Protein AF-0000000079726956 (afdb_homodimer)

Structure (mmCIF, N/CA/C/O backbone):
data_AF-0000000079726956-model_v1
#
loop_
_entity.id
_entity.type
_entity.pdbx_description
1 polymer 'SDR family oxidoreductase'
#
loop_
_atom_site.group_PDB
_atom_site.id
_atom_site.type_symbol
_atom_site.label_atom_id
_atom_site.label_alt_id
_atom_site.label_comp_id
_atom_site.label_asym_id
_atom_site.label_entity_id
_atom_site.label_seq_id
_atom_site.pdbx_PDB_ins_code
_atom_site.Cartn_x
_atom_site.Cartn_y
_atom_site.Cartn_z
_atom_site.occupancy
_atom_site.B_iso_or_equiv
_atom_site.auth_seq_id
_atom_site.auth_comp_id
_atom_site.auth_asym_id
_atom_site.auth_atom_id
_atom_site.pdbx_PDB_model_num
ATOM 1 N N . MET A 1 1 ? -3.316 41.531 3.709 1 35.34 1 MET A N 1
ATOM 2 C CA . MET A 1 1 ? -4.027 40.281 3.807 1 35.34 1 MET A CA 1
ATOM 3 C C . MET A 1 1 ? -3.574 39.5 5.031 1 35.34 1 MET A C 1
ATOM 5 O O . MET A 1 1 ? -2.377 39.25 5.219 1 35.34 1 MET A O 1
ATOM 9 N N . ARG A 1 2 ? -4.223 39.438 6.129 1 43.47 2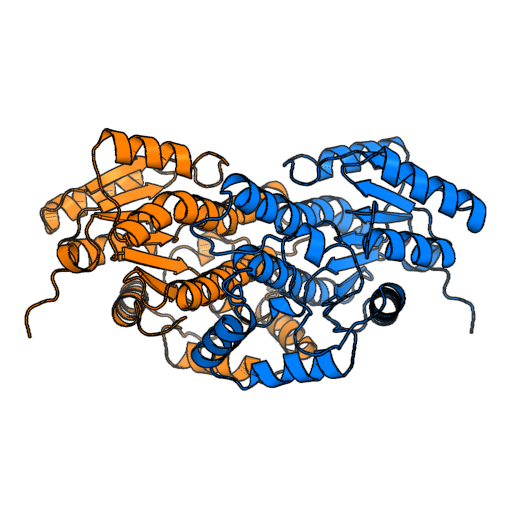 ARG A N 1
ATOM 10 C CA . ARG A 1 2 ? -3.842 39.031 7.477 1 43.47 2 ARG A CA 1
ATOM 11 C C . ARG A 1 2 ? -3.115 37.688 7.457 1 43.47 2 ARG A C 1
ATOM 13 O O . ARG A 1 2 ? -3.5 36.781 6.719 1 43.47 2 ARG A O 1
ATOM 20 N N . LYS A 1 3 ? -1.841 37.562 7.652 1 53.44 3 LYS A N 1
ATOM 21 C CA . LYS A 1 3 ? -1.08 36.344 7.777 1 53.44 3 LYS A CA 1
ATOM 22 C C . LYS A 1 3 ? -1.932 35.219 8.391 1 53.44 3 LYS A C 1
ATOM 24 O O . LYS A 1 3 ? -2.455 35.375 9.492 1 53.44 3 LYS A O 1
ATOM 29 N N . GLN A 1 4 ? -2.613 34.375 7.5 1 62.62 4 GLN A N 1
ATOM 30 C CA . GLN A 1 4 ? -3.498 33.312 7.992 1 62.62 4 GLN A CA 1
ATOM 31 C C . GLN A 1 4 ? -2.916 32.625 9.227 1 62.62 4 GLN A C 1
ATOM 33 O O . GLN A 1 4 ? -1.741 32.281 9.242 1 62.62 4 GLN A O 1
ATOM 38 N N . ASP A 1 5 ? -3.535 32.844 10.383 1 84.75 5 ASP A N 1
ATOM 39 C CA . ASP A 1 5 ? -3.145 32.188 11.633 1 84.75 5 ASP A CA 1
ATOM 40 C C . ASP A 1 5 ? -3.379 30.672 11.555 1 84.75 5 ASP A C 1
ATOM 42 O O . ASP A 1 5 ? -4.523 30.219 11.609 1 84.75 5 ASP A O 1
ATOM 46 N N . TRP A 1 6 ? -2.316 29.859 11.211 1 91.81 6 TRP A N 1
ATOM 47 C CA . TRP A 1 6 ? -2.416 28.422 11.008 1 91.81 6 TRP A CA 1
ATOM 48 C C . TRP A 1 6 ? -2.891 27.734 12.273 1 91.81 6 TRP A C 1
ATOM 50 O O . TRP A 1 6 ? -3.48 26.641 12.219 1 91.81 6 TRP A O 1
ATOM 60 N N . LYS A 1 7 ? -2.721 28.406 13.375 1 89.62 7 LYS A N 1
ATOM 61 C CA . LYS A 1 7 ? -3.27 27.859 14.609 1 89.62 7 LYS A CA 1
ATOM 62 C C . LYS A 1 7 ? -4.797 27.859 14.578 1 89.62 7 LYS A C 1
ATOM 64 O O . LYS A 1 7 ? -5.426 26.875 14.984 1 89.62 7 LYS A O 1
ATOM 69 N N . GLU A 1 8 ? -5.312 28.906 14.102 1 90.88 8 GLU A N 1
ATOM 70 C CA . GLU A 1 8 ? -6.762 29.016 13.969 1 90.88 8 GLU A CA 1
ATOM 71 C C . GLU A 1 8 ? -7.273 28.172 12.812 1 90.88 8 GLU A C 1
ATOM 73 O O . GLU A 1 8 ? -8.344 27.562 12.906 1 90.88 8 GLU A O 1
ATOM 78 N N . ARG A 1 9 ? -6.48 28.109 11.781 1 93.88 9 ARG A N 1
ATOM 79 C CA . ARG A 1 9 ? -6.859 27.391 10.562 1 93.88 9 ARG A CA 1
ATOM 80 C C . ARG A 1 9 ? -7.047 25.906 10.844 1 93.88 9 ARG A C 1
ATOM 82 O O . ARG A 1 9 ? -8 25.281 10.359 1 93.88 9 ARG A O 1
ATOM 89 N N . PHE A 1 10 ? -6.211 25.328 11.719 1 95.12 10 PHE A N 1
ATOM 90 C CA . PHE A 1 10 ? -6.23 23.875 11.867 1 95.12 10 PHE A CA 1
ATOM 91 C C . PHE A 1 10 ? -6.676 23.484 13.273 1 95.12 10 PHE A C 1
ATOM 93 O O . PHE A 1 10 ? -7.012 22.328 13.516 1 95.12 10 PHE A O 1
ATOM 100 N N . GLY A 1 11 ? -6.719 24.422 14.195 1 92.44 11 GLY A N 1
ATOM 101 C CA . GLY A 1 11 ? -7.332 24.203 15.492 1 92.44 11 GLY A CA 1
ATOM 102 C C . GLY A 1 11 ? -6.457 23.422 16.453 1 92.44 11 GLY A C 1
ATOM 103 O O . GLY A 1 11 ? -6.961 22.75 17.359 1 92.44 11 GLY A O 1
ATOM 104 N N . GLY A 1 12 ? -5.09 23.406 16.266 1 95.31 12 GLY A N 1
ATOM 105 C CA . GLY A 1 12 ? -4.203 22.672 17.156 1 95.31 12 GLY A CA 1
ATOM 106 C C . GLY A 1 12 ? -2.771 22.625 16.656 1 95.31 12 GLY A C 1
ATOM 107 O O . GLY A 1 12 ? -2.385 23.406 15.781 1 95.31 12 GLY A O 1
ATOM 108 N N . ALA A 1 13 ? -1.983 21.797 17.25 1 98.19 13 ALA A N 1
ATOM 109 C CA . ALA A 1 13 ? -0.571 21.625 16.906 1 98.19 13 ALA A CA 1
ATOM 110 C C . ALA A 1 13 ? -0.401 20.75 15.672 1 98.19 13 ALA A C 1
ATOM 112 O O . ALA A 1 13 ? -1.354 20.109 15.219 1 98.19 13 ALA A O 1
ATOM 113 N N . ALA A 1 14 ? 0.775 20.828 15.125 1 98.75 14 ALA A N 1
ATOM 114 C CA . ALA A 1 14 ? 1.15 19.922 14.047 1 98.75 14 ALA A CA 1
ATOM 115 C C . ALA A 1 14 ? 1.938 18.719 14.578 1 98.75 14 ALA A C 1
ATOM 117 O O . ALA A 1 14 ? 2.85 18.891 15.391 1 98.75 14 ALA A O 1
ATOM 118 N N . LEU A 1 15 ? 1.499 17.594 14.203 1 98.88 15 LEU A N 1
ATOM 119 C CA . LEU A 1 15 ? 2.275 16.375 14.461 1 98.88 15 LEU A CA 1
ATOM 120 C C . LEU A 1 15 ? 3.006 15.93 13.203 1 98.88 15 LEU A C 1
ATOM 122 O O . LEU A 1 15 ? 2.381 15.703 12.164 1 98.88 15 LEU A O 1
ATOM 126 N N . VAL A 1 16 ? 4.312 15.859 13.281 1 98.88 16 VAL A N 1
ATOM 127 C CA . VAL A 1 16 ? 5.148 15.477 12.148 1 98.88 16 VAL A CA 1
ATOM 128 C C . VAL A 1 16 ? 5.824 14.133 12.445 1 98.88 16 VAL A C 1
ATOM 130 O O . VAL A 1 16 ? 6.629 14.031 13.375 1 98.88 16 VAL A O 1
ATOM 133 N N . THR A 1 17 ? 5.496 13.141 11.68 1 98.69 17 THR A N 1
ATOM 134 C CA . THR A 1 17 ? 6.195 11.867 11.805 1 98.69 17 THR A CA 1
ATOM 135 C C . THR A 1 17 ? 7.473 11.867 10.969 1 98.69 17 THR A C 1
ATOM 137 O O . THR A 1 17 ? 7.52 12.477 9.898 1 98.69 17 THR A O 1
ATOM 140 N N . GLY A 1 18 ? 8.492 11.141 11.438 1 96.69 18 GLY A N 1
ATOM 141 C CA . GLY A 1 18 ? 9.773 11.156 10.758 1 96.69 18 GLY A CA 1
ATOM 142 C C . GLY A 1 18 ? 10.43 12.516 10.75 1 96.69 18 GLY A C 1
ATOM 143 O O . GLY A 1 18 ? 10.945 12.961 9.719 1 96.69 18 GLY A O 1
ATOM 144 N N . ALA A 1 19 ? 10.398 13.164 11.867 1 95.75 19 ALA A N 1
ATOM 145 C CA . ALA A 1 19 ? 10.781 14.57 11.938 1 95.75 19 ALA A CA 1
ATOM 146 C C . ALA A 1 19 ? 12.273 14.727 12.211 1 95.75 19 ALA A C 1
ATOM 148 O O . ALA A 1 19 ? 12.773 15.844 12.367 1 95.75 19 ALA A O 1
ATOM 149 N N . SER A 1 20 ? 13.023 13.609 12.203 1 90 20 SER A N 1
ATOM 150 C CA . SER A 1 20 ? 14.422 13.672 12.609 1 90 20 SER A CA 1
ATOM 151 C C . SER A 1 20 ? 15.328 14 11.43 1 90 20 SER A C 1
ATOM 153 O O . SER A 1 20 ? 16.547 14.031 11.57 1 90 20 SER A O 1
ATOM 155 N N . GLY A 1 21 ? 14.734 14.195 10.234 1 87.25 21 GLY A N 1
ATOM 156 C CA . GLY A 1 21 ? 15.539 14.562 9.078 1 87.25 21 GLY A CA 1
ATOM 157 C C . GLY A 1 21 ? 14.719 14.75 7.816 1 87.25 21 GLY A C 1
ATOM 158 O O . GLY A 1 21 ? 13.492 14.656 7.848 1 87.25 21 GLY A O 1
ATOM 159 N N . GLY A 1 22 ? 15.445 15.25 6.824 1 91.5 22 GLY A N 1
ATOM 160 C CA . GLY A 1 22 ? 14.859 15.352 5.496 1 91.5 22 GLY A CA 1
ATOM 161 C C . GLY A 1 22 ? 13.656 16.266 5.445 1 91.5 22 GLY A C 1
ATOM 162 O O . GLY A 1 22 ? 13.719 17.406 5.922 1 91.5 22 GLY A O 1
ATOM 163 N N . LEU A 1 23 ? 12.633 15.797 4.793 1 95.12 23 LEU A N 1
ATOM 164 C CA . LEU A 1 23 ? 11.414 16.578 4.617 1 95.12 23 LEU A CA 1
ATOM 165 C C . LEU A 1 23 ? 10.719 16.812 5.953 1 95.12 23 LEU A C 1
ATOM 167 O O . LEU A 1 23 ? 10.117 17.859 6.172 1 95.12 23 LEU A O 1
ATOM 171 N N . GLY A 1 24 ? 10.859 15.844 6.875 1 97.31 24 GLY A N 1
ATOM 172 C CA . GLY A 1 24 ? 10.227 15.969 8.18 1 97.31 24 GLY A CA 1
ATOM 173 C C . GLY A 1 24 ? 10.742 17.156 8.977 1 97.31 24 GLY A C 1
ATOM 174 O O . GLY A 1 24 ? 9.961 17.906 9.562 1 97.31 24 GLY A O 1
ATOM 175 N N . GLU A 1 25 ? 12.008 17.297 8.969 1 96.56 25 GLU A N 1
ATOM 176 C CA . GLU A 1 25 ? 12.625 18.438 9.641 1 96.56 25 GLU A CA 1
ATOM 177 C C . GLU A 1 25 ? 12.203 19.75 8.992 1 96.56 25 GLU A C 1
ATOM 179 O O . GLU A 1 25 ? 11.938 20.734 9.68 1 96.56 25 GLU A O 1
ATOM 184 N N . THR A 1 26 ? 12.133 19.734 7.688 1 97.5 26 THR A N 1
ATOM 185 C CA . THR A 1 26 ? 11.75 20.922 6.953 1 97.5 26 THR A CA 1
ATOM 186 C C . THR A 1 26 ? 10.289 21.297 7.238 1 97.5 26 THR A C 1
ATOM 188 O O . THR A 1 26 ? 9.969 22.469 7.43 1 97.5 26 THR A O 1
ATOM 191 N N . PHE A 1 27 ? 9.414 20.312 7.305 1 98.44 27 PHE A N 1
ATOM 192 C CA . PHE A 1 27 ? 8.031 20.562 7.691 1 98.44 27 PHE A CA 1
ATOM 193 C C . PHE A 1 27 ? 7.965 21.203 9.078 1 98.44 27 PHE A C 1
ATOM 195 O O . PHE A 1 27 ? 7.27 22.203 9.266 1 98.44 27 PHE A O 1
ATOM 202 N N . ALA A 1 28 ? 8.711 20.609 9.977 1 98.19 28 ALA A N 1
ATOM 203 C CA . ALA A 1 28 ? 8.703 21.109 11.352 1 98.19 28 ALA A CA 1
ATOM 204 C C . ALA A 1 28 ? 9.086 22.594 11.406 1 98.19 28 ALA A C 1
ATOM 206 O O . ALA A 1 28 ? 8.383 23.391 12.016 1 98.19 28 ALA A O 1
ATOM 207 N N . ARG A 1 29 ? 10.109 22.953 10.719 1 97.56 29 ARG A N 1
ATOM 208 C CA . ARG A 1 29 ? 10.609 24.312 10.734 1 97.56 29 ARG A CA 1
ATOM 209 C C . ARG A 1 29 ? 9.609 25.266 10.086 1 97.56 29 ARG A C 1
ATOM 211 O O . ARG A 1 29 ? 9.328 26.344 10.633 1 97.56 29 ARG A O 1
ATOM 218 N N . LYS A 1 30 ? 9.078 24.875 8.969 1 97.69 30 LYS A N 1
ATOM 219 C CA . LYS A 1 30 ? 8.156 25.734 8.227 1 97.69 30 LYS A CA 1
ATOM 220 C C . LYS A 1 30 ? 6.852 25.938 9 1 97.69 30 LYS A C 1
ATOM 222 O O . LYS A 1 30 ? 6.273 27.031 8.977 1 97.69 30 LYS A O 1
ATOM 227 N N . LEU A 1 31 ? 6.441 24.891 9.664 1 98.12 31 LEU A N 1
ATOM 228 C CA . LEU A 1 31 ? 5.203 24.984 10.43 1 98.12 31 LEU A CA 1
ATOM 229 C C . LEU A 1 31 ? 5.402 25.828 11.688 1 98.12 31 LEU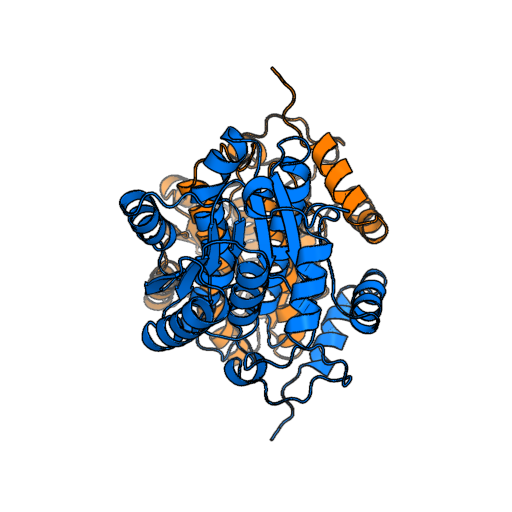 A C 1
ATOM 231 O O . LEU A 1 31 ? 4.516 26.594 12.078 1 98.12 31 LEU A O 1
ATOM 235 N N . ALA A 1 32 ? 6.559 25.75 12.281 1 97.44 32 ALA A N 1
ATOM 236 C CA . ALA A 1 32 ? 6.902 26.594 13.414 1 97.44 32 ALA A CA 1
ATOM 237 C C . ALA A 1 32 ? 6.957 28.062 13.008 1 97.44 32 ALA A C 1
ATOM 239 O O . ALA A 1 32 ? 6.5 28.938 13.742 1 97.44 32 ALA A O 1
ATOM 240 N N . GLU A 1 33 ? 7.469 28.25 11.836 1 96.38 33 GLU A N 1
ATOM 241 C CA . GLU A 1 33 ? 7.527 29.594 11.281 1 96.38 33 GLU A CA 1
ATOM 242 C C . GLU A 1 33 ? 6.133 30.203 11.156 1 96.38 33 GLU A C 1
ATOM 244 O O . GLU A 1 33 ? 5.965 31.422 11.266 1 96.38 33 GLU A O 1
ATOM 249 N N . LYS A 1 34 ? 5.199 29.359 10.969 1 95.88 34 LYS A N 1
ATOM 250 C CA . LYS A 1 34 ? 3.818 29.797 10.805 1 95.88 34 LYS A CA 1
ATOM 251 C C . LYS A 1 34 ? 3.098 29.875 12.148 1 95.88 34 LYS A C 1
ATOM 253 O O . LYS A 1 34 ? 1.889 30.109 12.195 1 95.88 34 LYS A O 1
ATOM 258 N N . GLY A 1 35 ? 3.799 29.562 13.227 1 95.19 35 GLY A N 1
ATOM 259 C CA . GLY A 1 35 ? 3.295 29.797 14.57 1 95.19 35 GLY A CA 1
ATOM 260 C C . GLY A 1 35 ? 2.672 28.562 15.203 1 95.19 35 GLY A C 1
ATOM 261 O O . GLY A 1 35 ? 2.088 28.641 16.281 1 95.19 35 GLY A O 1
ATOM 262 N N . LEU A 1 36 ? 2.787 27.406 14.578 1 97.5 36 LEU A N 1
ATOM 263 C CA . LEU A 1 36 ? 2.178 26.203 15.109 1 97.5 36 LEU A CA 1
ATOM 264 C C . LEU A 1 36 ? 3.074 25.562 16.172 1 97.5 36 LEU A C 1
ATOM 266 O O . LEU A 1 36 ? 4.297 25.516 16 1 97.5 36 LEU A O 1
ATOM 270 N N . ASP A 1 37 ? 2.441 25.109 17.25 1 97.88 37 ASP A N 1
ATOM 271 C CA . ASP A 1 37 ? 3.125 24.156 18.125 1 97.88 37 ASP A CA 1
ATOM 272 C C . ASP A 1 37 ? 3.34 22.812 17.422 1 97.88 37 ASP A C 1
ATOM 274 O O . ASP A 1 37 ? 2.631 22.484 16.469 1 97.88 37 ASP A O 1
ATOM 278 N N . LEU A 1 38 ? 4.402 22.125 17.953 1 98.62 38 LEU A N 1
ATOM 279 C CA . LEU A 1 38 ? 4.777 20.922 17.203 1 98.62 38 LEU A CA 1
ATOM 280 C C . LEU A 1 38 ? 4.859 19.719 18.141 1 98.62 38 LEU A C 1
ATOM 282 O O . LEU A 1 38 ? 5.258 19.859 19.297 1 98.62 38 LEU A O 1
ATOM 286 N N . VAL A 1 39 ? 4.422 18.625 17.641 1 98.81 39 VAL A N 1
ATOM 287 C CA . VAL A 1 39 ? 4.801 17.297 18.141 1 98.81 39 VAL A CA 1
ATOM 288 C C . VAL A 1 39 ? 5.648 16.578 17.109 1 98.81 39 VAL A C 1
ATOM 290 O O . VAL A 1 39 ? 5.168 16.266 16.016 1 98.81 39 VAL A O 1
ATOM 293 N N . LEU A 1 40 ? 6.922 16.359 17.438 1 98.75 40 LEU A N 1
ATOM 294 C CA . LEU A 1 40 ? 7.855 15.688 16.531 1 98.75 40 LEU A CA 1
ATOM 295 C C . LEU A 1 40 ? 8.055 14.234 16.953 1 98.75 40 LEU A C 1
ATOM 297 O O . LEU A 1 40 ? 8.375 13.945 18.094 1 98.75 40 LEU A O 1
ATOM 301 N N . VAL A 1 41 ? 7.844 13.32 16 1 98.62 41 VAL A N 1
ATOM 302 C CA . VAL A 1 41 ? 7.902 11.891 16.312 1 98.62 41 VAL A CA 1
ATOM 303 C C . VAL A 1 41 ? 8.898 11.203 15.391 1 98.62 41 VAL A C 1
ATOM 305 O O . VAL A 1 41 ? 8.867 11.406 14.172 1 98.62 41 VAL A O 1
ATOM 308 N N . ALA A 1 42 ? 9.773 10.43 15.875 1 97.12 42 ALA A N 1
ATOM 309 C CA . ALA A 1 42 ? 10.703 9.57 15.148 1 97.12 42 ALA A CA 1
ATOM 310 C C . ALA A 1 42 ? 11.375 8.57 16.078 1 97.12 42 ALA A C 1
ATOM 312 O O . ALA A 1 42 ? 11.109 8.562 17.281 1 97.12 42 ALA A O 1
ATOM 313 N N . ARG A 1 43 ? 12.195 7.711 15.555 1 91.5 43 ARG A N 1
ATOM 314 C CA . ARG A 1 43 ? 12.875 6.691 16.344 1 91.5 43 ARG A CA 1
ATOM 315 C C . ARG A 1 43 ? 14.078 7.277 17.078 1 91.5 43 ARG A C 1
ATOM 317 O O . ARG A 1 43 ? 14.406 6.848 18.188 1 91.5 43 ARG A O 1
ATOM 324 N N . ARG A 1 44 ? 14.75 8.305 16.438 1 89.5 44 ARG A N 1
ATOM 325 C CA . ARG A 1 44 ? 16 8.836 16.969 1 89.5 44 ARG A CA 1
ATOM 326 C C . ARG A 1 44 ? 15.75 10.031 17.875 1 89.5 44 ARG A C 1
ATOM 328 O O . ARG A 1 44 ? 15.734 11.172 17.422 1 89.5 44 ARG A O 1
ATOM 335 N N . LYS A 1 45 ? 15.773 9.758 19.094 1 92.81 45 LYS A N 1
ATOM 336 C CA . LYS A 1 45 ? 15.367 10.766 20.062 1 92.81 45 LYS A CA 1
ATOM 337 C C . LYS A 1 45 ? 16.359 11.93 20.109 1 92.81 45 LYS A C 1
ATOM 339 O O . LYS A 1 45 ? 15.961 13.094 20.203 1 92.81 45 LYS A O 1
ATOM 344 N N . GLU A 1 46 ? 17.594 11.602 20 1 94.75 46 GLU A N 1
ATOM 345 C CA . GLU A 1 46 ? 18.625 12.641 20.094 1 94.75 46 GLU A CA 1
ATOM 346 C C . GLU A 1 46 ? 18.5 13.625 18.922 1 94.75 46 GLU A C 1
ATOM 348 O O . GLU A 1 46 ? 18.609 14.836 19.109 1 94.75 46 GLU A O 1
ATOM 353 N N . GLU A 1 47 ? 18.281 13.062 17.75 1 94.12 47 GLU A N 1
ATOM 354 C CA . GLU A 1 47 ? 18.125 13.914 16.578 1 94.12 47 GLU A CA 1
ATOM 355 C C . GLU A 1 47 ? 16.844 14.75 16.672 1 94.12 47 GLU A C 1
ATOM 357 O O . GLU A 1 47 ? 16.828 15.906 16.25 1 94.12 47 GLU A O 1
ATOM 362 N N . LEU A 1 48 ? 15.844 14.188 17.234 1 96.38 48 LEU A N 1
ATOM 363 C CA . LEU A 1 48 ? 14.586 14.898 17.438 1 96.38 48 LEU A CA 1
ATOM 364 C C . LEU A 1 48 ? 14.781 16.094 18.359 1 96.38 48 LEU A C 1
ATOM 366 O O . LEU A 1 48 ? 14.289 17.188 18.078 1 96.38 48 LEU A O 1
ATOM 370 N N . GLU A 1 49 ? 15.492 15.852 19.391 1 96.75 49 GLU A N 1
ATOM 371 C CA . GLU A 1 49 ? 15.703 16.906 20.375 1 96.75 49 GLU A CA 1
ATOM 372 C C . GLU A 1 49 ? 16.547 18.047 19.812 1 96.75 49 GLU A C 1
ATOM 374 O O . GLU A 1 49 ? 16.328 19.203 20.141 1 96.75 49 GLU A O 1
ATOM 379 N N . ARG A 1 50 ? 17.469 17.641 19 1 96.44 50 ARG A N 1
ATOM 380 C CA . ARG A 1 50 ? 18.266 18.656 18.328 1 96.44 50 ARG A CA 1
ATOM 381 C C . ARG A 1 50 ? 17.391 19.578 17.5 1 96.44 50 ARG A C 1
ATOM 383 O O . ARG A 1 50 ? 17.469 20.797 17.609 1 96.44 50 ARG A O 1
ATOM 390 N N . VAL A 1 51 ? 16.516 19.016 16.688 1 96.62 51 VAL A N 1
ATOM 391 C CA . VAL A 1 51 ? 15.594 19.766 15.844 1 96.62 51 VAL A CA 1
ATOM 392 C C . VAL A 1 51 ? 14.664 20.609 16.703 1 96.62 51 VAL A C 1
ATOM 394 O O . VAL A 1 51 ? 14.445 21.797 16.422 1 96.62 51 VAL A O 1
ATOM 397 N N . ALA A 1 52 ? 14.195 20.047 17.781 1 97.88 52 ALA A N 1
ATOM 398 C CA . ALA A 1 52 ? 13.258 20.703 18.672 1 97.88 52 ALA A CA 1
ATOM 399 C C . ALA A 1 52 ? 13.898 21.922 19.344 1 97.88 52 ALA A C 1
ATOM 401 O O . ALA A 1 52 ? 13.289 22.984 19.422 1 97.88 52 ALA A O 1
ATOM 402 N N . GLN A 1 53 ? 15.062 21.734 19.797 1 97.69 53 GLN A N 1
ATOM 403 C CA . GLN A 1 53 ? 15.773 22.812 20.484 1 97.69 53 GLN A CA 1
ATOM 404 C C . GLN A 1 53 ? 16.016 24 19.547 1 97.69 53 GLN A C 1
ATOM 406 O O . GLN A 1 53 ? 15.828 25.156 19.922 1 97.69 53 GLN A O 1
ATOM 411 N N . GLU A 1 54 ? 16.406 23.641 18.391 1 97.38 54 GLU A N 1
ATOM 412 C CA . GLU A 1 54 ? 16.625 24.688 17.391 1 97.38 54 GLU A CA 1
ATOM 413 C C . GLU A 1 54 ? 15.344 25.469 17.109 1 97.38 54 GLU A C 1
ATOM 415 O O . GLU A 1 54 ? 15.359 26.688 17.031 1 97.38 54 GLU A O 1
ATOM 420 N N . ILE A 1 55 ? 14.258 24.781 16.969 1 97.56 55 ILE A N 1
ATOM 421 C CA . ILE A 1 55 ? 12.977 25.391 16.625 1 97.56 55 ILE A CA 1
ATOM 422 C C . ILE A 1 55 ? 12.477 26.234 17.797 1 97.56 55 ILE A C 1
ATOM 424 O O . ILE A 1 55 ? 11.992 27.344 17.609 1 97.56 55 ILE A O 1
ATOM 428 N N . ARG A 1 56 ? 12.625 25.734 19 1 97.31 56 ARG A N 1
ATOM 429 C CA . ARG A 1 56 ? 12.234 26.484 20.188 1 97.31 56 ARG A CA 1
ATOM 430 C C . ARG A 1 56 ? 12.992 27.797 20.281 1 97.31 56 ARG A C 1
ATOM 432 O O . ARG A 1 56 ? 12.406 28.844 20.531 1 97.31 56 ARG A O 1
ATOM 439 N N . ALA A 1 57 ? 14.203 27.719 20.031 1 97.25 57 ALA A N 1
ATOM 440 C CA . ALA A 1 57 ? 15.07 28.891 20.141 1 97.25 57 ALA A CA 1
ATOM 441 C C . ALA A 1 57 ? 14.75 29.906 19.062 1 97.25 57 ALA A C 1
ATOM 443 O O . ALA A 1 57 ? 14.797 31.109 19.297 1 97.25 57 ALA A O 1
ATOM 444 N N . THR A 1 58 ? 14.383 29.453 17.922 1 96.81 58 THR A N 1
ATOM 445 C CA . THR A 1 58 ? 14.219 30.312 16.75 1 96.81 58 THR A CA 1
ATOM 446 C C . THR A 1 58 ? 12.82 30.906 16.719 1 96.81 58 THR A C 1
ATOM 448 O O . THR A 1 58 ? 12.648 32.062 16.359 1 96.81 58 THR A O 1
ATOM 451 N N . HIS A 1 59 ? 11.797 30.109 17.062 1 95.25 59 HIS A N 1
ATOM 452 C CA . HIS A 1 59 ? 10.43 30.531 16.766 1 95.25 59 HIS A CA 1
ATOM 453 C C . HIS A 1 59 ? 9.617 30.719 18.047 1 95.25 59 HIS A C 1
ATOM 455 O O . HIS A 1 59 ? 8.508 31.25 18 1 95.25 59 HIS A O 1
ATOM 461 N N . GLY A 1 60 ? 10.031 30.219 19.188 1 94.38 60 GLY A N 1
ATOM 462 C CA . GLY A 1 60 ? 9.375 30.422 20.469 1 94.38 60 GLY A CA 1
ATOM 463 C C . GLY A 1 60 ? 8.086 29.641 20.609 1 94.38 60 GLY A C 1
ATOM 464 O O . GLY A 1 60 ? 7.176 30.062 21.328 1 94.38 60 GLY A O 1
ATOM 465 N N . VAL A 1 61 ? 7.938 28.562 19.844 1 96.12 61 VAL A N 1
ATOM 466 C CA . VAL A 1 61 ? 6.738 27.734 19.922 1 96.12 61 VAL A CA 1
ATOM 467 C C . VAL A 1 61 ? 7.004 26.531 20.797 1 96.12 61 VAL A C 1
ATOM 469 O O . VAL A 1 61 ? 8.156 26.188 21.078 1 96.12 61 VAL A O 1
ATOM 472 N N . ARG A 1 62 ? 5.938 25.891 21.234 1 97.31 62 ARG A N 1
ATOM 473 C CA . ARG A 1 62 ? 6.051 24.625 21.953 1 97.31 62 ARG A CA 1
ATOM 474 C C . ARG A 1 62 ? 6.402 23.484 21.016 1 97.31 62 ARG A C 1
ATOM 476 O O . ARG A 1 62 ? 5.809 23.359 19.938 1 97.31 62 ARG A O 1
ATOM 483 N N . VAL A 1 63 ? 7.445 22.766 21.375 1 98.38 63 VAL A N 1
ATOM 484 C CA . VAL A 1 63 ? 7.828 21.594 20.594 1 98.38 63 VAL A CA 1
ATOM 485 C C . VAL A 1 63 ? 7.977 20.391 21.516 1 98.38 63 VAL A C 1
ATOM 487 O O . VAL A 1 63 ? 8.82 20.375 22.422 1 98.38 63 VAL A O 1
ATOM 490 N N . GLU A 1 64 ? 7.137 19.422 21.344 1 98.38 64 GLU A N 1
ATOM 491 C CA . GLU A 1 64 ? 7.238 18.141 22.047 1 98.38 64 GLU A CA 1
ATOM 492 C C . GLU A 1 64 ? 7.879 17.078 21.172 1 98.38 64 GLU A C 1
ATOM 494 O O . GLU A 1 64 ? 7.59 17 19.969 1 98.38 64 GLU A O 1
ATOM 499 N N . THR A 1 65 ? 8.844 16.312 21.766 1 98.44 65 THR A N 1
ATOM 500 C CA . THR A 1 65 ? 9.477 15.219 21.047 1 98.44 65 THR A CA 1
ATOM 501 C C . THR A 1 65 ? 9.039 13.875 21.625 1 98.44 65 THR A C 1
ATOM 503 O O . THR A 1 65 ? 8.945 13.719 22.844 1 98.44 65 THR A O 1
ATOM 506 N N . ILE A 1 66 ? 8.648 12.969 20.781 1 98.31 66 ILE A N 1
ATOM 507 C CA . ILE A 1 66 ? 8.281 11.609 21.188 1 98.31 66 ILE A CA 1
ATOM 508 C C . ILE A 1 66 ? 9.125 10.602 20.406 1 98.31 66 ILE A C 1
ATOM 510 O O . ILE A 1 66 ? 9.008 10.484 19.188 1 98.31 66 ILE A O 1
ATOM 514 N N . GLY A 1 67 ? 10.039 9.898 21.125 1 97.94 67 GLY A N 1
ATOM 515 C CA . GLY A 1 67 ? 10.766 8.789 20.516 1 97.94 67 GLY A CA 1
ATOM 516 C C . GLY A 1 67 ? 9.914 7.543 20.344 1 97.94 67 GLY A C 1
ATOM 517 O O . GLY A 1 67 ? 9.484 6.941 21.328 1 97.94 67 GLY A O 1
ATOM 518 N N . GLN A 1 68 ? 9.641 7.176 19.094 1 97.81 68 GLN A N 1
ATOM 519 C CA . GLN A 1 68 ? 8.758 6.043 18.828 1 97.81 68 GLN A CA 1
ATOM 520 C C . GLN A 1 68 ? 9.094 5.398 17.484 1 97.81 68 GLN A C 1
ATOM 522 O O . GLN A 1 68 ? 9.25 6.09 16.469 1 97.81 68 GLN A O 1
ATOM 527 N N . ASP A 1 69 ? 9.383 4.129 17.531 1 97.75 69 ASP A N 1
ATOM 528 C CA . ASP A 1 69 ? 9.422 3.365 16.281 1 97.75 69 ASP A CA 1
ATOM 529 C C . ASP A 1 69 ? 8.031 3.232 15.672 1 97.75 69 ASP A C 1
ATOM 531 O O . ASP A 1 69 ? 7.191 2.49 16.172 1 97.75 69 ASP A O 1
ATOM 535 N N . LEU A 1 70 ? 7.867 3.869 14.562 1 97.75 70 LEU A N 1
ATOM 536 C CA . LEU A 1 70 ? 6.535 4.016 13.984 1 97.75 70 LEU A CA 1
ATOM 537 C C . LEU A 1 70 ? 6.137 2.768 13.211 1 97.75 70 LEU A C 1
ATOM 539 O O . LEU A 1 70 ? 4.988 2.635 12.789 1 97.75 70 LEU A O 1
ATOM 543 N N . SER A 1 71 ? 7.047 1.845 13.016 1 96.75 71 SER A N 1
ATOM 544 C CA . SER A 1 71 ? 6.711 0.586 12.359 1 96.75 71 SER A CA 1
ATOM 545 C C . SER A 1 71 ? 5.973 -0.352 13.312 1 96.75 71 SER A C 1
ATOM 547 O O . SER A 1 71 ? 5.406 -1.358 12.883 1 96.75 71 SER A O 1
ATOM 549 N N . GLN A 1 72 ? 6.012 0.001 14.57 1 96.69 72 GLN A N 1
ATOM 550 C CA . GLN A 1 72 ? 5.305 -0.815 15.555 1 96.69 72 GLN A CA 1
ATOM 551 C C . GLN A 1 72 ? 3.795 -0.638 15.43 1 96.69 72 GLN A C 1
ATOM 553 O O . GLN A 1 72 ? 3.314 0.468 15.172 1 96.69 72 GLN A O 1
ATOM 558 N N . SER A 1 73 ? 3.078 -1.702 15.688 1 94.5 73 SER A N 1
ATOM 559 C CA . SER A 1 73 ? 1.639 -1.707 15.453 1 94.5 73 SER A CA 1
ATOM 560 C C . SER A 1 73 ? 0.916 -0.784 16.422 1 94.5 73 SER A C 1
ATOM 562 O O . SER A 1 73 ? -0.179 -0.299 16.141 1 94.5 73 SER A O 1
ATOM 564 N N . ASP A 1 74 ? 1.484 -0.495 17.547 1 96.62 74 ASP A N 1
ATOM 565 C CA . ASP A 1 74 ? 0.815 0.315 18.547 1 96.62 74 ASP A CA 1
ATOM 566 C C . ASP A 1 74 ? 1.403 1.723 18.609 1 96.62 74 ASP A C 1
ATOM 568 O O . ASP A 1 74 ? 1.189 2.453 19.578 1 96.62 74 ASP A O 1
ATOM 572 N N . ALA A 1 75 ? 2.154 2.125 17.594 1 97.88 75 ALA A N 1
ATOM 573 C CA . ALA A 1 75 ? 2.859 3.402 17.594 1 97.88 75 ALA A CA 1
ATOM 574 C C . ALA A 1 75 ? 1.884 4.57 17.719 1 97.88 75 ALA A C 1
ATOM 576 O O . ALA A 1 75 ? 2.09 5.477 18.516 1 97.88 75 ALA A O 1
ATOM 577 N N . ALA A 1 76 ? 0.806 4.582 16.938 1 98.38 76 ALA A N 1
ATOM 578 C CA . ALA A 1 76 ? -0.158 5.68 16.953 1 98.38 76 ALA A CA 1
ATOM 579 C C . ALA A 1 76 ? -0.857 5.777 18.312 1 98.38 76 ALA A C 1
ATOM 581 O O . ALA A 1 76 ? -1.132 6.875 18.797 1 98.38 76 ALA A O 1
ATOM 582 N N . GLU A 1 77 ? -1.129 4.633 18.859 1 97.94 77 GLU A N 1
ATOM 583 C CA . GLU A 1 77 ? -1.745 4.602 20.188 1 97.94 77 GLU A CA 1
ATOM 584 C C . GLU A 1 77 ? -0.815 5.195 21.234 1 97.94 77 GLU A C 1
ATOM 586 O O . GLU A 1 77 ? -1.25 5.973 22.094 1 97.94 77 GLU A O 1
ATOM 591 N N . LYS A 1 78 ? 0.418 4.82 21.203 1 98.31 78 LYS A N 1
ATOM 592 C CA . LYS A 1 78 ? 1.408 5.309 22.156 1 98.31 78 LYS A CA 1
ATOM 593 C C . LYS A 1 78 ? 1.61 6.816 22.016 1 98.31 78 LYS A C 1
ATOM 595 O O . LYS A 1 78 ? 1.638 7.539 23.016 1 98.31 78 LYS A O 1
ATOM 600 N N . VAL A 1 79 ? 1.716 7.277 20.797 1 98.56 79 VAL A N 1
ATOM 601 C CA . VAL A 1 79 ? 1.873 8.711 20.547 1 98.56 79 VAL A CA 1
ATOM 602 C C . VAL A 1 79 ? 0.609 9.445 20.984 1 98.56 79 VAL A C 1
ATOM 604 O O . VAL A 1 79 ? 0.688 10.516 21.594 1 98.56 79 VAL A O 1
ATOM 607 N N . GLY A 1 80 ? -0.557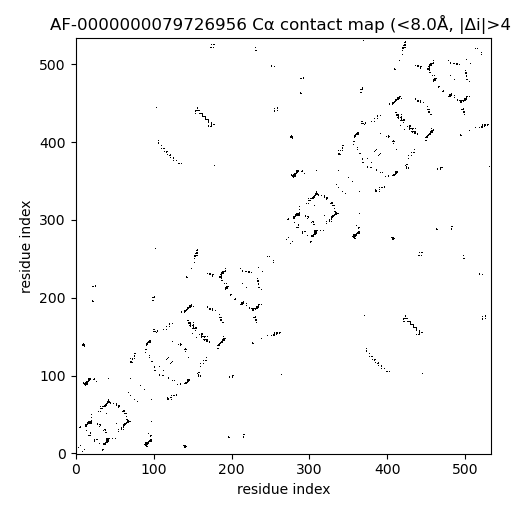 8.883 20.641 1 98.44 80 GLY A N 1
ATOM 608 C CA . GLY A 1 80 ? -1.827 9.453 21.062 1 98.44 80 GLY A CA 1
ATOM 609 C C . GLY A 1 80 ? -1.951 9.586 22.562 1 98.44 80 GLY A C 1
ATOM 610 O O . GLY A 1 80 ? -2.441 10.602 23.062 1 98.44 80 GLY A O 1
ATOM 611 N N . ALA A 1 81 ? -1.484 8.562 23.266 1 98.25 81 ALA A N 1
ATOM 612 C CA . ALA A 1 81 ? -1.531 8.586 24.734 1 98.25 81 ALA A CA 1
ATOM 613 C C . ALA A 1 81 ? -0.702 9.742 25.281 1 98.25 81 ALA A C 1
ATOM 615 O O . ALA A 1 81 ? -1.114 10.414 26.234 1 98.25 81 ALA A O 1
ATOM 616 N N . VAL A 1 82 ? 0.436 9.977 24.703 1 98.12 82 VAL A N 1
ATOM 617 C CA . VAL A 1 82 ? 1.322 11.047 25.141 1 98.12 82 VAL A CA 1
ATOM 618 C C . VAL A 1 82 ? 0.682 12.406 24.844 1 98.12 82 VAL A C 1
ATOM 620 O O . VAL A 1 82 ? 0.644 13.281 25.719 1 98.12 82 VAL A O 1
ATOM 623 N N . THR A 1 83 ? 0.165 12.57 23.609 1 98.19 83 THR A N 1
ATOM 624 C CA . THR A 1 83 ? -0.443 13.852 23.25 1 98.19 83 THR A CA 1
ATOM 625 C C . THR A 1 83 ? -1.678 14.117 24.109 1 98.19 83 THR A C 1
ATOM 627 O O . THR A 1 83 ? -1.935 15.258 24.5 1 98.19 83 THR A O 1
ATOM 630 N N . ASP A 1 84 ? -2.424 13.039 24.391 1 97.44 84 ASP A N 1
ATOM 631 C CA . ASP A 1 84 ? -3.588 13.18 25.25 1 97.44 84 ASP A CA 1
ATOM 632 C C . ASP A 1 84 ? -3.17 13.586 26.672 1 97.44 84 ASP A C 1
ATOM 634 O O . ASP A 1 84 ? -3.758 14.5 27.25 1 97.44 84 ASP A O 1
ATOM 638 N N . LYS A 1 85 ? -2.207 12.922 27.188 1 97.94 85 LYS A N 1
ATOM 639 C CA . LYS A 1 85 ? -1.719 13.203 28.531 1 97.94 85 LYS A CA 1
ATOM 640 C C . LYS A 1 85 ? -1.236 14.641 28.656 1 97.94 85 LYS A C 1
ATOM 642 O O . LYS A 1 85 ? -1.438 15.289 29.688 1 97.94 85 LYS A O 1
ATOM 647 N N . LEU A 1 86 ? -0.652 15.156 27.609 1 97.75 86 LEU A N 1
ATOM 648 C CA . LEU A 1 86 ? -0.092 16.5 27.594 1 97.75 86 LEU A CA 1
ATOM 649 C C . LEU A 1 86 ? -1.135 17.531 27.156 1 97.75 86 LEU A C 1
ATOM 651 O O . LEU A 1 86 ? -0.833 18.719 27.031 1 97.75 86 LEU A O 1
ATOM 655 N N . ASN A 1 87 ? -2.314 17.094 26.828 1 97.19 87 ASN A N 1
ATOM 656 C CA . ASN A 1 87 ? -3.422 17.922 26.375 1 97.19 87 ASN A CA 1
ATOM 657 C C . ASN A 1 87 ? -3.053 18.703 25.125 1 97.19 87 ASN A C 1
ATOM 659 O O . ASN A 1 87 ? -3.303 19.906 25.031 1 97.19 87 ASN A O 1
ATOM 663 N N . ILE A 1 88 ? -2.361 18.047 24.281 1 98 88 ILE A N 1
ATOM 664 C CA . ILE A 1 88 ? -2.016 18.656 23 1 98 88 ILE A CA 1
ATOM 665 C C . ILE A 1 88 ? -3.012 18.203 21.938 1 98 88 ILE A C 1
ATOM 667 O O . ILE A 1 88 ? -3.072 17.016 21.594 1 98 88 ILE A O 1
ATOM 671 N N . ARG A 1 89 ? -3.75 19.125 21.516 1 97.5 89 ARG A N 1
ATOM 672 C CA . ARG A 1 89 ? -4.676 18.875 20.406 1 97.5 89 ARG A CA 1
ATOM 673 C C . ARG A 1 89 ? -3.951 18.906 19.078 1 97.5 89 ARG A C 1
ATOM 675 O O . ARG A 1 89 ? -3.236 19.875 18.766 1 97.5 89 ARG A O 1
ATOM 682 N N . ILE A 1 90 ? -4.199 17.875 18.25 1 98.5 90 ILE A N 1
ATOM 683 C CA . ILE A 1 90 ? -3.547 17.828 16.938 1 98.5 90 ILE A CA 1
ATOM 684 C C . ILE A 1 90 ? -4.496 18.344 15.867 1 98.5 90 ILE A C 1
ATOM 686 O O . ILE A 1 90 ? -5.59 17.812 15.68 1 98.5 90 ILE A O 1
ATOM 690 N N . GLY A 1 91 ? -4.059 19.359 15.203 1 98.31 91 GLY A N 1
ATOM 691 C CA . GLY A 1 91 ? -4.871 19.953 14.156 1 98.31 91 GLY A CA 1
ATOM 692 C C . GLY A 1 91 ? -4.312 19.703 12.766 1 98.31 91 GLY A C 1
ATOM 693 O O . GLY A 1 91 ? -5.023 19.859 11.766 1 98.31 91 GLY A O 1
ATOM 694 N N . LEU A 1 92 ? -3.027 19.391 12.656 1 98.75 92 LEU A N 1
ATOM 695 C CA . LEU A 1 92 ? -2.338 19.094 11.398 1 98.75 92 LEU A CA 1
ATOM 696 C C . LEU A 1 92 ? -1.437 17.875 11.547 1 98.75 92 LEU A C 1
ATOM 698 O O . LEU A 1 92 ? -0.559 17.844 12.414 1 98.75 92 LEU A O 1
ATOM 702 N N . LEU A 1 93 ? -1.729 16.875 10.766 1 98.88 93 LEU A N 1
ATOM 703 C CA . LEU A 1 93 ? -0.947 15.641 10.789 1 98.88 93 LEU A CA 1
ATOM 704 C C . LEU A 1 93 ? -0.136 15.484 9.508 1 98.88 93 LEU A C 1
ATOM 706 O O . LEU A 1 93 ? -0.703 15.398 8.414 1 98.88 93 LEU A O 1
ATOM 710 N N . ILE A 1 94 ? 1.195 15.508 9.648 1 98.88 94 ILE A N 1
ATOM 711 C CA . ILE A 1 94 ? 2.117 15.258 8.547 1 98.88 94 ILE A CA 1
ATOM 712 C C . ILE A 1 94 ? 2.59 13.805 8.586 1 98.88 94 ILE A C 1
ATOM 714 O O . ILE A 1 94 ? 3.496 13.461 9.352 1 98.88 94 ILE A O 1
ATOM 718 N N . ASN A 1 95 ? 1.956 12.984 7.785 1 98.75 95 ASN A N 1
ATOM 719 C CA . ASN A 1 95 ? 2.432 11.617 7.613 1 98.75 95 ASN A CA 1
ATOM 720 C C . ASN A 1 95 ? 3.656 11.562 6.703 1 98.75 95 ASN A C 1
ATOM 722 O O . ASN A 1 95 ? 3.533 11.297 5.504 1 98.75 95 ASN A O 1
ATOM 726 N N . ASN A 1 96 ? 4.773 11.734 7.32 1 97.94 96 ASN A N 1
ATOM 727 C CA . ASN A 1 96 ? 6 11.93 6.555 1 97.94 96 ASN A CA 1
ATOM 728 C C . ASN A 1 96 ? 6.949 10.742 6.707 1 97.94 96 ASN A C 1
ATOM 730 O O . ASN A 1 96 ? 7.758 10.469 5.816 1 97.94 96 ASN A O 1
ATOM 734 N N . ALA A 1 97 ? 6.859 10.016 7.852 1 97.31 97 ALA A N 1
ATOM 735 C CA . ALA A 1 97 ? 7.801 8.938 8.133 1 97.31 97 ALA A CA 1
ATOM 736 C C . ALA A 1 97 ? 7.793 7.898 7.016 1 97.31 97 ALA A C 1
ATOM 738 O O . ALA A 1 97 ? 6.734 7.551 6.492 1 97.31 97 ALA A O 1
ATOM 739 N N . GLY A 1 98 ? 8.945 7.457 6.664 1 95.81 98 GLY A N 1
ATOM 740 C CA . GLY A 1 98 ? 9.086 6.43 5.645 1 95.81 98 GLY A CA 1
ATOM 741 C C . GLY A 1 98 ? 10.531 6.172 5.25 1 95.81 98 GLY A C 1
ATOM 742 O O . GLY A 1 98 ? 11.43 6.918 5.645 1 95.81 98 GLY A O 1
ATOM 743 N N . PHE A 1 99 ? 10.727 5.094 4.547 1 94.06 99 PHE A N 1
ATOM 744 C CA . PHE A 1 99 ? 12.023 4.766 3.971 1 94.06 99 PHE A CA 1
ATOM 745 C C . PHE A 1 99 ? 11.867 3.865 2.752 1 94.06 99 PHE A C 1
ATOM 747 O O . PHE A 1 99 ? 10.758 3.471 2.406 1 94.06 99 PHE A O 1
ATOM 754 N N . GLY A 1 100 ? 12.961 3.744 2.035 1 94.19 100 GLY A N 1
ATOM 755 C CA . GLY A 1 100 ? 13.008 2.873 0.871 1 94.19 100 GLY A CA 1
ATOM 756 C C . GLY A 1 100 ? 14.234 1.982 0.843 1 94.19 100 GLY A C 1
ATOM 757 O O . GLY A 1 100 ? 15.195 2.219 1.575 1 94.19 100 GLY A O 1
ATOM 758 N N . THR A 1 101 ? 14.102 0.928 0.131 1 93.56 101 THR A N 1
ATOM 759 C CA . THR A 1 101 ? 15.219 0.04 -0.159 1 93.56 101 THR A CA 1
ATOM 760 C C . THR A 1 101 ? 15.445 -0.072 -1.664 1 93.56 101 THR A C 1
ATOM 762 O O . THR A 1 101 ? 14.484 -0.094 -2.441 1 93.56 101 THR A O 1
ATOM 765 N N . TYR A 1 102 ? 16.672 -0.187 -1.988 1 92.94 102 TYR A N 1
ATOM 766 C CA . TYR A 1 102 ? 17.062 -0.293 -3.391 1 92.94 102 TYR A CA 1
ATOM 767 C C . TYR A 1 102 ? 17.75 -1.618 -3.664 1 92.94 102 TYR A C 1
ATOM 769 O O . TYR A 1 102 ? 18.672 -2.002 -2.939 1 92.94 102 TYR A O 1
ATOM 777 N N . GLY A 1 103 ? 17.344 -2.342 -4.715 1 93.62 103 GLY A N 1
ATOM 778 C CA . GLY A 1 103 ? 17.938 -3.6 -5.141 1 93.62 103 GLY A CA 1
ATOM 779 C C . GLY A 1 103 ? 16.922 -4.574 -5.707 1 93.62 103 GLY A C 1
ATOM 780 O O . GLY A 1 103 ? 15.727 -4.293 -5.719 1 93.62 103 GLY A O 1
ATOM 781 N N . SER A 1 104 ? 17.453 -5.699 -6.27 1 94.75 104 SER A N 1
ATOM 782 C CA . SER A 1 104 ? 16.562 -6.773 -6.68 1 94.75 104 SER A CA 1
ATOM 783 C C . SER A 1 104 ? 15.75 -7.297 -5.496 1 94.75 104 SER A C 1
ATOM 785 O O . SER A 1 104 ? 16.312 -7.68 -4.473 1 94.75 104 SER A O 1
ATOM 787 N N . PHE A 1 105 ? 14.438 -7.297 -5.66 1 97.38 105 PHE A N 1
ATOM 788 C CA . PHE A 1 105 ? 13.562 -7.645 -4.551 1 97.38 105 PHE A CA 1
ATOM 789 C C . PHE A 1 105 ? 13.945 -8.992 -3.957 1 97.38 105 PHE A C 1
ATOM 791 O O . PHE A 1 105 ? 13.984 -9.156 -2.736 1 97.38 105 PHE A O 1
ATOM 798 N N . ALA A 1 106 ? 14.312 -9.883 -4.812 1 96.62 106 ALA A N 1
ATOM 799 C CA . ALA A 1 106 ? 14.609 -11.25 -4.391 1 96.62 106 ALA A CA 1
ATOM 800 C C . ALA A 1 106 ? 15.852 -11.289 -3.498 1 96.62 106 ALA A C 1
ATOM 802 O O . ALA A 1 106 ? 16.094 -12.289 -2.82 1 96.62 106 ALA A O 1
ATOM 803 N N . GLU A 1 107 ? 16.578 -10.211 -3.463 1 95.69 107 GLU A N 1
ATOM 804 C CA . GLU A 1 107 ? 17.844 -10.188 -2.746 1 95.69 107 GLU A CA 1
ATOM 805 C C . GLU A 1 107 ? 17.797 -9.234 -1.553 1 95.69 107 GLU A C 1
ATOM 807 O O . GLU A 1 107 ? 18.734 -9.148 -0.775 1 95.69 107 GLU A O 1
ATOM 812 N N . LEU A 1 108 ? 16.75 -8.555 -1.414 1 96 108 LEU A N 1
ATOM 813 C CA . LEU A 1 108 ? 16.609 -7.574 -0.339 1 96 108 LEU A CA 1
ATOM 814 C C . LEU A 1 108 ? 16.25 -8.258 0.976 1 96 108 LEU A C 1
ATOM 816 O O . LEU A 1 108 ? 15.75 -9.383 0.979 1 96 108 LEU A O 1
ATOM 820 N N . ASP A 1 109 ? 16.562 -7.621 2.076 1 97.19 109 ASP A N 1
ATOM 821 C CA . ASP A 1 109 ? 16.219 -8.117 3.406 1 97.19 109 ASP A CA 1
ATOM 822 C C . ASP A 1 109 ? 14.711 -8.172 3.598 1 97.19 109 ASP A C 1
ATOM 824 O O . ASP A 1 109 ? 14.039 -7.137 3.65 1 97.19 109 ASP A O 1
ATOM 828 N N . PRO A 1 110 ? 14.172 -9.406 3.748 1 97.31 110 PRO A N 1
ATOM 829 C CA . PRO A 1 110 ? 12.719 -9.539 3.861 1 97.31 110 PRO A CA 1
ATOM 830 C C . PRO A 1 110 ? 12.148 -8.766 5.047 1 97.31 110 PRO A C 1
ATOM 832 O O . PRO A 1 110 ? 11.031 -8.25 4.969 1 97.31 110 PRO A O 1
ATOM 835 N N . GLN A 1 111 ? 12.836 -8.727 6.086 1 97.25 111 GLN A N 1
ATOM 836 C CA . GLN A 1 111 ? 12.359 -8.023 7.27 1 97.25 111 GLN A CA 1
ATOM 837 C C . GLN A 1 111 ? 12.25 -6.527 7.012 1 97.25 111 GLN A C 1
ATOM 839 O O . GLN A 1 111 ? 11.305 -5.879 7.465 1 97.25 111 GLN A O 1
ATOM 844 N N . LYS A 1 112 ? 13.195 -5.984 6.281 1 97.38 112 LYS A N 1
ATOM 845 C CA . LYS A 1 112 ? 13.156 -4.566 5.938 1 97.38 112 LYS A CA 1
ATOM 846 C C . LYS A 1 112 ? 11.984 -4.258 5.008 1 97.38 112 LYS A C 1
ATOM 848 O O . LYS A 1 112 ? 11.336 -3.217 5.141 1 97.38 112 LYS A O 1
ATOM 853 N N . GLU A 1 113 ? 11.766 -5.176 4.102 1 98.12 113 GLU A N 1
ATOM 854 C CA . GLU A 1 113 ? 10.656 -4.98 3.168 1 98.12 113 GLU A CA 1
ATOM 855 C C . GLU A 1 113 ? 9.32 -4.969 3.893 1 98.12 113 GLU A C 1
ATOM 857 O O . GLU A 1 113 ? 8.461 -4.121 3.615 1 98.12 113 GLU A O 1
ATOM 862 N N . SER A 1 114 ? 9.18 -5.914 4.812 1 97.94 114 SER A N 1
ATOM 863 C CA . SER A 1 114 ? 7.953 -5.953 5.602 1 97.94 114 SER A CA 1
ATOM 864 C C . SER A 1 114 ? 7.82 -4.715 6.48 1 97.94 114 SER A C 1
ATOM 866 O O . SER A 1 114 ? 6.738 -4.137 6.59 1 97.94 114 SER A O 1
ATOM 868 N N . MET A 1 115 ? 8.875 -4.332 7.082 1 97.94 115 MET A N 1
ATOM 869 C CA . MET A 1 115 ? 8.898 -3.146 7.938 1 97.94 115 MET A CA 1
ATOM 870 C C . MET A 1 115 ? 8.539 -1.896 7.145 1 97.94 115 MET A C 1
ATOM 872 O O . MET A 1 115 ? 7.887 -0.991 7.672 1 97.94 115 MET A O 1
ATOM 876 N N . MET A 1 116 ? 8.93 -1.843 5.93 1 98.31 116 MET A N 1
ATOM 877 C CA . MET A 1 116 ? 8.617 -0.71 5.066 1 98.31 116 MET A CA 1
ATOM 878 C C . MET A 1 116 ? 7.105 -0.548 4.906 1 98.31 116 MET A C 1
ATOM 880 O O . MET A 1 116 ? 6.594 0.571 4.941 1 98.31 116 MET A O 1
ATOM 884 N N . VAL A 1 117 ? 6.41 -1.659 4.742 1 98.75 117 VAL A N 1
ATOM 885 C CA . VAL A 1 117 ? 4.957 -1.608 4.629 1 98.75 117 VAL A CA 1
ATOM 886 C C . VAL A 1 117 ? 4.355 -1.091 5.934 1 98.75 117 VAL A C 1
ATOM 888 O O . VAL A 1 117 ? 3.441 -0.26 5.918 1 98.75 117 VAL A O 1
ATOM 891 N N . ASP A 1 118 ? 4.883 -1.547 7.027 1 98.56 118 ASP A N 1
ATOM 892 C CA . ASP A 1 118 ? 4.402 -1.128 8.344 1 98.56 118 ASP A CA 1
ATOM 893 C C . ASP A 1 118 ? 4.582 0.375 8.539 1 98.56 118 ASP A C 1
ATOM 895 O O . ASP A 1 118 ? 3.652 1.065 8.961 1 98.56 118 ASP A O 1
ATOM 899 N N . LEU A 1 119 ? 5.68 0.813 8.156 1 98.38 119 LEU A N 1
ATOM 900 C CA . LEU A 1 119 ? 6.016 2.213 8.391 1 98.38 119 LEU A CA 1
ATOM 901 C C . LEU A 1 119 ? 5.344 3.115 7.359 1 98.38 119 LEU A C 1
ATOM 903 O O . LEU A 1 119 ? 4.695 4.098 7.719 1 98.38 119 LEU A O 1
ATOM 907 N N . ASN A 1 120 ? 5.484 2.758 6.07 1 98.69 120 ASN A N 1
ATOM 908 C CA . ASN A 1 120 ? 5.07 3.654 4.996 1 98.69 120 ASN A CA 1
ATOM 909 C C . ASN A 1 120 ? 3.559 3.627 4.793 1 98.69 120 ASN A C 1
ATOM 911 O O . ASN A 1 120 ? 2.98 4.586 4.273 1 98.69 120 ASN A O 1
ATOM 915 N N . CYS A 1 121 ? 2.928 2.52 5.125 1 98.81 121 CYS A N 1
ATOM 916 C CA . CYS A 1 121 ? 1.509 2.387 4.816 1 98.81 121 CYS A CA 1
ATOM 917 C C . CYS A 1 121 ? 0.68 2.293 6.094 1 98.81 121 CYS A C 1
ATOM 919 O O . CYS A 1 121 ? -0.239 3.086 6.301 1 98.81 121 CYS A O 1
ATOM 921 N N . ARG A 1 122 ? 1.038 1.374 6.961 1 98.69 122 ARG A N 1
ATOM 922 C CA . ARG A 1 122 ? 0.201 1.154 8.133 1 98.69 122 ARG A CA 1
ATOM 923 C C . ARG A 1 122 ? 0.233 2.363 9.062 1 98.69 122 ARG A C 1
ATOM 925 O O . ARG A 1 122 ? -0.799 2.764 9.602 1 98.69 122 ARG A O 1
ATOM 932 N N . ALA A 1 123 ? 1.378 2.926 9.266 1 98.75 123 ALA A N 1
ATOM 933 C CA . ALA A 1 123 ? 1.51 4.062 10.172 1 98.75 123 ALA A CA 1
ATOM 934 C C . ALA A 1 123 ? 0.618 5.219 9.742 1 98.75 123 ALA A C 1
ATOM 936 O O . ALA A 1 123 ? -0.181 5.727 10.531 1 98.75 123 ALA A O 1
ATOM 937 N N . PRO A 1 124 ? 0.638 5.641 8.484 1 98.81 124 PRO A N 1
ATOM 938 C CA . PRO A 1 124 ? -0.272 6.707 8.062 1 98.81 124 PRO A CA 1
ATOM 939 C C . PRO A 1 124 ? -1.737 6.375 8.328 1 98.81 124 PRO A C 1
ATOM 941 O O . PRO A 1 124 ? -2.512 7.25 8.727 1 98.81 124 PRO A O 1
ATOM 944 N N . VAL A 1 125 ? -2.129 5.156 8.102 1 98.88 125 VAL A N 1
ATOM 945 C CA . VAL A 1 125 ? -3.512 4.742 8.32 1 98.88 125 VAL A CA 1
ATOM 946 C C . VAL A 1 125 ? -3.861 4.859 9.805 1 98.88 125 VAL A C 1
ATOM 948 O O . VAL A 1 125 ? -4.887 5.445 10.164 1 98.88 125 VAL A O 1
ATOM 951 N N . THR A 1 126 ? -2.994 4.367 10.688 1 98.75 126 THR A N 1
ATOM 952 C CA . THR A 1 126 ? -3.299 4.316 12.109 1 98.75 126 THR A CA 1
ATOM 953 C C . THR A 1 126 ? -3.246 5.711 12.727 1 98.75 126 THR A C 1
ATOM 955 O O . THR A 1 126 ? -4.066 6.051 13.578 1 98.75 126 THR A O 1
ATOM 958 N N . PHE A 1 127 ? -2.297 6.535 12.305 1 98.81 127 PHE A N 1
ATOM 959 C CA . PHE A 1 127 ? -2.225 7.902 12.805 1 98.81 127 PHE A CA 1
ATOM 960 C C . PHE A 1 127 ? -3.436 8.711 12.352 1 98.81 127 PHE A C 1
ATOM 962 O O . PHE A 1 127 ? -3.984 9.5 13.125 1 98.81 127 PHE A O 1
ATOM 969 N N . THR A 1 128 ? -3.791 8.531 11.109 1 98.81 128 THR A N 1
ATOM 970 C CA . THR A 1 128 ? -4.973 9.219 10.602 1 98.81 128 THR A CA 1
ATOM 971 C C . THR A 1 128 ? -6.223 8.781 11.352 1 98.81 128 THR A C 1
ATOM 973 O O . THR A 1 128 ? -7.047 9.609 11.734 1 98.81 128 THR A O 1
ATOM 976 N N . SER A 1 129 ? -6.352 7.449 11.578 1 98.5 129 SER A N 1
ATOM 977 C CA . SER A 1 129 ? -7.488 6.934 12.336 1 98.5 129 SER A CA 1
ATOM 978 C C . SER A 1 129 ? -7.543 7.535 13.734 1 98.5 129 SER A C 1
ATOM 980 O O . SER A 1 129 ? -8.625 7.754 14.289 1 98.5 129 SER A O 1
ATOM 982 N N . LYS A 1 130 ? -6.395 7.773 14.297 1 98.25 130 LYS A N 1
ATOM 983 C CA . LYS A 1 130 ? -6.301 8.281 15.664 1 98.25 130 LYS A CA 1
ATOM 984 C C . LYS A 1 130 ? -6.75 9.734 15.742 1 98.25 130 LYS A C 1
ATOM 986 O O . LYS A 1 130 ? -7.484 10.117 16.656 1 98.25 130 LYS A O 1
ATOM 991 N N . TYR A 1 131 ? -6.457 10.586 14.742 1 98.5 131 TYR A N 1
ATOM 992 C CA . TYR A 1 131 ? -6.574 12.023 14.945 1 98.5 131 TYR A CA 1
ATOM 993 C C . TYR A 1 131 ? -7.695 12.602 14.094 1 98.5 131 TYR A C 1
ATOM 995 O O . TYR A 1 131 ? -8.242 13.664 14.414 1 98.5 131 TYR A O 1
ATOM 1003 N N . LEU A 1 132 ? -8.078 11.938 13.031 1 98.62 132 LEU A N 1
ATOM 1004 C CA . LEU A 1 132 ? -9.031 12.477 12.07 1 98.62 132 LEU A CA 1
ATOM 1005 C C . LEU A 1 132 ? -10.406 12.656 12.703 1 98.62 132 LEU A C 1
ATOM 1007 O O . LEU A 1 132 ? -11.062 13.672 12.484 1 98.62 132 LEU A O 1
ATOM 1011 N N . PRO A 1 133 ? -10.906 11.68 13.516 1 98.19 133 PRO A N 1
ATOM 1012 C CA . PRO A 1 133 ? -12.25 11.852 14.086 1 98.19 133 PRO A CA 1
ATOM 1013 C C . PRO A 1 133 ? -12.391 13.148 14.883 1 98.19 133 PRO A C 1
ATOM 1015 O O . PRO A 1 133 ? -13.398 13.844 14.766 1 98.19 133 PRO A O 1
ATOM 1018 N N . ALA A 1 134 ? -11.43 13.516 15.641 1 97.62 134 ALA A N 1
ATOM 1019 C CA . ALA A 1 134 ? -11.477 14.742 16.422 1 97.62 134 ALA A CA 1
ATOM 1020 C C . ALA A 1 134 ? -11.422 15.969 15.516 1 97.62 134 ALA A C 1
ATOM 1022 O O . ALA A 1 134 ? -12.062 16.984 15.797 1 97.62 134 ALA A O 1
ATOM 1023 N N . MET A 1 135 ? -10.625 15.922 14.453 1 98.19 135 MET A N 1
ATOM 1024 C CA . MET A 1 135 ? -10.57 17 13.477 1 98.19 135 MET A CA 1
ATOM 1025 C C . MET A 1 135 ? -11.945 17.234 12.852 1 98.19 135 MET A C 1
ATOM 1027 O O . MET A 1 135 ? -12.398 18.375 12.742 1 98.19 135 MET A O 1
ATOM 1031 N N . LYS A 1 136 ? -12.492 16.141 12.469 1 97.56 136 LYS A N 1
ATOM 1032 C CA . LYS A 1 136 ? -13.805 16.219 11.836 1 97.56 136 LYS A CA 1
ATOM 1033 C C . LYS A 1 136 ? -14.844 16.797 12.781 1 97.56 136 LYS A C 1
ATOM 1035 O O . LYS A 1 136 ? -15.641 17.656 12.383 1 97.56 136 LYS A O 1
ATOM 1040 N N . LYS A 1 137 ? -14.828 16.344 13.984 1 96.88 137 LYS A N 1
ATOM 1041 C CA . LYS A 1 137 ? -15.766 16.828 14.992 1 96.88 137 LYS A CA 1
ATOM 1042 C C . LYS A 1 137 ? -15.609 18.344 15.195 1 96.88 137 LYS A C 1
ATOM 1044 O O . LYS A 1 137 ? -16.594 19.062 15.336 1 96.88 137 LYS A O 1
ATOM 1049 N N . ARG A 1 138 ? -14.422 18.828 15.133 1 96.31 138 ARG A N 1
ATOM 1050 C CA . ARG A 1 138 ? -14.117 20.234 15.336 1 96.31 138 ARG A CA 1
ATOM 1051 C C . ARG A 1 138 ? -14.398 21.047 14.07 1 96.31 138 ARG A C 1
ATOM 1053 O O . ARG A 1 138 ? -14.531 22.266 14.125 1 96.31 138 ARG A O 1
ATOM 1060 N N . GLY A 1 139 ? -14.414 20.406 12.953 1 97.12 139 GLY A N 1
ATOM 1061 C CA . GLY A 1 139 ? -14.672 21.031 11.672 1 97.12 139 GLY A CA 1
ATOM 1062 C C . GLY A 1 139 ? -13.461 21.75 11.102 1 97.12 139 GLY A C 1
ATOM 1063 O O . GLY A 1 139 ? -13.594 22.672 10.305 1 97.12 139 GLY A O 1
ATOM 1064 N N . LYS A 1 140 ? -12.336 21.438 11.57 1 97 140 LYS A N 1
ATOM 1065 C CA . LYS A 1 140 ? -11.086 21.969 11.031 1 97 140 LYS A CA 1
ATOM 1066 C C . LYS A 1 140 ? -9.922 21.016 11.289 1 97 140 LYS A C 1
ATOM 1068 O O . LYS A 1 140 ? -9.922 20.297 12.289 1 97 140 LYS A O 1
ATOM 1073 N N . GLY A 1 141 ? -9.008 20.953 10.469 1 97.94 141 GLY A N 1
ATOM 1074 C CA . GLY A 1 141 ? -7.82 20.109 10.531 1 97.94 141 GLY A CA 1
ATOM 1075 C C . GLY A 1 141 ? -7.199 19.859 9.172 1 97.94 141 GLY A C 1
ATOM 1076 O O . GLY A 1 141 ? -7.668 20.391 8.156 1 97.94 141 GLY A O 1
ATOM 1077 N N . ALA A 1 142 ? -6.066 19.156 9.188 1 98.69 142 ALA A N 1
ATOM 1078 C CA . ALA A 1 142 ? -5.426 18.875 7.906 1 98.69 142 ALA A CA 1
ATOM 1079 C C . ALA A 1 142 ? -4.57 17.609 7.988 1 98.69 142 ALA A C 1
ATOM 1081 O O . ALA A 1 142 ? -4.066 17.266 9.062 1 98.69 142 ALA A O 1
ATOM 1082 N N . LEU A 1 143 ? -4.477 16.969 6.938 1 98.81 143 LEU A N 1
ATOM 1083 C CA . LEU A 1 143 ? -3.664 15.766 6.75 1 98.81 143 LEU A CA 1
ATOM 1084 C C . LEU A 1 143 ? -2.758 15.906 5.531 1 98.81 143 LEU A C 1
ATOM 1086 O O . LEU A 1 143 ? -3.195 16.375 4.477 1 98.81 143 LEU A O 1
ATOM 1090 N N . VAL A 1 144 ? -1.512 15.57 5.668 1 98.88 144 VAL A N 1
ATOM 1091 C CA . VAL A 1 144 ? -0.569 15.477 4.559 1 98.88 144 VAL A CA 1
ATOM 1092 C C . VAL A 1 144 ? -0.038 14.055 4.445 1 98.88 144 VAL A C 1
ATOM 1094 O O . VAL A 1 144 ? 0.35 13.445 5.449 1 98.88 144 VAL A O 1
ATOM 1097 N N . PHE A 1 145 ? -0.105 13.508 3.295 1 98.75 145 PHE A N 1
ATOM 1098 C CA . PHE A 1 145 ? 0.449 12.188 3.021 1 98.75 145 PHE A CA 1
ATOM 1099 C C . PHE A 1 145 ? 1.638 12.289 2.072 1 98.75 145 PHE A C 1
ATOM 1101 O O . PHE A 1 145 ? 1.56 12.953 1.037 1 98.75 145 PHE A O 1
ATOM 1108 N N . LEU A 1 146 ? 2.709 11.641 2.426 1 96.94 146 LEU A N 1
ATOM 1109 C CA . LEU A 1 146 ? 3.908 11.664 1.596 1 96.94 146 LEU A CA 1
ATOM 1110 C C . LEU A 1 146 ? 3.889 10.539 0.575 1 96.94 146 LEU A C 1
ATOM 1112 O O . LEU A 1 146 ? 4.152 9.383 0.917 1 96.94 146 LEU A O 1
ATOM 1116 N N . ALA A 1 147 ? 3.619 10.898 -0.636 1 95.88 147 ALA A N 1
ATOM 1117 C CA . ALA A 1 147 ? 3.775 10.008 -1.787 1 95.88 147 ALA A CA 1
ATOM 1118 C C . ALA A 1 147 ? 5.145 10.188 -2.434 1 95.88 147 ALA A C 1
ATOM 1120 O O . ALA A 1 147 ? 6.164 10.219 -1.74 1 95.88 147 ALA A O 1
ATOM 1121 N N . SER A 1 148 ? 5.203 10.062 -3.713 1 90.75 148 SER A N 1
ATOM 1122 C CA . SER A 1 148 ? 6.402 10.195 -4.531 1 90.75 148 SER A CA 1
ATOM 1123 C C . SER A 1 148 ? 6.062 10.195 -6.016 1 90.75 148 SER A C 1
ATOM 1125 O O . SER A 1 148 ? 4.969 9.781 -6.406 1 90.75 148 SER A O 1
ATOM 1127 N N . ILE A 1 149 ? 6.949 10.75 -6.785 1 88.88 149 ILE A N 1
ATOM 1128 C CA . ILE A 1 149 ? 6.77 10.562 -8.219 1 88.88 149 ILE A CA 1
ATOM 1129 C C . ILE A 1 149 ? 6.824 9.078 -8.562 1 88.88 149 ILE A C 1
ATOM 1131 O O . ILE A 1 149 ? 6.238 8.633 -9.555 1 88.88 149 ILE A O 1
ATOM 1135 N N . ALA A 1 150 ? 7.414 8.289 -7.734 1 86.69 150 ALA A N 1
ATOM 1136 C CA . ALA A 1 150 ? 7.48 6.84 -7.883 1 86.69 150 ALA A CA 1
ATOM 1137 C C . ALA A 1 150 ? 6.102 6.207 -7.711 1 86.69 150 ALA A C 1
ATOM 1139 O O . ALA A 1 150 ? 5.902 5.035 -8.039 1 86.69 150 ALA A O 1
ATOM 1140 N N . ALA A 1 151 ? 5.152 6.961 -7.258 1 91.88 151 ALA A N 1
ATOM 1141 C CA . ALA A 1 151 ? 3.811 6.453 -6.984 1 91.88 151 ALA A CA 1
ATOM 1142 C C . ALA A 1 151 ? 3.014 6.293 -8.273 1 91.88 151 ALA A C 1
ATOM 1144 O O . ALA A 1 151 ? 1.956 5.656 -8.289 1 91.88 151 ALA A O 1
ATOM 1145 N N . TYR A 1 152 ? 3.504 6.859 -9.336 1 91.38 152 TYR A N 1
ATOM 1146 C CA . TYR A 1 152 ? 2.676 7.016 -10.531 1 91.38 152 TYR A CA 1
ATOM 1147 C C . TYR A 1 152 ? 3.035 5.98 -11.586 1 91.38 152 TYR A C 1
ATOM 1149 O O . TYR A 1 152 ? 2.434 5.945 -12.664 1 91.38 152 TYR A O 1
ATOM 1157 N N . GLN A 1 153 ? 3.99 5.148 -11.273 1 89.75 153 GLN A N 1
ATOM 1158 C CA . GLN A 1 153 ? 4.43 4.117 -12.211 1 89.75 153 GLN A CA 1
ATOM 1159 C C . GLN A 1 153 ? 5.133 2.977 -11.484 1 89.75 153 GLN A C 1
ATOM 1161 O O . GLN A 1 153 ? 5.574 3.139 -10.344 1 89.75 153 GLN A O 1
ATOM 1166 N N . PRO A 1 154 ? 5.219 1.803 -12.242 1 91.81 154 PRO A N 1
ATOM 1167 C CA . PRO A 1 154 ? 6.051 0.752 -11.648 1 91.81 154 PRO A CA 1
ATOM 1168 C C . PRO A 1 154 ? 7.504 1.183 -11.469 1 91.81 154 PRO A C 1
ATOM 1170 O O . PRO A 1 154 ? 8.055 1.886 -12.32 1 91.81 154 PRO A O 1
ATOM 1173 N N . THR A 1 155 ? 8.062 0.797 -10.328 1 92 155 THR A N 1
ATOM 1174 C CA . THR A 1 155 ? 9.445 1.177 -10.039 1 92 155 THR A CA 1
ATOM 1175 C C . THR A 1 155 ? 10.281 -0.05 -9.695 1 92 155 THR A C 1
ATOM 1177 O O . THR A 1 155 ? 10.609 -0.281 -8.531 1 92 155 THR A O 1
ATOM 1180 N N . PRO A 1 156 ? 10.781 -0.739 -10.719 1 93.94 156 PRO A N 1
ATOM 1181 C CA . PRO A 1 156 ? 11.695 -1.857 -10.461 1 93.94 156 PRO A CA 1
ATOM 1182 C C . PRO A 1 156 ? 12.906 -1.451 -9.625 1 93.94 156 PRO A C 1
ATOM 1184 O O . PRO A 1 156 ? 13.391 -0.322 -9.742 1 93.94 156 PRO A O 1
ATOM 1187 N N . PHE A 1 157 ? 13.367 -2.342 -8.695 1 93.75 157 PHE A N 1
ATOM 1188 C CA . PHE A 1 157 ? 14.5 -2.191 -7.797 1 93.75 157 PHE A CA 1
ATOM 1189 C C . PHE A 1 157 ? 14.156 -1.264 -6.641 1 93.75 157 PHE A C 1
ATOM 1191 O O . PHE A 1 157 ? 14.969 -1.054 -5.738 1 93.75 157 PHE A O 1
ATOM 1198 N N . PHE A 1 158 ? 12.977 -0.684 -6.707 1 94.19 158 PHE A N 1
ATOM 1199 C CA . PHE A 1 158 ? 12.297 0.022 -5.629 1 94.19 158 PHE A CA 1
ATOM 1200 C C . PHE A 1 158 ? 10.859 -0.467 -5.488 1 94.19 158 PHE A C 1
ATOM 1202 O O . PHE A 1 158 ? 9.945 0.328 -5.254 1 94.19 158 PHE A O 1
ATOM 1209 N N . ALA A 1 159 ? 10.672 -1.709 -5.719 1 96.69 159 ALA A N 1
ATOM 1210 C CA . ALA A 1 159 ? 9.336 -2.26 -5.934 1 96.69 159 ALA A CA 1
ATOM 1211 C C . ALA A 1 159 ? 8.43 -1.983 -4.738 1 96.69 159 ALA A C 1
ATOM 1213 O O . ALA A 1 159 ? 7.336 -1.432 -4.895 1 96.69 159 ALA A O 1
ATOM 1214 N N . THR A 1 160 ? 8.898 -2.346 -3.508 1 98.25 160 THR A N 1
ATOM 1215 C CA . THR A 1 160 ? 8.078 -2.152 -2.32 1 98.25 160 THR A CA 1
ATOM 1216 C C . THR A 1 160 ? 7.879 -0.667 -2.035 1 98.25 160 THR A C 1
ATOM 1218 O O . THR A 1 160 ? 6.766 -0.228 -1.743 1 98.25 160 THR A O 1
ATOM 1221 N N . TYR A 1 161 ? 8.898 0.092 -2.17 1 96.81 161 TYR A N 1
ATOM 1222 C CA . TYR A 1 161 ? 8.828 1.523 -1.899 1 96.81 161 TYR A CA 1
ATOM 1223 C C . TYR A 1 161 ? 7.82 2.207 -2.816 1 96.81 161 TYR A C 1
ATOM 1225 O O . TYR A 1 161 ? 6.914 2.895 -2.346 1 96.81 161 TYR A O 1
ATOM 1233 N N . GLY A 1 162 ? 8.023 1.991 -4.145 1 97.06 162 GLY A N 1
ATOM 1234 C CA . GLY A 1 162 ? 7.094 2.572 -5.094 1 97.06 162 GLY A CA 1
ATOM 1235 C C . GLY A 1 162 ? 5.648 2.207 -4.812 1 97.06 162 GLY A C 1
ATOM 1236 O O . GLY A 1 162 ? 4.758 3.055 -4.902 1 97.06 162 GLY A O 1
ATOM 1237 N N . ALA A 1 163 ? 5.441 0.975 -4.465 1 98.5 163 ALA A N 1
ATOM 1238 C CA . ALA A 1 163 ? 4.098 0.502 -4.141 1 98.5 163 ALA A CA 1
ATOM 1239 C C . ALA A 1 163 ? 3.541 1.227 -2.918 1 98.5 163 ALA A C 1
ATOM 1241 O O . ALA A 1 163 ? 2.367 1.604 -2.895 1 98.5 163 ALA A O 1
ATOM 1242 N N . THR A 1 164 ? 4.352 1.443 -1.879 1 98.5 164 THR A N 1
ATOM 1243 C CA . THR A 1 164 ? 3.898 2.137 -0.678 1 98.5 164 THR A CA 1
ATOM 1244 C C . THR A 1 164 ? 3.529 3.582 -0.995 1 98.5 164 THR A C 1
ATOM 1246 O O . THR A 1 164 ? 2.598 4.133 -0.406 1 98.5 164 THR A O 1
ATOM 1249 N N . LYS A 1 165 ? 4.25 4.188 -1.869 1 98.19 165 LYS A N 1
ATOM 1250 C CA . LYS A 1 165 ? 3.977 5.582 -2.213 1 98.19 165 LYS A CA 1
ATOM 1251 C C . LYS A 1 165 ? 2.723 5.699 -3.072 1 98.19 165 LYS A C 1
ATOM 1253 O O . LYS A 1 165 ? 1.987 6.684 -2.975 1 98.19 165 LYS A O 1
ATOM 1258 N N . ALA A 1 166 ? 2.486 4.68 -3.895 1 98.12 166 ALA A N 1
ATOM 1259 C CA . ALA A 1 166 ? 1.204 4.617 -4.59 1 98.12 166 ALA A CA 1
ATOM 1260 C C . ALA A 1 166 ? 0.049 4.496 -3.6 1 98.12 166 ALA A C 1
ATOM 1262 O O . ALA A 1 166 ? -1 5.121 -3.781 1 98.12 166 ALA A O 1
ATOM 1263 N N . PHE A 1 167 ? 0.256 3.686 -2.582 1 98.62 167 PHE A N 1
ATOM 1264 C CA . PHE A 1 167 ? -0.712 3.559 -1.499 1 98.62 167 PHE A CA 1
ATOM 1265 C C . PHE A 1 167 ? -1.035 4.922 -0.9 1 98.62 167 PHE A C 1
ATOM 1267 O O . PHE A 1 167 ? -2.201 5.316 -0.833 1 98.62 167 PHE A O 1
ATOM 1274 N N . ASN A 1 168 ? -0.038 5.699 -0.521 1 98.75 168 ASN A N 1
ATOM 1275 C CA . ASN A 1 168 ? -0.222 6.992 0.127 1 98.75 168 ASN A CA 1
ATOM 1276 C C . ASN A 1 168 ? -0.893 7.996 -0.806 1 98.75 168 ASN A C 1
ATOM 1278 O O . ASN A 1 168 ? -1.711 8.805 -0.368 1 98.75 168 ASN A O 1
ATOM 1282 N N . LEU A 1 169 ? -0.503 7.949 -2.068 1 98.31 169 LEU A N 1
ATOM 1283 C CA . LEU A 1 169 ? -1.098 8.844 -3.057 1 98.31 169 LEU A CA 1
ATOM 1284 C C . LEU A 1 169 ? -2.611 8.664 -3.105 1 98.31 169 LEU A C 1
ATOM 1286 O O . LEU A 1 169 ? -3.359 9.625 -2.891 1 98.31 169 LEU A O 1
ATOM 1290 N N . LEU A 1 170 ? -3.049 7.465 -3.279 1 98.19 170 LEU A N 1
ATOM 1291 C CA . LEU A 1 170 ? -4.469 7.23 -3.518 1 98.19 170 LEU A CA 1
ATOM 1292 C C . LEU A 1 170 ? -5.254 7.289 -2.211 1 98.19 170 LEU A C 1
ATOM 1294 O O . LEU A 1 170 ? -6.41 7.723 -2.195 1 98.19 170 LEU A O 1
ATOM 1298 N N . PHE A 1 171 ? -4.617 6.875 -1.093 1 98.62 171 PHE A N 1
ATOM 1299 C CA . PHE A 1 171 ? -5.246 7.008 0.216 1 98.62 171 PHE A CA 1
ATOM 1300 C C . PHE A 1 171 ? -5.559 8.469 0.519 1 98.62 171 PHE A C 1
ATOM 1302 O O . PHE A 1 171 ? -6.691 8.805 0.875 1 98.62 171 PHE A O 1
ATOM 1309 N N . GLY A 1 172 ? -4.602 9.32 0.271 1 98.75 172 GLY A N 1
ATOM 1310 C CA . GLY A 1 172 ? -4.773 10.742 0.494 1 98.75 172 GLY A CA 1
ATOM 1311 C C . GLY A 1 172 ? -5.797 11.375 -0.434 1 98.75 172 GLY A C 1
ATOM 1312 O O . GLY A 1 172 ? -6.625 12.18 -0.001 1 98.75 172 GLY A O 1
ATOM 1313 N N . GLU A 1 173 ? -5.73 11.008 -1.698 1 98.31 173 GLU A N 1
ATOM 1314 C CA . GLU A 1 173 ? -6.68 11.57 -2.654 1 98.31 173 GLU A CA 1
ATOM 1315 C C . GLU A 1 173 ? -8.109 11.156 -2.32 1 98.31 173 GLU A C 1
ATOM 1317 O O . GLU A 1 173 ? -9.047 11.945 -2.479 1 98.31 173 GLU A O 1
ATOM 1322 N N . ALA A 1 174 ? -8.266 9.906 -1.909 1 98 174 ALA A N 1
ATOM 1323 C CA . ALA A 1 174 ? -9.594 9.438 -1.508 1 98 174 ALA A CA 1
ATOM 1324 C C . ALA A 1 174 ? -10.109 10.219 -0.302 1 98 174 ALA A C 1
ATOM 1326 O O . ALA A 1 174 ? -11.273 10.633 -0.274 1 98 174 ALA A O 1
ATOM 1327 N N . LEU A 1 175 ? -9.266 10.406 0.644 1 98.5 175 LEU A N 1
ATOM 1328 C CA . LEU A 1 175 ? -9.664 11.133 1.842 1 98.5 175 LEU A CA 1
ATOM 1329 C C . LEU A 1 175 ? -9.938 12.602 1.519 1 98.5 175 LEU A C 1
ATOM 1331 O O . LEU A 1 175 ? -10.82 13.219 2.125 1 98.5 175 LEU A O 1
ATOM 1335 N N . TRP A 1 176 ? -9.133 13.18 0.626 1 98.38 176 TRP A N 1
ATOM 1336 C CA . TRP A 1 176 ? -9.391 14.547 0.167 1 98.38 176 TRP A CA 1
ATOM 1337 C C . TRP A 1 176 ? -10.836 14.703 -0.291 1 98.38 176 TRP A C 1
ATOM 1339 O O . TRP A 1 176 ? -11.516 15.664 0.085 1 98.38 176 TRP A O 1
ATOM 1349 N N . ALA A 1 177 ? -11.297 13.766 -1.045 1 97.25 177 ALA A N 1
ATOM 1350 C CA . ALA A 1 177 ? -12.664 13.805 -1.551 1 97.25 177 ALA A CA 1
ATOM 1351 C C . ALA A 1 177 ? -13.672 13.555 -0.433 1 97.25 177 ALA A C 1
ATOM 1353 O O . ALA A 1 177 ? -14.688 14.25 -0.329 1 97.25 177 ALA A O 1
ATOM 1354 N N . GLU A 1 178 ? -13.414 12.594 0.427 1 96.12 178 GLU A N 1
ATOM 1355 C CA . GLU A 1 178 ? -14.32 12.203 1.499 1 96.12 178 GLU A CA 1
ATOM 1356 C C . GLU A 1 178 ? -14.539 13.344 2.486 1 96.12 178 GLU A C 1
ATOM 1358 O O . GLU A 1 178 ? -15.617 13.469 3.068 1 96.12 178 GLU A O 1
ATOM 1363 N N . LEU A 1 179 ? -13.516 14.125 2.605 1 97.19 179 LEU A N 1
ATOM 1364 C CA . LEU A 1 179 ? -13.547 15.094 3.695 1 97.19 179 LEU A CA 1
ATOM 1365 C C . LEU A 1 179 ? -13.922 16.484 3.18 1 97.19 179 LEU A C 1
ATOM 1367 O O . LEU A 1 179 ? -13.914 17.453 3.938 1 97.19 179 LEU A O 1
ATOM 1371 N N . ARG A 1 180 ? -14.227 16.516 1.961 1 94.56 180 ARG A N 1
ATOM 1372 C CA . ARG A 1 180 ? -14.703 17.781 1.427 1 94.56 180 ARG A CA 1
ATOM 1373 C C . ARG A 1 180 ? -15.938 18.281 2.184 1 94.56 180 ARG A C 1
ATOM 1375 O O . ARG A 1 180 ? -16.828 17.484 2.488 1 94.56 180 ARG A O 1
ATOM 1382 N N . GLY A 1 181 ? -15.891 19.531 2.561 1 94.44 181 GLY A N 1
ATOM 1383 C CA . GLY A 1 181 ? -17.047 20.125 3.229 1 94.44 181 GLY A CA 1
ATOM 1384 C C . GLY A 1 181 ? -17 19.953 4.734 1 94.44 181 GLY A C 1
ATOM 1385 O O . GLY A 1 181 ? -17.859 20.5 5.445 1 94.44 181 GLY A O 1
ATOM 1386 N N . THR A 1 182 ? -16.062 19.203 5.27 1 96.25 182 THR A N 1
ATOM 1387 C CA . THR A 1 182 ? -15.992 18.953 6.707 1 96.25 182 THR A CA 1
ATOM 1388 C C . THR A 1 182 ? -15.109 19.984 7.391 1 96.25 182 THR A C 1
ATOM 1390 O O . THR A 1 182 ? -15.078 20.078 8.617 1 96.25 182 THR A O 1
ATOM 1393 N N . GLY A 1 183 ? -14.336 20.75 6.574 1 97.38 183 GLY A N 1
ATOM 1394 C CA . GLY A 1 183 ? -13.359 21.672 7.121 1 97.38 183 GLY A CA 1
ATOM 1395 C C . GLY A 1 183 ? -11.977 21.062 7.277 1 97.38 183 GLY A C 1
ATOM 1396 O O . GLY A 1 183 ? -11 21.781 7.508 1 97.38 183 GLY A O 1
ATOM 1397 N N . VAL A 1 184 ? -11.883 19.75 7.145 1 98.25 184 VAL A N 1
ATOM 1398 C CA . VAL A 1 184 ? -10.586 19.078 7.203 1 98.25 184 VAL A CA 1
ATOM 1399 C C . VAL A 1 184 ? -9.945 19.062 5.816 1 98.25 184 VAL A C 1
ATOM 1401 O O . VAL A 1 184 ? -10.578 18.641 4.844 1 98.25 184 VAL A O 1
ATOM 1404 N N . GLN A 1 185 ? -8.703 19.547 5.719 1 98.44 185 GLN A N 1
ATOM 1405 C CA . GLN A 1 185 ? -7.984 19.656 4.461 1 98.44 185 GLN A CA 1
ATOM 1406 C C . GLN A 1 185 ? -7 18.516 4.277 1 98.44 185 GLN A C 1
ATOM 1408 O O . GLN A 1 185 ? -6.406 18.031 5.25 1 98.44 185 GLN A O 1
ATOM 1413 N N . VAL A 1 186 ? -6.867 18.062 3.031 1 98.69 186 VAL A N 1
ATOM 1414 C CA . VAL A 1 186 ? -6 16.922 2.752 1 98.69 186 VAL A CA 1
ATOM 1415 C C . VAL A 1 186 ? -5.184 17.188 1.49 1 98.69 186 VAL A C 1
ATOM 1417 O O . VAL A 1 186 ? -5.684 17.797 0.536 1 98.69 186 VAL A O 1
ATOM 1420 N N . VAL A 1 187 ? -3.908 16.75 1.514 1 98.62 187 VAL A N 1
ATOM 1421 C CA . VAL A 1 187 ? -3.141 16.75 0.272 1 98.62 187 VAL A CA 1
ATOM 1422 C C . VAL A 1 187 ? -2.145 15.594 0.281 1 98.62 187 VAL A C 1
ATOM 1424 O O . VAL A 1 187 ? -1.562 15.273 1.32 1 98.62 187 VAL A O 1
ATOM 1427 N N . SER A 1 188 ? -2.004 14.93 -0.856 1 98.62 188 SER A N 1
ATOM 1428 C CA . SER A 1 188 ? -0.89 14.016 -1.084 1 98.62 188 SER A CA 1
ATOM 1429 C C . SER A 1 188 ? 0.264 14.719 -1.791 1 98.62 188 SER A C 1
ATOM 1431 O O . SER A 1 188 ? 0.078 15.312 -2.854 1 98.62 188 SER A O 1
ATOM 1433 N N . LEU A 1 189 ? 1.447 14.672 -1.188 1 98.44 189 LEU A N 1
ATOM 1434 C CA . LEU A 1 189 ? 2.65 15.289 -1.731 1 98.44 189 LEU A CA 1
ATOM 1435 C C . LEU A 1 189 ? 3.521 14.258 -2.439 1 98.44 189 LEU A C 1
ATOM 1437 O O . LEU A 1 189 ? 3.885 13.234 -1.85 1 98.44 189 LEU A O 1
ATOM 1441 N N . SER A 1 190 ? 3.85 14.523 -3.682 1 96.88 190 SER A N 1
ATOM 1442 C CA . SER A 1 190 ? 4.707 13.625 -4.449 1 96.88 190 SER A CA 1
ATOM 1443 C C . SER A 1 190 ? 6.016 14.312 -4.836 1 96.88 190 SER A C 1
ATOM 1445 O O . SER A 1 190 ? 6.156 14.805 -5.957 1 96.88 190 SER A O 1
ATOM 1447 N N . PRO A 1 191 ? 6.973 14.203 -3.912 1 94 191 PRO A N 1
ATOM 1448 C CA . PRO A 1 191 ? 8.273 14.781 -4.238 1 94 191 PRO A CA 1
ATOM 1449 C C . PRO A 1 191 ? 9.008 14.016 -5.336 1 94 191 PRO A C 1
ATOM 1451 O O . PRO A 1 191 ? 8.812 12.805 -5.484 1 94 191 PRO A O 1
ATOM 1454 N N . GLY A 1 192 ? 9.734 14.695 -6.109 1 89.31 192 GLY A N 1
ATOM 1455 C CA . GLY A 1 192 ? 10.75 14.086 -6.953 1 89.31 192 GLY A CA 1
ATOM 1456 C C . GLY A 1 192 ? 12.086 13.922 -6.258 1 89.31 192 GLY A C 1
ATOM 1457 O O . GLY A 1 192 ? 12.141 13.703 -5.043 1 89.31 192 GLY A O 1
ATOM 1458 N N . TYR A 1 193 ? 13.156 13.859 -7 1 79.06 193 TYR A N 1
ATOM 1459 C CA . TYR A 1 193 ? 14.484 13.82 -6.398 1 79.06 193 TYR A CA 1
ATOM 1460 C C . TYR A 1 193 ? 14.734 15.055 -5.543 1 79.06 193 TYR A C 1
ATOM 1462 O O . TYR A 1 193 ? 14.711 16.188 -6.043 1 79.06 193 TYR A O 1
ATOM 1470 N N . THR A 1 194 ? 14.773 14.781 -4.305 1 81.44 194 THR A N 1
ATOM 1471 C CA . THR A 1 194 ? 14.961 15.844 -3.324 1 81.44 194 THR A CA 1
ATOM 1472 C C . THR A 1 194 ? 16.281 15.68 -2.592 1 81.44 194 THR A C 1
ATOM 1474 O O . THR A 1 194 ? 16.672 14.555 -2.258 1 81.44 194 THR A O 1
ATOM 1477 N N . LYS A 1 195 ? 16.984 16.75 -2.406 1 75.5 195 LYS A N 1
ATOM 1478 C CA . LYS A 1 195 ? 18.297 16.734 -1.747 1 75.5 195 LYS A CA 1
ATOM 1479 C C . LYS A 1 195 ? 18.156 16.391 -0.267 1 75.5 195 LYS A C 1
ATOM 1481 O O . LYS A 1 195 ? 18.141 17.281 0.583 1 75.5 195 LYS A O 1
ATOM 1486 N N . THR A 1 196 ? 17.984 15.141 0.037 1 77 196 THR A N 1
ATOM 1487 C CA . THR A 1 196 ? 17.953 14.562 1.375 1 77 196 THR A CA 1
ATOM 1488 C C . THR A 1 196 ? 18.828 13.312 1.448 1 77 196 THR A C 1
ATOM 1490 O O . THR A 1 196 ? 19.453 12.93 0.46 1 77 196 THR A O 1
ATOM 1493 N N . LYS A 1 197 ? 18.891 12.789 2.602 1 73.88 197 LYS A N 1
ATOM 1494 C CA . LYS A 1 197 ? 19.688 11.578 2.771 1 73.88 197 LYS A CA 1
ATOM 1495 C C . LYS A 1 197 ? 18.891 10.336 2.375 1 73.88 197 LYS A C 1
ATOM 1497 O O . LYS A 1 197 ? 19.344 9.211 2.557 1 73.88 197 LYS A O 1
ATOM 1502 N N . PHE A 1 198 ? 17.812 10.523 1.714 1 77.69 198 PHE A N 1
ATOM 1503 C CA . PHE A 1 198 ? 16.891 9.438 1.411 1 77.69 198 PHE A CA 1
ATOM 1504 C C . PHE A 1 198 ? 17.516 8.445 0.435 1 77.69 198 PHE A C 1
ATOM 1506 O O . PHE A 1 198 ? 17.484 7.234 0.66 1 77.69 198 PHE A O 1
ATOM 1513 N N . GLN A 1 199 ? 18.094 8.93 -0.562 1 72.62 199 GLN A N 1
ATOM 1514 C CA . GLN A 1 199 ? 18.656 8.062 -1.593 1 72.62 199 GLN A CA 1
ATOM 1515 C C . GLN A 1 199 ? 19.844 7.266 -1.057 1 72.62 199 GLN A C 1
ATOM 1517 O O . GLN A 1 199 ? 19.984 6.074 -1.349 1 72.62 199 GLN A O 1
ATOM 1522 N N . VAL A 1 200 ? 20.609 8.023 -0.243 1 69 200 VAL A N 1
ATOM 1523 C CA . VAL A 1 200 ? 21.766 7.375 0.354 1 69 200 VAL A CA 1
ATOM 1524 C C . VAL A 1 200 ? 21.312 6.305 1.34 1 69 200 VAL A C 1
ATOM 1526 O O . VAL A 1 200 ? 21.828 5.188 1.34 1 69 200 VAL A O 1
ATOM 1529 N N . ASN A 1 201 ? 20.297 6.648 2.041 1 76.56 201 ASN A N 1
ATOM 1530 C CA . ASN A 1 201 ? 19.781 5.715 3.037 1 76.56 201 ASN A CA 1
ATOM 1531 C C . ASN A 1 201 ? 19.109 4.504 2.383 1 76.56 201 ASN A C 1
ATOM 1533 O O . ASN A 1 201 ? 19.062 3.424 2.975 1 76.56 201 ASN A O 1
ATOM 1537 N N . ALA A 1 202 ? 18.672 4.672 1.155 1 78.94 202 ALA A N 1
ATOM 1538 C CA . ALA A 1 202 ? 18.016 3.594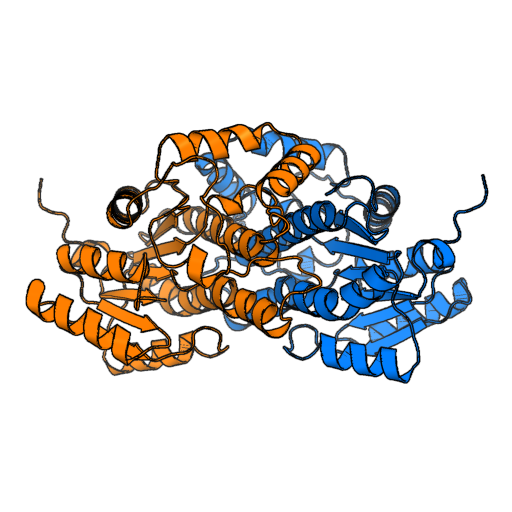 0.427 1 78.94 202 ALA A CA 1
ATOM 1539 C C . ALA A 1 202 ? 19.031 2.689 -0.261 1 78.94 202 ALA A C 1
ATOM 1541 O O . ALA A 1 202 ? 18.688 1.603 -0.733 1 78.94 202 ALA A O 1
ATOM 1542 N N . GLY A 1 203 ? 20.281 3.104 -0.248 1 72.06 203 GLY A N 1
ATOM 1543 C CA . GLY A 1 203 ? 21.344 2.373 -0.928 1 72.06 203 GLY A CA 1
ATOM 1544 C C . GLY A 1 203 ? 21.469 2.74 -2.395 1 72.06 203 GLY A C 1
ATOM 1545 O O . GLY A 1 203 ? 22.094 2.012 -3.17 1 72.06 203 GLY A O 1
ATOM 1546 N N . TYR A 1 204 ? 20.719 3.742 -2.758 1 70.88 204 TYR A N 1
ATOM 1547 C CA . TYR A 1 204 ? 20.781 4.199 -4.141 1 70.88 204 TYR A CA 1
ATOM 1548 C C . TYR A 1 204 ? 21.891 5.215 -4.34 1 70.88 204 TYR A C 1
ATOM 1550 O O . TYR A 1 204 ? 21.906 6.273 -3.705 1 70.88 204 TYR A O 1
ATOM 1558 N N . GLY A 1 205 ? 22.953 4.754 -4.93 1 58.88 205 GLY A N 1
ATOM 1559 C CA . GLY A 1 205 ? 24.094 5.629 -5.156 1 58.88 205 GLY A CA 1
ATOM 1560 C C . GLY A 1 205 ? 23.953 6.461 -6.418 1 58.88 205 GLY A C 1
ATOM 1561 O O . GLY A 1 205 ? 24.891 7.18 -6.793 1 58.88 205 GLY A O 1
ATOM 1562 N N . GLY A 1 206 ? 22.938 6.117 -7.184 1 55.78 206 GLY A N 1
ATOM 1563 C CA . GLY A 1 206 ? 22.906 6.723 -8.508 1 55.78 206 GLY A CA 1
ATOM 1564 C C . GLY A 1 206 ? 22.453 8.172 -8.492 1 55.78 206 GLY A C 1
ATOM 1565 O O . GLY A 1 206 ? 21.922 8.648 -7.492 1 55.78 206 GLY A O 1
ATOM 1566 N N . THR A 1 207 ? 23.125 8.922 -9.383 1 50.66 207 THR A N 1
ATOM 1567 C CA . THR A 1 207 ? 22.734 10.305 -9.633 1 50.66 207 THR A CA 1
ATOM 1568 C C . THR A 1 207 ? 21.359 10.367 -10.297 1 50.66 207 THR A C 1
ATOM 1570 O O . THR A 1 207 ? 20.984 9.445 -11.023 1 50.66 207 THR A O 1
ATOM 1573 N N . GLY A 1 208 ? 20.359 10.586 -9.594 1 52.66 208 GLY A N 1
ATOM 1574 C CA . GLY A 1 208 ? 19.062 10.703 -10.258 1 52.66 208 GLY A CA 1
ATOM 1575 C C . GLY A 1 208 ? 19.172 11.156 -11.703 1 52.66 208 GLY A C 1
ATOM 1576 O O . GLY A 1 208 ? 20.141 11.828 -12.07 1 52.66 208 GLY A O 1
ATOM 1577 N N . PRO A 1 209 ? 18.547 10.234 -12.594 1 49.56 209 PRO A N 1
ATOM 1578 C CA . PRO A 1 209 ? 18.812 10.5 -14.008 1 49.56 209 PRO A CA 1
ATOM 1579 C C . PRO A 1 209 ? 19.016 11.984 -14.305 1 49.56 209 PRO A C 1
ATOM 1581 O O . PRO A 1 209 ? 19.844 12.336 -15.156 1 49.56 209 PRO A O 1
ATOM 1584 N N . PHE A 1 210 ? 17.906 12.859 -14.078 1 50.12 210 PHE A N 1
ATOM 1585 C CA . PHE A 1 210 ? 17.875 14.062 -14.898 1 50.12 210 PHE A CA 1
ATOM 1586 C C . PHE A 1 210 ? 18.156 15.305 -14.055 1 50.12 210 PHE A C 1
ATOM 1588 O O . PHE A 1 210 ? 17.688 16.391 -14.367 1 50.12 210 PHE A O 1
ATOM 1595 N N . GLY A 1 211 ? 19.031 15.258 -13.141 1 54.38 211 GLY A N 1
ATOM 1596 C CA . GLY A 1 211 ? 19.484 16.531 -12.602 1 54.38 211 GLY A CA 1
ATOM 1597 C C . GLY A 1 211 ? 18.359 17.359 -11.992 1 54.38 211 GLY A C 1
ATOM 1598 O O . GLY A 1 211 ? 18.547 18.531 -11.703 1 54.38 211 GLY A O 1
ATOM 1599 N N . ILE A 1 212 ? 17.109 16.828 -11.992 1 64.31 212 ILE A N 1
ATOM 1600 C CA . ILE A 1 212 ? 16.062 17.734 -11.531 1 64.31 212 ILE A CA 1
ATOM 1601 C C . ILE A 1 212 ? 15.867 17.578 -10.023 1 64.31 212 ILE A C 1
ATOM 1603 O O . ILE A 1 212 ? 15.164 16.672 -9.57 1 64.31 212 ILE A O 1
ATOM 1607 N N . TRP A 1 213 ? 16.766 18.328 -9.312 1 78.5 213 TRP A N 1
ATOM 1608 C CA . TRP A 1 213 ? 16.688 18.266 -7.855 1 78.5 213 TRP A CA 1
ATOM 1609 C C . TRP A 1 213 ? 15.914 19.438 -7.289 1 78.5 213 TRP A C 1
ATOM 1611 O O . TRP A 1 213 ? 16.078 20.578 -7.75 1 78.5 213 TRP A O 1
ATOM 1621 N N . SER A 1 214 ? 14.953 19.109 -6.445 1 85.94 214 SER A N 1
ATOM 1622 C CA . SER A 1 214 ? 14.305 20.141 -5.633 1 85.94 214 SER A CA 1
ATOM 1623 C C . SER A 1 214 ? 14.922 20.203 -4.242 1 85.94 214 SER A C 1
ATOM 1625 O O . SER A 1 214 ? 15.461 19.219 -3.742 1 85.94 214 SER A O 1
ATOM 1627 N N . THR A 1 215 ? 14.922 21.5 -3.68 1 90.5 215 THR A N 1
ATOM 1628 C CA . THR A 1 215 ? 15.289 21.609 -2.273 1 90.5 215 THR A CA 1
ATOM 1629 C C . THR A 1 215 ? 14.133 21.188 -1.374 1 90.5 215 THR A C 1
ATOM 1631 O O . THR A 1 215 ? 12.969 21.297 -1.758 1 90.5 215 THR A O 1
ATOM 1634 N N . PRO A 1 216 ? 14.453 20.719 -0.192 1 94.69 216 PRO A N 1
ATOM 1635 C CA . PRO A 1 216 ? 13.391 20.391 0.753 1 94.69 216 PRO A CA 1
ATOM 1636 C C . PRO A 1 216 ? 12.438 21.547 1.009 1 94.69 216 PRO A C 1
ATOM 1638 O O . PRO A 1 216 ? 11.227 21.344 1.117 1 94.69 216 PRO A O 1
ATOM 1641 N N . GLU A 1 217 ? 12.945 22.734 1.026 1 95.44 217 GLU A N 1
ATOM 1642 C CA . GLU A 1 217 ? 12.133 23.922 1.281 1 95.44 217 GLU A CA 1
ATOM 1643 C C . GLU A 1 217 ? 11.117 24.156 0.162 1 95.44 217 GLU A C 1
ATOM 1645 O O . GLU A 1 217 ? 9.953 24.453 0.424 1 95.44 217 GLU A O 1
ATOM 1650 N N . GLU A 1 218 ? 11.57 23.984 -1.053 1 94.56 218 GLU A N 1
ATOM 1651 C CA . GLU A 1 218 ? 10.672 24.141 -2.193 1 94.56 218 GLU A CA 1
ATOM 1652 C C . GLU A 1 218 ? 9.539 23.125 -2.162 1 94.56 218 GLU A C 1
ATOM 1654 O O . GLU A 1 218 ? 8.391 23.453 -2.439 1 94.56 218 GLU A O 1
ATOM 1659 N N . VAL A 1 219 ? 9.891 21.922 -1.799 1 96.19 219 VAL A N 1
ATOM 1660 C CA . VAL A 1 219 ? 8.938 20.812 -1.751 1 96.19 219 VAL A CA 1
ATOM 1661 C C . VAL A 1 219 ? 7.891 21.094 -0.672 1 96.19 219 VAL A C 1
ATOM 1663 O O . VAL A 1 219 ? 6.688 21.047 -0.941 1 96.19 219 VAL A O 1
ATOM 1666 N N . VAL A 1 220 ? 8.32 21.484 0.463 1 97.56 220 VAL A N 1
ATOM 1667 C CA . VAL A 1 220 ? 7.43 21.688 1.603 1 97.56 220 VAL A CA 1
ATOM 1668 C C . VAL A 1 220 ? 6.574 22.938 1.375 1 97.56 220 VAL A C 1
ATOM 1670 O O . VAL A 1 220 ? 5.371 22.938 1.653 1 97.56 220 VAL A O 1
ATOM 1673 N N . ASP A 1 221 ? 7.148 23.969 0.832 1 97.06 221 ASP A N 1
ATOM 1674 C CA . ASP A 1 221 ? 6.406 25.203 0.568 1 97.06 221 ASP A CA 1
ATOM 1675 C C . ASP A 1 221 ? 5.266 24.953 -0.415 1 97.06 221 ASP A C 1
ATOM 1677 O O . ASP A 1 221 ? 4.152 25.438 -0.216 1 97.06 221 ASP A O 1
ATOM 1681 N N . GLN A 1 222 ? 5.551 24.234 -1.406 1 96.69 222 GLN A N 1
ATOM 1682 C CA . GLN A 1 222 ? 4.496 23.922 -2.369 1 96.69 222 GLN A CA 1
ATOM 1683 C C . GLN A 1 222 ? 3.4 23.078 -1.734 1 96.69 222 GLN A C 1
ATOM 1685 O O . GLN A 1 222 ? 2.215 23.281 -1.996 1 96.69 222 GLN A O 1
ATOM 1690 N N . CYS A 1 223 ? 3.797 22.125 -0.99 1 97.75 223 CYS A N 1
ATOM 1691 C CA . CYS A 1 223 ? 2.832 21.281 -0.294 1 97.75 223 CYS A CA 1
ATOM 1692 C C . CYS A 1 223 ? 1.882 22.125 0.549 1 97.75 223 CYS A C 1
ATOM 1694 O O . CYS A 1 223 ? 0.662 22.016 0.419 1 97.75 223 CYS A O 1
ATOM 1696 N N . LEU A 1 224 ? 2.416 23.031 1.366 1 97.5 224 LEU A N 1
ATOM 1697 C CA . LEU A 1 224 ? 1.623 23.828 2.289 1 97.5 224 LEU A CA 1
ATOM 1698 C C . LEU A 1 224 ? 0.759 24.828 1.53 1 97.5 224 LEU A C 1
ATOM 1700 O O . LEU A 1 224 ? -0.356 25.141 1.954 1 97.5 224 LEU A O 1
ATOM 1704 N N . ARG A 1 225 ? 1.248 25.297 0.399 1 96.88 225 ARG A N 1
ATOM 1705 C CA . ARG A 1 225 ? 0.479 26.234 -0.425 1 96.88 225 ARG A CA 1
ATOM 1706 C C . ARG A 1 225 ? -0.726 25.531 -1.051 1 96.88 225 ARG A C 1
ATOM 1708 O O . ARG A 1 225 ? -1.771 26.156 -1.251 1 96.88 225 ARG A O 1
ATOM 1715 N N . LYS A 1 226 ? -0.608 24.25 -1.291 1 97.25 226 LYS A N 1
ATOM 1716 C CA . LYS A 1 226 ? -1.636 23.516 -2.029 1 97.25 226 LYS A CA 1
ATOM 1717 C C . LYS A 1 226 ? -2.549 22.75 -1.081 1 97.25 226 LYS A C 1
ATOM 1719 O O . LYS A 1 226 ? -3.533 22.141 -1.514 1 97.25 226 LYS A O 1
ATOM 1724 N N . LEU A 1 227 ? -2.211 22.828 0.151 1 97.06 227 LEU A N 1
ATOM 1725 C CA . LEU A 1 227 ? -2.953 22.078 1.158 1 97.06 227 LEU A CA 1
ATOM 1726 C C . LEU A 1 227 ? -4.438 22.422 1.102 1 97.06 227 LEU A C 1
ATOM 1728 O O . LEU A 1 227 ? -4.82 23.594 1.2 1 97.06 227 LEU A O 1
ATOM 1732 N N . GLY A 1 228 ? -5.297 21.359 0.842 1 95.5 228 GLY A N 1
ATOM 1733 C CA . GLY A 1 228 ? -6.742 21.516 0.821 1 95.5 228 GLY A CA 1
ATOM 1734 C C . GLY A 1 228 ? -7.281 21.922 -0.541 1 95.5 228 GLY A C 1
ATOM 1735 O O . GLY A 1 228 ? -8.477 21.797 -0.803 1 95.5 228 GLY A O 1
ATOM 1736 N N . LYS A 1 229 ? -6.438 22.359 -1.499 1 95.75 229 LYS A N 1
ATOM 1737 C CA . LYS A 1 229 ? -6.883 22.922 -2.771 1 95.75 229 LYS A CA 1
ATOM 1738 C C . LYS A 1 229 ? -6.945 21.844 -3.854 1 95.75 229 LYS A C 1
ATOM 1740 O O . LYS A 1 229 ? -7.777 21.906 -4.762 1 95.75 229 LYS A O 1
ATOM 1745 N N . VAL A 1 230 ? -6.047 20.938 -3.768 1 96.81 230 VAL A N 1
ATOM 1746 C CA . VAL A 1 230 ? -5.938 19.828 -4.727 1 96.81 230 VAL A CA 1
ATOM 1747 C C . VAL A 1 230 ? -5.723 18.516 -3.984 1 96.81 230 VAL A C 1
ATOM 1749 O O . VAL A 1 230 ? -5.23 18.5 -2.855 1 96.81 230 VAL A O 1
ATOM 1752 N N . PRO A 1 231 ? -6.129 17.453 -4.594 1 97.56 231 PRO A N 1
ATOM 1753 C CA . PRO A 1 231 ? -5.938 16.172 -3.916 1 97.56 231 PRO A CA 1
ATOM 1754 C C . PRO A 1 231 ? -4.465 15.781 -3.791 1 97.56 231 PRO A C 1
ATOM 1756 O O . PRO A 1 231 ? -4.086 15.055 -2.865 1 97.56 231 PRO A O 1
ATOM 1759 N N . SER A 1 232 ? -3.66 16.203 -4.781 1 97.5 232 SER A N 1
ATOM 1760 C CA . SER A 1 232 ? -2.238 15.875 -4.773 1 97.5 232 SER A CA 1
ATOM 1761 C C . SER A 1 232 ? -1.424 16.938 -5.496 1 97.5 232 SER A C 1
ATOM 1763 O O . SER A 1 232 ? -1.968 17.719 -6.289 1 97.5 232 SER A O 1
ATOM 1765 N N . THR A 1 233 ? -0.12 16.984 -5.105 1 96.94 233 THR A N 1
ATOM 1766 C CA . THR A 1 233 ? 0.765 17.969 -5.727 1 96.94 233 THR A CA 1
ATOM 1767 C C . THR A 1 233 ? 2.143 17.359 -5.984 1 96.94 233 THR A C 1
ATOM 1769 O O . THR A 1 233 ? 2.609 16.516 -5.223 1 96.94 233 THR A O 1
ATOM 1772 N N . ILE A 1 234 ? 2.758 17.734 -7.086 1 95.5 234 ILE A N 1
ATOM 1773 C CA . ILE A 1 234 ? 4.09 17.328 -7.512 1 95.5 234 ILE A CA 1
ATOM 1774 C C . ILE A 1 234 ? 4.988 18.547 -7.652 1 95.5 234 ILE A C 1
ATOM 1776 O O . ILE A 1 234 ? 4.902 19.281 -8.648 1 95.5 234 ILE A O 1
ATOM 1780 N N . PRO A 1 235 ? 5.879 18.734 -6.684 1 93.88 235 PRO A N 1
ATOM 1781 C CA . PRO A 1 235 ? 6.785 19.875 -6.805 1 93.88 235 PRO A CA 1
ATOM 1782 C C . PRO A 1 235 ? 7.738 19.75 -7.992 1 93.88 235 PRO A C 1
ATOM 1784 O O . PRO A 1 235 ? 8.25 18.656 -8.266 1 93.88 235 PRO A O 1
ATOM 1787 N N . GLY A 1 236 ? 7.945 20.875 -8.68 1 89.88 236 GLY A N 1
ATOM 1788 C CA . GLY A 1 236 ? 8.867 20.906 -9.805 1 89.88 236 GLY A CA 1
ATOM 1789 C C . GLY A 1 236 ? 8.18 20.703 -11.141 1 89.88 236 GLY A C 1
ATOM 1790 O O . GLY A 1 236 ? 7.488 19.703 -11.336 1 89.88 236 GLY A O 1
ATOM 1791 N N . PHE A 1 237 ? 8.43 21.547 -12.047 1 87.5 237 PHE A N 1
ATOM 1792 C CA . PHE A 1 237 ? 7.777 21.531 -13.352 1 87.5 237 PHE A CA 1
ATOM 1793 C C . PHE A 1 237 ? 8.164 20.281 -14.133 1 87.5 237 PHE A C 1
ATOM 1795 O O . PHE A 1 237 ? 7.305 19.609 -14.703 1 87.5 237 PHE A O 1
ATOM 1802 N N . LEU A 1 238 ? 9.398 19.953 -14.133 1 86.19 238 LEU A N 1
ATOM 1803 C CA . LEU A 1 238 ? 9.875 18.812 -14.898 1 86.19 238 LEU A CA 1
ATOM 1804 C C . LEU A 1 238 ? 9.344 17.5 -14.312 1 86.19 238 LEU A C 1
ATOM 1806 O O . LEU A 1 238 ? 9.062 16.562 -15.055 1 86.19 238 LEU A O 1
ATOM 1810 N N . ASN A 1 239 ? 9.164 17.484 -12.977 1 89.62 239 ASN A N 1
ATOM 1811 C CA . ASN A 1 239 ? 8.531 16.328 -12.344 1 89.62 239 ASN A CA 1
ATOM 1812 C C . ASN A 1 239 ? 7.09 16.141 -12.805 1 89.62 239 ASN A C 1
ATOM 1814 O O . ASN A 1 239 ? 6.648 15.023 -13.055 1 89.62 239 ASN A O 1
ATOM 1818 N N . ARG A 1 240 ? 6.43 17.234 -12.961 1 90.69 240 ARG A N 1
ATOM 1819 C CA . ARG A 1 240 ? 5.039 17.188 -13.406 1 90.69 240 ARG A CA 1
ATOM 1820 C C . ARG A 1 240 ? 4.941 16.688 -14.844 1 90.69 240 ARG A C 1
ATOM 1822 O O . ARG A 1 240 ? 4.047 15.906 -15.172 1 90.69 240 ARG A O 1
ATOM 1829 N N . ILE A 1 241 ? 5.859 17.078 -15.633 1 88.88 241 ILE A N 1
ATOM 1830 C CA . ILE A 1 241 ? 5.879 16.641 -17.016 1 88.88 241 ILE A CA 1
ATOM 1831 C C . ILE A 1 241 ? 6.164 15.141 -17.094 1 88.88 241 ILE A C 1
ATOM 1833 O O . ILE A 1 241 ? 5.512 14.406 -17.844 1 88.88 241 ILE A O 1
ATOM 1837 N N . LEU A 1 242 ? 7.109 14.766 -16.266 1 85.62 242 LEU A N 1
ATOM 1838 C CA . LEU A 1 242 ? 7.465 13.352 -16.234 1 85.62 242 LEU A CA 1
ATOM 1839 C C . LEU A 1 242 ? 6.262 12.5 -15.828 1 85.62 242 LEU A C 1
ATOM 1841 O O . LEU A 1 242 ? 5.922 11.539 -16.516 1 85.62 242 LEU A O 1
ATOM 1845 N N . VAL A 1 243 ? 5.609 12.875 -14.773 1 89.5 243 VAL A N 1
ATOM 1846 C CA . VAL A 1 243 ? 4.449 12.133 -14.281 1 89.5 243 VAL A CA 1
ATOM 1847 C C . VAL A 1 243 ? 3.324 12.195 -15.312 1 89.5 243 VAL A C 1
ATOM 1849 O O . VAL A 1 243 ? 2.652 11.195 -15.562 1 89.5 243 VAL A O 1
ATOM 1852 N N . GLY A 1 244 ? 3.148 13.352 -15.906 1 88.06 244 GLY A N 1
ATOM 1853 C CA . GLY A 1 244 ? 2.137 13.508 -16.938 1 88.06 244 GLY A CA 1
ATOM 1854 C C . GLY A 1 244 ? 2.369 12.625 -18.141 1 88.06 244 GLY A C 1
ATOM 1855 O O . GLY A 1 244 ? 1.419 12.102 -18.734 1 88.06 244 GLY A O 1
ATOM 1856 N N . SER A 1 245 ? 3.586 12.383 -18.516 1 86.38 245 SER A N 1
ATOM 1857 C CA . SER A 1 245 ? 3.916 11.578 -19.688 1 86.38 245 SER A CA 1
ATOM 1858 C C . SER A 1 245 ? 3.629 10.102 -19.453 1 86.38 245 SER A C 1
ATOM 1860 O O . SER A 1 245 ? 3.309 9.367 -20.391 1 86.38 245 SER A O 1
ATOM 1862 N N . ILE A 1 246 ? 3.709 9.711 -18.266 1 85.44 246 ILE A N 1
ATOM 1863 C CA . ILE A 1 246 ? 3.488 8.312 -17.922 1 85.44 246 ILE A CA 1
ATOM 1864 C C . ILE A 1 246 ? 2.027 7.941 -18.172 1 85.44 246 ILE A C 1
ATOM 1866 O O . ILE A 1 246 ? 1.718 6.789 -18.469 1 85.44 246 ILE A O 1
ATOM 1870 N N . ARG A 1 247 ? 1.177 8.914 -18.062 1 82.81 247 ARG A N 1
ATOM 1871 C CA . ARG A 1 247 ? -0.251 8.703 -18.281 1 82.81 247 ARG A CA 1
ATOM 1872 C C . ARG A 1 247 ? -0.524 8.164 -19.688 1 82.81 247 ARG A C 1
ATOM 1874 O O . ARG A 1 247 ? -1.527 7.484 -19.906 1 82.81 247 ARG A O 1
ATOM 1881 N N . PHE A 1 248 ? 0.425 8.383 -20.562 1 83.75 248 PHE A N 1
ATOM 1882 C CA . PHE A 1 248 ? 0.197 8.023 -21.969 1 83.75 248 PHE A CA 1
ATOM 1883 C C . PHE A 1 248 ? 1.058 6.832 -22.359 1 83.75 248 PHE A C 1
ATOM 1885 O O . PHE A 1 248 ? 1.028 6.398 -23.516 1 83.75 248 PHE A O 1
ATOM 1892 N N . THR A 1 249 ? 1.751 6.363 -21.5 1 87.69 249 THR A N 1
ATOM 1893 C CA . THR A 1 249 ? 2.654 5.246 -21.766 1 87.69 249 THR A CA 1
ATOM 1894 C C . THR A 1 249 ? 2.012 3.922 -21.375 1 87.69 249 THR A C 1
ATOM 1896 O O . THR A 1 249 ? 1.52 3.777 -20.25 1 87.69 249 THR A O 1
ATOM 1899 N N . PRO A 1 250 ? 2.025 2.992 -22.422 1 88.94 250 PRO A N 1
ATOM 1900 C CA . PRO A 1 250 ? 1.538 1.673 -22.016 1 88.94 250 PRO A CA 1
ATOM 1901 C C . PRO A 1 250 ? 2.266 1.129 -20.781 1 88.94 250 PRO A C 1
ATOM 1903 O O . PRO A 1 250 ? 3.469 1.353 -20.625 1 88.94 250 PRO A O 1
ATOM 1906 N N . ARG A 1 251 ? 1.542 0.475 -19.969 1 88.94 251 ARG A N 1
ATOM 1907 C CA . ARG A 1 251 ? 2.043 0.057 -18.672 1 88.94 251 ARG A CA 1
ATOM 1908 C C . ARG A 1 251 ? 3.254 -0.858 -18.812 1 88.94 251 ARG A C 1
ATOM 1910 O O . ARG A 1 251 ? 4.18 -0.804 -18 1 88.94 251 ARG A O 1
ATOM 1917 N N . ASN A 1 252 ? 3.236 -1.781 -19.828 1 92 252 ASN A N 1
ATOM 1918 C CA . ASN A 1 252 ? 4.402 -2.631 -20.047 1 92 252 ASN A CA 1
ATOM 1919 C C . ASN A 1 252 ? 5.633 -1.809 -20.422 1 92 252 ASN A C 1
ATOM 1921 O O . ASN A 1 252 ? 6.742 -2.098 -19.969 1 92 252 ASN A O 1
ATOM 1925 N N . VAL A 1 253 ? 5.41 -0.779 -21.188 1 91.5 253 VAL A N 1
ATOM 1926 C CA . VAL A 1 253 ? 6.5 0.094 -21.625 1 91.5 253 VAL A CA 1
ATOM 1927 C C . VAL A 1 253 ? 7.012 0.9 -20.422 1 91.5 253 VAL A C 1
ATOM 1929 O O . VAL A 1 253 ? 8.227 1.006 -20.219 1 91.5 253 VAL A O 1
ATOM 1932 N N . ALA A 1 254 ? 6.105 1.412 -19.641 1 90.12 254 ALA A N 1
ATOM 1933 C CA . ALA A 1 254 ? 6.492 2.17 -18.453 1 90.12 254 ALA A CA 1
ATOM 1934 C C . ALA A 1 254 ? 7.332 1.317 -17.5 1 90.12 254 ALA A C 1
ATOM 1936 O O . ALA A 1 254 ? 8.367 1.771 -17 1 90.12 254 ALA A O 1
ATOM 1937 N N . ALA A 1 255 ? 6.918 0.135 -17.297 1 90.38 255 ALA A N 1
ATOM 1938 C CA . ALA A 1 255 ? 7.629 -0.769 -16.406 1 90.38 255 ALA A CA 1
ATOM 1939 C C . ALA A 1 255 ? 9.031 -1.075 -16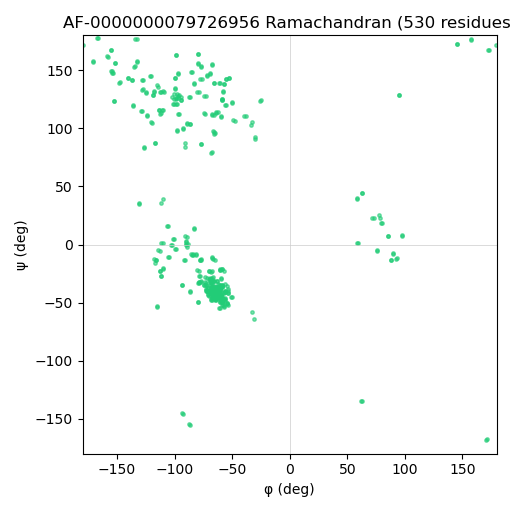.922 1 90.38 255 ALA A C 1
ATOM 1941 O O . ALA A 1 255 ? 10 -1.074 -16.172 1 90.38 255 ALA A O 1
ATOM 1942 N N . LEU A 1 256 ? 9.148 -1.308 -18.188 1 90.69 256 LEU A N 1
ATOM 1943 C CA . LEU A 1 256 ? 10.43 -1.688 -18.781 1 90.69 256 LEU A CA 1
ATOM 1944 C C . LEU A 1 256 ? 11.375 -0.495 -18.844 1 90.69 256 LEU A C 1
ATOM 1946 O O . LEU A 1 256 ? 12.578 -0.641 -18.594 1 90.69 256 LEU A O 1
ATOM 1950 N N . VAL A 1 257 ? 10.828 0.663 -19.172 1 86.62 257 VAL A N 1
ATOM 1951 C CA . VAL A 1 257 ? 11.648 1.869 -19.203 1 86.62 257 VAL A CA 1
ATOM 1952 C C . VAL A 1 257 ? 12.18 2.162 -17.797 1 86.62 257 VAL A C 1
ATOM 1954 O O . VAL A 1 257 ? 13.367 2.457 -17.625 1 86.62 257 VAL A O 1
ATOM 1957 N N . SER A 1 258 ? 11.32 2.07 -16.844 1 88.19 258 SER A N 1
ATOM 1958 C CA . SER A 1 258 ? 11.727 2.271 -15.453 1 88.19 258 SER A CA 1
ATOM 1959 C C . SER A 1 258 ? 12.789 1.259 -15.031 1 88.19 258 SER A C 1
ATOM 1961 O O . SER A 1 258 ? 13.719 1.595 -14.297 1 88.19 258 SER A O 1
ATOM 1963 N N . TYR A 1 259 ? 12.633 0.039 -15.477 1 89.19 259 TYR A N 1
ATOM 1964 C CA . TYR A 1 259 ? 13.625 -1 -15.227 1 89.19 259 TYR A CA 1
ATOM 1965 C C . TYR A 1 259 ? 14.992 -0.578 -15.734 1 89.19 259 TYR A C 1
ATOM 1967 O O . TYR A 1 259 ? 15.984 -0.65 -15 1 89.19 259 TYR A O 1
ATOM 1975 N N . TRP A 1 260 ? 15.023 -0.101 -16.891 1 86.44 260 TRP A N 1
ATOM 1976 C CA . TRP A 1 260 ? 16.297 0.266 -17.516 1 86.44 260 TRP A CA 1
ATOM 1977 C C . TRP A 1 260 ? 16.906 1.479 -16.828 1 86.44 260 TRP A C 1
ATOM 1979 O O . TRP A 1 260 ? 18.125 1.57 -16.688 1 86.44 260 TRP A O 1
ATOM 1989 N N . ILE A 1 261 ? 16.094 2.34 -16.297 1 79.62 261 ILE A N 1
ATOM 1990 C CA . ILE A 1 261 ? 16.547 3.555 -15.641 1 79.62 261 ILE A CA 1
ATOM 1991 C C . ILE A 1 261 ? 17.078 3.215 -14.25 1 79.62 261 ILE A C 1
ATOM 1993 O O . ILE A 1 261 ? 18.078 3.793 -13.797 1 79.62 261 ILE A O 1
ATOM 1997 N N . SER A 1 262 ? 16.516 2.213 -13.648 1 83.81 262 SER A N 1
ATOM 1998 C CA . SER A 1 262 ? 16.75 1.992 -12.227 1 83.81 262 SER A CA 1
ATOM 1999 C C . SER A 1 262 ? 17.688 0.812 -12 1 83.81 262 SER A C 1
ATOM 2001 O O . SER A 1 262 ? 18.172 0.591 -10.883 1 83.81 262 SER A O 1
ATOM 2003 N N . LYS A 1 263 ? 17.938 0.083 -13.062 1 84.81 263 LYS A N 1
ATOM 2004 C CA . LYS A 1 263 ? 18.766 -1.105 -12.906 1 84.81 263 LYS A CA 1
ATOM 2005 C C . LYS A 1 263 ? 20.141 -0.743 -12.352 1 84.81 263 LYS A C 1
ATOM 2007 O O . LYS A 1 263 ? 20.766 0.218 -12.797 1 84.81 263 LYS A O 1
ATOM 2012 N N . PRO A 1 264 ? 20.422 -1.448 -11.18 1 75.62 264 PRO A N 1
ATOM 2013 C CA . PRO A 1 264 ? 21.766 -1.196 -10.633 1 75.62 264 PRO A CA 1
ATOM 2014 C C . PRO A 1 264 ? 22.859 -1.336 -11.68 1 75.62 264 PRO A C 1
ATOM 2016 O O . PRO A 1 264 ? 22.828 -2.244 -12.516 1 75.62 264 PRO A O 1
ATOM 2019 N N . LYS A 1 265 ? 23.594 -0.261 -11.859 1 62.44 265 LYS A N 1
ATOM 2020 C CA . LYS A 1 265 ? 24.75 -0.304 -12.758 1 62.44 265 LYS A CA 1
ATOM 2021 C C . LYS A 1 265 ? 25.812 -1.261 -12.234 1 62.44 265 LYS A C 1
ATOM 2023 O O . LYS A 1 265 ? 25.984 -1.401 -11.016 1 62.44 265 LYS A O 1
ATOM 2028 N N . HIS A 1 266 ? 26.125 -2.463 -12.93 1 47.75 266 HIS A N 1
ATOM 2029 C CA . HIS A 1 266 ? 27.234 -3.355 -12.617 1 47.75 266 HIS A CA 1
ATOM 2030 C C . HIS A 1 266 ? 28.422 -2.576 -12.094 1 47.75 266 HIS A C 1
ATOM 2032 O O . HIS A 1 266 ? 28.859 -1.596 -12.703 1 47.75 266 HIS A O 1
ATOM 2038 N N . ALA A 1 267 ? 28.75 -2.574 -10.883 1 32.12 267 ALA A N 1
ATOM 2039 C CA . ALA A 1 267 ? 30.203 -2.482 -10.656 1 32.12 267 ALA A CA 1
ATOM 2040 C C . ALA A 1 267 ? 30.938 -3.564 -11.422 1 32.12 267 ALA A C 1
ATOM 2042 O O . ALA A 1 267 ? 30.438 -4.68 -11.586 1 32.12 267 ALA A O 1
ATOM 2043 N N . MET B 1 1 ? -1.366 -29.016 -29.984 1 35.97 1 MET B N 1
ATOM 2044 C CA . MET B 1 1 ? -0.457 -28.203 -29.188 1 35.97 1 MET B CA 1
ATOM 2045 C C . MET B 1 1 ? -0.414 -28.688 -27.75 1 35.97 1 MET B C 1
ATOM 2047 O O . MET B 1 1 ? -1.455 -28.828 -27.109 1 35.97 1 MET B O 1
ATOM 2051 N N . ARG B 1 2 ? 0.538 -29.391 -27.281 1 44.12 2 ARG B N 1
ATOM 2052 C CA . ARG B 1 2 ? 0.633 -30.203 -26.078 1 44.12 2 ARG B CA 1
ATOM 2053 C C . ARG B 1 2 ? 0.126 -29.438 -24.859 1 44.12 2 ARG B C 1
ATOM 2055 O O . ARG B 1 2 ? 0.408 -28.25 -24.719 1 44.12 2 ARG B O 1
ATOM 2062 N N . LYS B 1 3 ? -1.007 -29.688 -24.281 1 52.91 3 LYS B N 1
ATOM 2063 C CA . LYS B 1 3 ? -1.515 -29.109 -23.047 1 52.91 3 LYS B CA 1
ATOM 2064 C C . LYS B 1 3 ? -0.374 -28.734 -22.094 1 52.91 3 LYS B C 1
ATOM 2066 O O . LYS B 1 3 ? 0.413 -29.609 -21.703 1 52.91 3 LYS B O 1
ATOM 2071 N N . GLN B 1 4 ? 0.156 -27.438 -22.172 1 62.91 4 GLN B N 1
ATOM 2072 C CA . GLN B 1 4 ? 1.284 -27 -21.344 1 62.91 4 GLN B CA 1
ATOM 2073 C C . GLN B 1 4 ? 1.19 -27.578 -19.938 1 62.91 4 GLN B C 1
ATOM 2075 O O . GLN B 1 4 ? 0.137 -27.516 -19.312 1 62.91 4 GLN B O 1
ATOM 2080 N N . ASP B 1 5 ? 2.084 -28.5 -19.594 1 84.88 5 ASP B N 1
ATOM 2081 C CA . ASP B 1 5 ? 2.16 -29.078 -18.25 1 84.88 5 ASP B CA 1
ATOM 2082 C C . ASP B 1 5 ? 2.572 -28.031 -17.234 1 84.88 5 ASP B C 1
ATOM 2084 O O . ASP B 1 5 ? 3.734 -27.609 -17.188 1 84.88 5 ASP B O 1
ATOM 2088 N N . TRP B 1 6 ? 1.574 -27.375 -16.531 1 91.88 6 TRP B N 1
ATOM 2089 C CA . TRP B 1 6 ? 1.809 -26.297 -15.578 1 91.88 6 TRP B CA 1
ATOM 2090 C C . TRP B 1 6 ? 2.723 -26.75 -14.445 1 91.88 6 TRP B C 1
ATOM 2092 O O . TRP B 1 6 ? 3.416 -25.938 -13.836 1 91.88 6 TRP B O 1
ATOM 2102 N N . LYS B 1 7 ? 2.777 -28.031 -14.266 1 89.69 7 LYS B N 1
ATOM 2103 C CA . LYS B 1 7 ? 3.729 -28.547 -13.281 1 89.69 7 LYS B CA 1
ATOM 2104 C C . LYS B 1 7 ? 5.168 -28.312 -13.734 1 89.69 7 LYS B C 1
ATOM 2106 O O . LYS B 1 7 ? 6.012 -27.906 -12.938 1 89.69 7 LYS B O 1
ATOM 2111 N N . GLU B 1 8 ? 5.379 -28.562 -14.961 1 90.94 8 GLU B N 1
ATOM 2112 C CA . GLU B 1 8 ? 6.703 -28.344 -15.531 1 90.94 8 GLU B CA 1
ATOM 2113 C C . GLU B 1 8 ? 6.973 -26.844 -15.727 1 90.94 8 GLU B C 1
ATOM 2115 O O . GLU B 1 8 ? 8.094 -26.391 -15.516 1 90.94 8 GLU B O 1
ATOM 2120 N N . ARG B 1 9 ? 5.938 -26.141 -16.062 1 93.94 9 ARG B N 1
ATOM 2121 C CA . ARG B 1 9 ? 6.047 -24.719 -16.359 1 93.94 9 ARG B CA 1
ATOM 2122 C C . ARG B 1 9 ? 6.508 -23.938 -15.125 1 93.94 9 ARG B C 1
ATOM 2124 O O . ARG B 1 9 ? 7.355 -23.047 -15.219 1 93.94 9 ARG B O 1
ATOM 2131 N N . PHE B 1 10 ? 6.055 -24.344 -13.938 1 95.06 10 PHE B N 1
ATOM 2132 C CA . PHE B 1 10 ? 6.312 -23.516 -12.766 1 95.06 10 PHE B CA 1
ATOM 2133 C C . PHE B 1 10 ? 7.199 -24.266 -11.766 1 95.06 10 PHE B C 1
ATOM 2135 O O . PHE B 1 10 ? 7.75 -23.656 -10.844 1 95.06 10 PHE B O 1
ATOM 2142 N N . GLY B 1 11 ? 7.375 -25.531 -11.93 1 92.44 11 GLY B N 1
ATOM 2143 C CA . GLY B 1 11 ? 8.367 -26.297 -11.188 1 92.44 11 GLY B CA 1
ATOM 2144 C C . GLY B 1 11 ? 7.93 -26.609 -9.773 1 92.44 11 GLY B C 1
ATOM 2145 O O . GLY B 1 11 ? 8.766 -26.781 -8.883 1 92.44 11 GLY B O 1
ATOM 2146 N N . GLY B 1 12 ? 6.582 -26.672 -9.469 1 95.25 12 GLY B N 1
ATOM 2147 C CA . GLY B 1 12 ? 6.105 -26.969 -8.125 1 95.25 12 GLY B CA 1
ATOM 2148 C C . GLY B 1 12 ? 4.609 -26.766 -7.961 1 95.25 12 GLY B C 1
ATOM 2149 O O . GLY B 1 12 ? 3.883 -26.656 -8.953 1 95.25 12 GLY B O 1
ATOM 2150 N N . ALA B 1 13 ? 4.152 -26.781 -6.758 1 98.25 13 ALA B N 1
ATOM 2151 C CA . ALA B 1 13 ? 2.744 -26.609 -6.418 1 98.25 13 ALA B CA 1
ATOM 2152 C C . ALA B 1 13 ? 2.342 -25.141 -6.441 1 98.25 13 ALA B C 1
ATOM 2154 O O . ALA B 1 13 ? 3.199 -24.266 -6.504 1 98.25 13 ALA B O 1
ATOM 2155 N N . ALA B 1 14 ? 1.064 -24.938 -6.473 1 98.75 14 ALA B N 1
ATOM 2156 C CA . ALA B 1 14 ? 0.518 -23.594 -6.328 1 98.75 14 ALA B CA 1
ATOM 2157 C C . ALA B 1 14 ? 0.091 -23.328 -4.887 1 98.75 14 ALA B C 1
ATOM 2159 O O . ALA B 1 14 ? -0.562 -24.172 -4.262 1 98.75 14 ALA B O 1
ATOM 2160 N N . LEU B 1 15 ? 0.561 -22.266 -4.383 1 98.88 15 LEU B N 1
ATOM 2161 C CA . LEU B 1 15 ? 0.066 -21.781 -3.1 1 98.88 15 LEU B CA 1
ATOM 2162 C C . LEU B 1 15 ? -0.933 -20.641 -3.293 1 98.88 15 LEU B C 1
ATOM 2164 O O . LEU B 1 15 ? -0.617 -19.641 -3.932 1 98.88 15 LEU B O 1
ATOM 2168 N N . VAL B 1 16 ? -2.139 -20.828 -2.809 1 98.88 16 VAL B N 1
ATOM 2169 C CA . VAL B 1 16 ? -3.209 -19.844 -2.939 1 98.88 16 VAL B CA 1
ATOM 2170 C C . VAL B 1 16 ? -3.578 -19.297 -1.564 1 98.88 16 VAL B C 1
ATOM 2172 O O . VAL B 1 16 ? -4.047 -20.047 -0.698 1 98.88 16 VAL B O 1
ATOM 2175 N N . THR B 1 17 ? -3.352 -18.047 -1.366 1 98.69 17 THR B N 1
ATOM 2176 C CA . THR B 1 17 ? -3.801 -17.406 -0.135 1 98.69 17 THR B CA 1
ATOM 2177 C C . THR B 1 17 ? -5.254 -16.953 -0.258 1 98.69 17 THR B C 1
ATOM 2179 O O . THR B 1 17 ? -5.695 -16.547 -1.335 1 98.69 17 THR B O 1
ATOM 2182 N N . GLY B 1 18 ? -5.973 -16.969 0.867 1 96.75 18 GLY B N 1
ATOM 2183 C CA . GLY B 1 18 ? -7.391 -16.641 0.821 1 96.75 18 GLY B CA 1
ATOM 2184 C C . GLY B 1 18 ? -8.203 -17.609 -0.013 1 96.75 18 GLY B C 1
ATOM 2185 O O . GLY B 1 18 ? -9.047 -17.203 -0.814 1 96.75 18 GLY B O 1
ATOM 2186 N N . ALA B 1 19 ? -7.949 -18.875 0.164 1 95.69 19 ALA B N 1
ATOM 2187 C CA . ALA B 1 19 ? -8.477 -19.891 -0.736 1 95.69 19 ALA B CA 1
ATOM 2188 C C . ALA B 1 19 ? -9.828 -20.406 -0.25 1 95.69 19 ALA B C 1
ATOM 2190 O O . ALA B 1 19 ? -10.406 -21.312 -0.849 1 95.69 19 ALA B O 1
ATOM 2191 N N . SER B 1 20 ? -10.383 -19.766 0.788 1 89.88 20 SER B N 1
ATOM 2192 C CA . SER B 1 20 ? -11.594 -20.312 1.393 1 89.88 20 SER B CA 1
ATOM 2193 C C . SER B 1 20 ? -12.844 -19.75 0.715 1 89.88 20 SER B C 1
ATOM 2195 O O . SER B 1 20 ? -13.969 -20.047 1.139 1 89.88 20 SER B O 1
ATOM 2197 N N . GLY B 1 21 ? -12.664 -18.922 -0.325 1 87.19 21 GLY B N 1
ATOM 2198 C CA . GLY B 1 21 ? -13.812 -18.391 -1.044 1 87.19 21 GLY B CA 1
ATOM 2199 C C . GLY B 1 21 ? -13.43 -17.453 -2.176 1 87.19 21 GLY B C 1
ATOM 2200 O O . GLY B 1 21 ? -12.242 -17.25 -2.439 1 87.19 21 GLY B O 1
ATOM 2201 N N . GLY B 1 22 ? -14.469 -17.125 -2.928 1 91.44 22 GLY B N 1
ATOM 2202 C CA . GLY B 1 22 ? -14.312 -16.109 -3.959 1 91.44 22 GLY B CA 1
ATOM 2203 C C . GLY B 1 22 ? -13.32 -16.516 -5.035 1 91.44 22 GLY B C 1
ATOM 2204 O O . GLY B 1 22 ? -13.391 -17.609 -5.586 1 91.44 22 GLY B O 1
ATOM 2205 N N . LEU B 1 23 ? -12.484 -15.578 -5.363 1 95.06 23 LEU B N 1
ATOM 2206 C CA . LEU B 1 23 ? -11.492 -15.789 -6.41 1 95.06 23 LEU B CA 1
ATOM 2207 C C . LEU B 1 23 ? -10.477 -16.844 -5.992 1 95.06 23 LEU B C 1
ATOM 2209 O O . LEU B 1 23 ? -9.984 -17.609 -6.832 1 95.06 23 LEU B O 1
ATOM 2213 N N . GLY B 1 24 ? -10.203 -16.922 -4.676 1 97.31 24 GLY B N 1
ATOM 2214 C CA . GLY B 1 24 ? -9.242 -17.891 -4.18 1 97.31 24 GLY B CA 1
ATOM 2215 C C . GLY B 1 24 ? -9.656 -19.328 -4.445 1 97.31 24 GLY B C 1
ATOM 2216 O O . GLY B 1 24 ? -8.852 -20.141 -4.887 1 97.31 24 GLY B O 1
ATOM 2217 N N . GLU B 1 25 ? -10.883 -19.578 -4.188 1 96.56 25 GLU B N 1
ATOM 2218 C CA . GLU B 1 25 ? -11.422 -20.906 -4.465 1 96.56 25 GLU B CA 1
ATOM 2219 C C . GLU B 1 25 ? -11.398 -21.219 -5.961 1 96.56 25 GLU B C 1
ATOM 2221 O O . GLU B 1 25 ? -11.078 -22.328 -6.367 1 96.56 25 GLU B O 1
ATOM 2226 N N . THR B 1 26 ? -11.711 -20.219 -6.734 1 97.5 26 THR B N 1
ATOM 2227 C CA . THR B 1 26 ? -11.727 -20.391 -8.18 1 97.5 26 THR B CA 1
ATOM 2228 C C . THR B 1 26 ? -10.32 -20.641 -8.719 1 97.5 26 THR B C 1
ATOM 2230 O O . THR B 1 26 ? -10.117 -21.5 -9.57 1 97.5 26 THR B O 1
ATOM 2233 N N . PHE B 1 27 ? -9.328 -19.938 -8.203 1 98.38 27 PHE B N 1
ATOM 2234 C CA . PHE B 1 27 ? -7.941 -20.203 -8.562 1 98.38 27 PHE B CA 1
ATOM 2235 C C . PHE B 1 27 ? -7.562 -21.641 -8.242 1 98.38 27 PHE B C 1
ATOM 2237 O O . PHE B 1 27 ? -6.988 -22.344 -9.078 1 98.38 27 PHE B O 1
ATOM 2244 N N . ALA B 1 28 ? -7.922 -22.047 -7.047 1 98.25 28 ALA B N 1
ATOM 2245 C CA . ALA B 1 28 ? -7.582 -23.391 -6.605 1 98.25 28 ALA B CA 1
ATOM 2246 C C . ALA B 1 28 ? -8.133 -24.438 -7.566 1 98.25 28 ALA B C 1
ATOM 2248 O O . ALA B 1 28 ? -7.398 -25.328 -8.016 1 98.25 28 ALA B O 1
ATOM 2249 N N . ARG B 1 29 ? -9.352 -24.297 -7.938 1 97.5 29 ARG B N 1
ATOM 2250 C CA . ARG B 1 29 ? -10.016 -25.266 -8.812 1 97.5 29 ARG B CA 1
ATOM 2251 C C . ARG B 1 29 ? -9.391 -25.266 -10.203 1 97.5 29 ARG B C 1
ATOM 2253 O O . ARG B 1 29 ? -9.102 -26.312 -10.766 1 97.5 29 ARG B O 1
ATOM 2260 N N . LYS B 1 30 ? -9.156 -24.094 -10.734 1 97.75 30 LYS B N 1
ATOM 2261 C CA . LYS B 1 30 ? -8.625 -23.969 -12.086 1 97.75 30 LYS B CA 1
ATOM 2262 C C . LYS B 1 30 ? -7.191 -24.5 -12.164 1 97.75 30 LYS B C 1
ATOM 2264 O O . LYS B 1 30 ? -6.801 -25.109 -13.156 1 97.75 30 LYS B O 1
ATOM 2269 N N . LEU B 1 31 ? -6.457 -24.25 -11.102 1 98.12 31 LEU B N 1
ATOM 2270 C CA . LEU B 1 31 ? -5.078 -24.719 -11.086 1 98.12 31 LEU B CA 1
ATOM 2271 C C . LEU B 1 31 ? -5.016 -26.234 -10.914 1 98.12 31 LEU B C 1
ATOM 2273 O O . LEU B 1 31 ? -4.168 -26.906 -11.516 1 98.12 31 LEU B O 1
ATOM 2277 N N . ALA B 1 32 ? -5.926 -26.797 -10.156 1 97.5 32 ALA B N 1
ATOM 2278 C CA . ALA B 1 32 ? -6.031 -28.234 -10.016 1 97.5 32 ALA B CA 1
ATOM 2279 C C . ALA B 1 32 ? -6.406 -28.891 -11.352 1 97.5 32 ALA B C 1
ATOM 2281 O O . ALA B 1 32 ? -5.879 -29.953 -11.695 1 97.5 32 ALA B O 1
ATOM 2282 N N . GLU B 1 33 ? -7.262 -28.203 -12.023 1 96.44 33 GLU B N 1
ATOM 2283 C CA . GLU B 1 33 ? -7.668 -28.672 -13.344 1 96.44 33 GLU B CA 1
ATOM 2284 C C . GLU B 1 33 ? -6.469 -28.766 -14.281 1 96.44 33 GLU B C 1
ATOM 2286 O O . GLU B 1 33 ? -6.449 -29.625 -15.18 1 96.44 33 GLU B O 1
ATOM 2291 N N . LYS B 1 34 ? -5.52 -27.953 -14.047 1 95.88 34 LYS B N 1
ATOM 2292 C CA . LYS B 1 34 ? -4.324 -27.938 -14.883 1 95.88 34 LYS B CA 1
ATOM 2293 C C . LYS B 1 34 ? -3.258 -28.875 -14.352 1 95.88 34 LYS B C 1
ATOM 2295 O O . LYS B 1 34 ? -2.131 -28.906 -14.852 1 95.88 34 LYS B O 1
ATOM 2300 N N . GLY B 1 35 ? -3.564 -29.594 -13.266 1 95.25 35 GLY B N 1
ATOM 2301 C CA . GLY B 1 35 ? -2.725 -30.688 -12.797 1 95.25 35 GLY B CA 1
ATOM 2302 C C . GLY B 1 35 ? -1.782 -30.266 -11.68 1 95.25 35 GLY B C 1
ATOM 2303 O O . GLY B 1 35 ? -0.922 -31.047 -11.266 1 95.25 35 GLY B O 1
ATOM 2304 N N . LEU B 1 36 ? -1.906 -29.062 -11.156 1 97.5 36 LEU B N 1
ATOM 2305 C CA . LEU B 1 36 ? -1.006 -28.609 -10.109 1 97.5 36 LEU B CA 1
ATOM 2306 C C . LEU B 1 36 ? -1.458 -29.109 -8.742 1 97.5 36 LEU B C 1
ATOM 2308 O O . LEU B 1 36 ? -2.654 -29.125 -8.445 1 97.5 36 LEU B O 1
ATOM 2312 N N . ASP B 1 37 ? -0.482 -29.531 -7.938 1 97.94 37 ASP B N 1
ATOM 2313 C CA . ASP B 1 37 ? -0.741 -29.672 -6.508 1 97.94 37 ASP B CA 1
ATOM 2314 C C . ASP B 1 37 ? -0.962 -28.312 -5.852 1 97.94 37 ASP B C 1
ATOM 2316 O O . ASP B 1 37 ? -0.521 -27.281 -6.375 1 97.94 37 ASP B O 1
ATOM 2320 N N . LEU B 1 38 ? -1.728 -28.406 -4.719 1 98.62 38 LEU B N 1
ATOM 2321 C CA . LEU B 1 38 ? -2.133 -27.125 -4.145 1 98.62 38 LEU B CA 1
ATOM 2322 C C . LEU B 1 38 ? -1.768 -27.047 -2.664 1 98.62 38 LEU B C 1
ATOM 2324 O O . LEU B 1 38 ? -1.819 -28.062 -1.96 1 98.62 38 LEU B O 1
ATOM 2328 N N . VAL B 1 39 ? -1.351 -25.906 -2.264 1 98.81 39 VAL B N 1
ATOM 2329 C CA . VAL B 1 39 ? -1.375 -25.484 -0.867 1 98.81 39 VAL B CA 1
ATOM 2330 C C . VAL B 1 39 ? -2.381 -24.344 -0.687 1 98.81 39 VAL B C 1
ATOM 2332 O O . VAL B 1 39 ? -2.203 -23.266 -1.241 1 98.81 39 VAL B O 1
ATOM 2335 N N . LEU B 1 40 ? -3.473 -24.641 0.041 1 98.75 40 LEU B N 1
ATOM 2336 C CA . LEU B 1 40 ? -4.527 -23.656 0.288 1 98.75 40 LEU B CA 1
ATOM 2337 C C . LEU B 1 40 ? -4.391 -23.047 1.68 1 98.75 40 LEU B C 1
ATOM 2339 O O . LEU B 1 40 ? -4.32 -23.781 2.674 1 98.75 40 LEU B O 1
ATOM 2343 N N . VAL B 1 41 ? -4.328 -21.719 1.75 1 98.62 41 VAL B N 1
ATOM 2344 C CA . VAL B 1 41 ? -4.094 -21.047 3.02 1 98.62 41 VAL B CA 1
ATOM 2345 C C . VAL B 1 41 ? -5.211 -20.031 3.281 1 98.62 41 VAL B C 1
ATOM 2347 O O . VAL B 1 41 ? -5.57 -19.25 2.396 1 98.62 41 VAL B O 1
ATOM 2350 N N . ALA B 1 42 ? -5.797 -20.031 4.398 1 97.12 42 ALA B N 1
ATOM 2351 C CA . ALA B 1 42 ? -6.77 -19.047 4.879 1 97.12 42 ALA B CA 1
ATOM 2352 C C . ALA B 1 42 ? -6.992 -19.203 6.383 1 97.12 42 ALA B C 1
ATOM 2354 O O . ALA B 1 42 ? -6.395 -20.062 7.023 1 97.12 42 ALA B O 1
ATOM 2355 N N . ARG B 1 43 ? -7.801 -18.359 6.953 1 91.62 43 ARG B N 1
ATOM 2356 C CA . ARG B 1 43 ? -8.07 -18.375 8.391 1 91.62 43 ARG B CA 1
ATOM 2357 C C . ARG B 1 43 ? -9.07 -19.469 8.742 1 91.62 43 ARG B C 1
ATOM 2359 O O . ARG B 1 43 ? -8.992 -20.062 9.82 1 91.62 43 ARG B O 1
ATOM 2366 N N . ARG B 1 44 ? -10.047 -19.75 7.785 1 89.44 44 ARG B N 1
ATOM 2367 C CA . ARG B 1 44 ? -11.148 -20.672 8.07 1 89.44 44 ARG B CA 1
ATOM 2368 C C . ARG B 1 44 ? -10.805 -22.094 7.637 1 89.44 44 ARG B C 1
ATOM 2370 O O . ARG B 1 44 ? -11.094 -22.484 6.508 1 89.44 44 ARG B O 1
ATOM 2377 N N . LYS B 1 45 ? -10.438 -22.812 8.57 1 92.62 45 LYS B N 1
ATOM 2378 C CA . LYS B 1 45 ? -9.906 -24.156 8.281 1 92.62 45 LYS B CA 1
ATOM 2379 C C . LYS B 1 45 ? -10.992 -25.062 7.723 1 92.62 45 LYS B C 1
ATOM 2381 O O . LYS B 1 45 ? -10.75 -25.828 6.793 1 92.62 45 LYS B O 1
ATOM 2386 N N . GLU B 1 46 ? -12.148 -24.953 8.266 1 94.69 46 GLU B N 1
ATOM 2387 C CA . GLU B 1 46 ? -13.234 -25.828 7.836 1 94.69 46 GLU B CA 1
ATOM 2388 C C . GLU B 1 46 ? -13.602 -25.578 6.375 1 94.69 46 GLU B C 1
ATOM 2390 O O . GLU B 1 46 ? -13.805 -26.516 5.613 1 94.69 46 GLU B O 1
ATOM 2395 N N . GLU B 1 47 ? -13.656 -24.312 6.035 1 94.06 47 GLU B N 1
ATOM 2396 C CA . GLU B 1 47 ? -13.961 -23.953 4.652 1 94.06 47 GLU B CA 1
ATOM 2397 C C . GLU B 1 47 ? -12.836 -24.406 3.711 1 94.06 47 GLU B C 1
ATOM 2399 O O . GLU B 1 47 ? -13.102 -24.828 2.588 1 94.06 47 GLU B O 1
ATOM 2404 N N . LEU B 1 48 ? -11.656 -24.297 4.172 1 96.38 48 LEU B N 1
ATOM 2405 C CA . LEU B 1 48 ? -10.508 -24.734 3.389 1 96.38 48 LEU B CA 1
ATOM 2406 C C . LEU B 1 48 ? -10.586 -26.234 3.096 1 96.38 48 LEU B C 1
ATOM 2408 O O . LEU B 1 48 ? -10.352 -26.656 1.963 1 96.38 48 LEU B O 1
ATOM 2412 N N . GLU B 1 49 ? -10.922 -26.953 4.105 1 96.75 49 GLU B N 1
ATOM 2413 C CA . GLU B 1 49 ? -10.977 -28.406 3.965 1 96.75 49 GLU B CA 1
ATOM 2414 C C . GLU B 1 49 ? -12.094 -28.828 3.021 1 96.75 49 GLU B C 1
ATOM 2416 O O . GLU B 1 49 ? -11.953 -29.797 2.273 1 96.75 49 GLU B O 1
ATOM 2421 N N . ARG B 1 50 ? -13.156 -28.078 3.119 1 96.44 50 ARG B N 1
ATOM 2422 C CA . ARG B 1 50 ? -14.242 -28.344 2.188 1 96.44 50 ARG B CA 1
ATOM 2423 C C . ARG B 1 50 ? -13.781 -28.203 0.743 1 96.44 50 ARG B C 1
ATOM 2425 O O . ARG B 1 50 ? -14 -29.094 -0.082 1 96.44 50 ARG B O 1
ATOM 2432 N N . VAL B 1 51 ? -13.117 -27.109 0.438 1 96.62 51 VAL B N 1
ATOM 2433 C CA . VAL B 1 51 ? -12.609 -26.844 -0.902 1 96.62 51 VAL B CA 1
ATOM 2434 C C . VAL B 1 51 ? -11.586 -27.906 -1.298 1 96.62 51 VAL B C 1
ATOM 2436 O O . VAL B 1 51 ? -11.625 -28.422 -2.414 1 96.62 51 VAL B O 1
ATOM 2439 N N . ALA B 1 52 ? -10.75 -28.266 -0.376 1 97.88 52 ALA B N 1
ATOM 2440 C CA . ALA B 1 52 ? -9.688 -29.234 -0.624 1 97.88 52 ALA B CA 1
ATOM 2441 C C . ALA B 1 52 ? -10.266 -30.609 -0.943 1 97.88 52 ALA B C 1
ATOM 2443 O O . ALA B 1 52 ? -9.82 -31.281 -1.876 1 97.88 52 ALA B O 1
ATOM 2444 N N . GLN B 1 53 ? -11.211 -31 -0.202 1 97.69 53 GLN B N 1
ATOM 2445 C CA . GLN B 1 53 ? -11.828 -32.312 -0.399 1 97.69 53 GLN B CA 1
ATOM 2446 C C . GLN B 1 53 ? -12.492 -32.406 -1.769 1 97.69 53 GLN B C 1
ATOM 2448 O O . GLN B 1 53 ? -12.367 -33.406 -2.461 1 97.69 53 GLN B O 1
ATOM 2453 N N . GLU B 1 54 ? -13.156 -31.375 -2.066 1 97.31 54 GLU B N 1
ATOM 2454 C CA . GLU B 1 54 ? -13.805 -31.328 -3.373 1 97.31 54 GLU B CA 1
ATOM 2455 C C . GLU B 1 54 ? -12.789 -31.438 -4.504 1 97.31 54 GLU B C 1
ATOM 2457 O O . GLU B 1 54 ? -12.992 -32.188 -5.461 1 97.31 54 GLU B O 1
ATOM 2462 N N . ILE B 1 55 ? -11.711 -30.734 -4.398 1 97.56 55 ILE B N 1
ATOM 2463 C CA . ILE B 1 55 ? -10.688 -30.688 -5.438 1 97.56 55 ILE B CA 1
ATOM 2464 C C . ILE B 1 55 ? -9.977 -32.031 -5.516 1 97.56 55 ILE B C 1
ATOM 2466 O O . ILE B 1 55 ? -9.734 -32.562 -6.609 1 97.56 55 ILE B O 1
ATOM 2470 N N . ARG B 1 56 ? -9.688 -32.656 -4.367 1 97.31 56 ARG B N 1
ATOM 2471 C CA . ARG B 1 56 ? -9.07 -33.969 -4.348 1 97.31 56 ARG B CA 1
ATOM 2472 C C . ARG B 1 56 ? -9.945 -35 -5.062 1 97.31 56 ARG B C 1
ATOM 2474 O O . ARG B 1 56 ? -9.453 -35.781 -5.875 1 97.31 56 ARG B O 1
ATOM 2481 N N . ALA B 1 57 ? -11.148 -34.938 -4.797 1 97.19 57 ALA B N 1
ATOM 2482 C CA . ALA B 1 57 ? -12.094 -35.875 -5.352 1 97.19 57 ALA B CA 1
ATOM 2483 C C . ALA B 1 57 ? -12.258 -35.688 -6.859 1 97.19 57 ALA B C 1
ATOM 2485 O O . ALA B 1 57 ? -12.391 -36.656 -7.609 1 97.19 57 ALA B O 1
ATOM 2486 N N . THR B 1 58 ? -12.188 -34.5 -7.281 1 96.88 58 THR B N 1
ATOM 2487 C CA . THR B 1 58 ? -12.5 -34.156 -8.664 1 96.88 58 THR B CA 1
ATOM 2488 C C . THR B 1 58 ? -11.266 -34.312 -9.555 1 96.88 58 THR B C 1
ATOM 2490 O O . THR B 1 58 ? -11.367 -34.781 -10.688 1 96.88 58 THR B O 1
ATOM 2493 N N . HIS B 1 59 ? -10.086 -33.906 -9.055 1 95.25 59 HIS B N 1
ATOM 2494 C CA . HIS B 1 59 ? -8.945 -33.781 -9.953 1 95.25 59 HIS B CA 1
ATOM 2495 C C . HIS B 1 59 ? -7.82 -34.719 -9.57 1 95.25 59 HIS B C 1
ATOM 2497 O O . HIS B 1 59 ? -6.863 -34.906 -10.328 1 95.25 59 HIS B O 1
ATOM 2503 N N . GLY B 1 60 ? -7.82 -35.344 -8.398 1 94.44 60 GLY B N 1
ATOM 2504 C CA . GLY B 1 60 ? -6.852 -36.344 -7.988 1 94.44 60 GLY B CA 1
ATOM 2505 C C . GLY B 1 60 ? -5.48 -35.781 -7.699 1 94.44 60 GLY B C 1
ATOM 2506 O O . GLY B 1 60 ? -4.469 -36.469 -7.863 1 94.44 60 GLY B O 1
ATOM 2507 N N . VAL B 1 61 ? -5.418 -34.469 -7.387 1 96.12 61 VAL B N 1
ATOM 2508 C CA . VAL B 1 61 ? -4.148 -33.844 -7.074 1 96.12 61 VAL B CA 1
ATOM 2509 C C . VAL B 1 61 ? -3.969 -33.75 -5.562 1 96.12 61 VAL B C 1
ATOM 2511 O O . VAL B 1 61 ? -4.934 -33.906 -4.805 1 96.12 61 VAL B O 1
ATOM 2514 N N . ARG B 1 62 ? -2.734 -33.531 -5.141 1 97.31 62 ARG B N 1
ATOM 2515 C CA . ARG B 1 62 ? -2.455 -33.25 -3.73 1 97.31 62 ARG B CA 1
ATOM 2516 C C . ARG B 1 62 ? -2.906 -31.859 -3.332 1 97.31 62 ARG B C 1
ATOM 2518 O O . ARG B 1 62 ? -2.648 -30.891 -4.051 1 97.31 62 ARG B O 1
ATOM 2525 N N . VAL B 1 63 ? -3.684 -31.812 -2.262 1 98.38 63 VAL B N 1
ATOM 2526 C CA . VAL B 1 63 ? -4.113 -30.516 -1.734 1 98.38 63 VAL B CA 1
ATOM 2527 C C . VAL B 1 63 ? -3.816 -30.453 -0.238 1 98.38 63 VAL B C 1
ATOM 2529 O O . VAL B 1 63 ? -4.352 -31.234 0.545 1 98.38 63 VAL B O 1
ATOM 2532 N N . GLU B 1 64 ? -2.934 -29.578 0.139 1 98.38 64 GLU B N 1
ATOM 2533 C CA . GLU B 1 64 ? -2.648 -29.297 1.542 1 98.38 64 GLU B CA 1
ATOM 2534 C C . GLU B 1 64 ? -3.363 -28.031 2.006 1 98.38 64 GLU B C 1
ATOM 2536 O O . GLU B 1 64 ? -3.43 -27.031 1.271 1 98.38 64 GLU B O 1
ATOM 2541 N N . THR B 1 65 ? -4.008 -28.125 3.213 1 98.44 65 THR B N 1
ATOM 2542 C CA . THR B 1 65 ? -4.66 -26.969 3.789 1 98.44 65 THR B CA 1
ATOM 2543 C C . THR B 1 65 ? -3.896 -26.469 5.016 1 98.44 65 THR B C 1
ATOM 2545 O O . THR B 1 65 ? -3.43 -27.266 5.828 1 98.44 65 THR B O 1
ATOM 2548 N N . ILE B 1 66 ? -3.639 -25.188 5.078 1 98.31 66 ILE B N 1
ATOM 2549 C CA . ILE B 1 66 ? -2.986 -24.562 6.223 1 98.31 66 ILE B CA 1
ATOM 2550 C C . ILE B 1 66 ? -3.867 -23.438 6.777 1 98.31 66 ILE B C 1
ATOM 2552 O O . ILE B 1 66 ? -4.09 -22.438 6.105 1 98.31 66 ILE B O 1
ATOM 2556 N N . GLY B 1 67 ? -4.438 -23.641 7.98 1 97.94 67 GLY B N 1
ATOM 2557 C CA . GLY B 1 67 ? -5.145 -22.578 8.672 1 97.94 67 GLY B CA 1
ATOM 2558 C C . GLY B 1 67 ? -4.219 -21.531 9.258 1 97.94 67 GLY B C 1
ATOM 2559 O O . GLY B 1 67 ? -3.43 -21.812 10.156 1 97.94 67 GLY B O 1
ATOM 2560 N N . GLN B 1 68 ? -4.262 -20.312 8.719 1 97.81 68 GLN B N 1
ATOM 2561 C CA . GLN B 1 68 ? -3.354 -19.25 9.148 1 97.81 68 GLN B CA 1
ATOM 2562 C C . GLN B 1 68 ? -3.973 -17.875 8.938 1 97.81 68 GLN B C 1
ATOM 2564 O O . GLN B 1 68 ? -4.508 -17.578 7.867 1 97.81 68 GLN B O 1
ATOM 2569 N N . ASP B 1 69 ? -4.059 -17.125 9.992 1 97.75 69 ASP B N 1
ATOM 2570 C CA . ASP B 1 69 ? -4.355 -15.703 9.844 1 97.75 69 ASP B CA 1
ATOM 2571 C C . ASP B 1 69 ? -3.197 -14.961 9.172 1 97.75 69 ASP B C 1
ATOM 2573 O O . ASP B 1 69 ? -2.148 -14.75 9.781 1 97.75 69 ASP B O 1
ATOM 2577 N N . LEU B 1 70 ? -3.457 -14.531 7.992 1 97.75 70 LEU B N 1
ATOM 2578 C CA . LEU B 1 70 ? -2.387 -14.016 7.148 1 97.75 70 LEU B CA 1
ATOM 2579 C C . LEU B 1 70 ? -2.057 -12.57 7.512 1 97.75 70 LEU B C 1
ATOM 2581 O O . LEU B 1 70 ? -1.069 -12.016 7.027 1 97.75 70 LEU B O 1
ATOM 2585 N N . SER B 1 71 ? -2.848 -11.945 8.359 1 96.75 71 SER B N 1
ATOM 2586 C CA . SER B 1 71 ? -2.543 -10.594 8.812 1 96.75 71 SER B CA 1
ATOM 2587 C C . SER B 1 71 ? -1.44 -10.602 9.867 1 96.75 71 SER B C 1
ATOM 2589 O O . SER B 1 71 ? -0.886 -9.555 10.203 1 96.75 71 SER B O 1
ATOM 2591 N N . GLN B 1 72 ? -1.154 -11.789 10.359 1 96.75 72 GLN B N 1
ATOM 2592 C CA . GLN B 1 72 ? -0.086 -11.906 11.344 1 96.75 72 GLN B CA 1
ATOM 2593 C C . GLN B 1 72 ? 1.283 -11.711 10.703 1 96.75 72 GLN B C 1
ATOM 2595 O O . GLN B 1 72 ? 1.515 -12.172 9.578 1 96.75 72 GLN B O 1
ATOM 2600 N N . SER B 1 73 ? 2.174 -11.109 11.445 1 94.62 73 SER B N 1
ATOM 2601 C CA . SER B 1 73 ? 3.469 -10.727 10.891 1 94.62 73 SER B CA 1
ATOM 2602 C C . SER B 1 73 ? 4.312 -11.953 10.555 1 94.62 73 SER B C 1
ATOM 2604 O O . SER B 1 73 ? 5.188 -11.898 9.695 1 94.62 73 SER B O 1
ATOM 2606 N N . ASP B 1 74 ? 4.059 -13.062 11.164 1 96.69 74 ASP B N 1
ATOM 2607 C CA . ASP B 1 74 ? 4.879 -14.25 10.953 1 96.69 74 ASP B CA 1
ATOM 2608 C C . ASP B 1 74 ? 4.141 -15.281 10.102 1 96.69 74 ASP B C 1
ATOM 2610 O O . ASP B 1 74 ? 4.527 -16.453 10.062 1 96.69 74 ASP B O 1
ATOM 2614 N N . ALA B 1 75 ? 3.078 -14.891 9.422 1 97.94 75 ALA B N 1
ATOM 2615 C CA . ALA B 1 75 ? 2.23 -15.805 8.672 1 97.94 75 ALA B CA 1
ATOM 2616 C C . ALA B 1 75 ? 3.027 -16.516 7.578 1 97.94 75 ALA B C 1
ATOM 2618 O O . ALA B 1 75 ? 2.943 -17.734 7.434 1 97.94 75 ALA B O 1
ATOM 2619 N N . ALA B 1 76 ? 3.818 -15.805 6.797 1 98.38 76 ALA B N 1
ATOM 2620 C CA . ALA B 1 76 ? 4.582 -16.391 5.699 1 98.38 76 ALA B CA 1
ATOM 2621 C C . ALA B 1 76 ? 5.625 -17.375 6.223 1 98.38 76 ALA B C 1
ATOM 2623 O O . ALA B 1 76 ? 5.871 -18.406 5.605 1 98.38 76 ALA B O 1
ATOM 2624 N N . GLU B 1 77 ? 6.211 -17.016 7.336 1 98 77 GLU B N 1
ATOM 2625 C CA . GLU B 1 77 ? 7.184 -17.906 7.957 1 98 77 GLU B CA 1
ATOM 2626 C C . GLU B 1 77 ? 6.531 -19.203 8.414 1 98 77 GLU B C 1
ATOM 2628 O O . GLU B 1 77 ? 7.082 -20.281 8.203 1 98 77 GLU B O 1
ATOM 2633 N N . LYS B 1 78 ? 5.398 -19.094 9.031 1 98.31 78 LYS B N 1
ATOM 2634 C CA . LYS B 1 78 ? 4.676 -20.266 9.516 1 98.31 78 LYS B CA 1
ATOM 2635 C C . LYS B 1 78 ? 4.234 -21.172 8.359 1 98.31 78 LYS B C 1
ATOM 2637 O O . LYS B 1 78 ? 4.402 -22.391 8.414 1 98.31 78 LYS B O 1
ATOM 2642 N N . VAL B 1 79 ? 3.713 -20.562 7.324 1 98.56 79 VAL B N 1
ATOM 2643 C CA . VAL B 1 79 ? 3.293 -21.328 6.152 1 98.56 79 VAL B CA 1
ATOM 2644 C C . VAL B 1 79 ? 4.512 -21.953 5.48 1 98.56 79 VAL B C 1
ATOM 2646 O O . VAL B 1 79 ? 4.473 -23.109 5.066 1 98.56 79 VAL B O 1
ATOM 2649 N N . GLY B 1 80 ? 5.594 -21.172 5.359 1 98.44 80 GLY B N 1
ATOM 2650 C CA . GLY B 1 80 ? 6.836 -21.672 4.805 1 98.44 80 GLY B CA 1
ATOM 2651 C C . GLY B 1 80 ? 7.379 -22.875 5.555 1 98.44 80 GLY B C 1
ATOM 2652 O O . GLY B 1 80 ? 7.848 -23.828 4.945 1 98.44 80 GLY B O 1
ATOM 2653 N N . ALA B 1 81 ? 7.293 -22.797 6.883 1 98.25 81 ALA B N 1
ATOM 2654 C CA . ALA B 1 81 ? 7.762 -23.906 7.711 1 98.25 81 ALA B CA 1
ATOM 2655 C C . ALA B 1 81 ? 6.98 -25.188 7.418 1 98.25 81 ALA B C 1
ATOM 2657 O O . ALA B 1 81 ? 7.559 -26.266 7.355 1 98.25 81 ALA B O 1
ATOM 2658 N N . VAL B 1 82 ? 5.699 -25.062 7.23 1 98.12 82 VAL B N 1
ATOM 2659 C CA . VAL B 1 82 ? 4.844 -26.203 6.949 1 98.12 82 VAL B CA 1
ATOM 2660 C C . VAL B 1 82 ? 5.176 -26.766 5.57 1 98.12 82 VAL B C 1
ATOM 2662 O O . VAL B 1 82 ? 5.348 -27.984 5.418 1 98.12 82 VAL B O 1
ATOM 2665 N N . THR B 1 83 ? 5.27 -25.875 4.555 1 98.12 83 THR B N 1
ATOM 2666 C CA . THR B 1 83 ? 5.562 -26.359 3.207 1 98.12 83 THR B CA 1
ATOM 2667 C C . THR B 1 83 ? 6.945 -27 3.146 1 98.12 83 THR B C 1
ATOM 2669 O O . THR B 1 83 ? 7.141 -28 2.445 1 98.12 83 THR B O 1
ATOM 2672 N N . ASP B 1 84 ? 7.879 -26.406 3.904 1 97.38 84 ASP B N 1
ATOM 2673 C CA . ASP B 1 84 ? 9.219 -26.984 3.973 1 97.38 84 ASP B CA 1
ATOM 2674 C C . ASP B 1 84 ? 9.188 -28.359 4.625 1 97.38 84 ASP B C 1
ATOM 2676 O O . ASP B 1 84 ? 9.781 -29.312 4.113 1 97.38 84 ASP B O 1
ATOM 2680 N N . LYS B 1 85 ? 8.523 -28.469 5.719 1 97.88 85 LYS B N 1
ATOM 2681 C CA . LYS B 1 85 ? 8.422 -29.719 6.449 1 97.88 85 LYS B CA 1
ATOM 2682 C C . LYS B 1 85 ? 7.801 -30.812 5.578 1 97.88 85 LYS B C 1
ATOM 2684 O O . LYS B 1 85 ? 8.211 -31.969 5.645 1 97.88 85 LYS B O 1
ATOM 2689 N N . LEU B 1 86 ? 6.859 -30.438 4.746 1 97.69 86 LEU B N 1
ATOM 2690 C CA . LEU B 1 86 ? 6.145 -31.391 3.896 1 97.69 86 LEU B CA 1
ATOM 2691 C C . LEU B 1 86 ? 6.855 -31.562 2.561 1 97.69 86 LEU B C 1
ATOM 2693 O O . LEU B 1 86 ? 6.371 -32.281 1.685 1 97.69 86 LEU B O 1
ATOM 2697 N N . ASN B 1 87 ? 7.938 -30.875 2.348 1 97.19 87 ASN B N 1
ATOM 2698 C CA . ASN B 1 87 ? 8.734 -30.922 1.125 1 97.19 87 ASN B CA 1
ATOM 2699 C C . ASN B 1 87 ? 7.902 -30.531 -0.097 1 97.19 87 ASN B C 1
ATOM 2701 O O . ASN B 1 87 ? 7.949 -31.203 -1.124 1 97.19 87 ASN B O 1
ATOM 2705 N N . ILE B 1 88 ? 7.102 -29.594 0.105 1 98 88 ILE B N 1
ATOM 2706 C CA . ILE B 1 88 ? 6.312 -29.062 -1.005 1 98 88 ILE B CA 1
ATOM 2707 C C . ILE B 1 88 ? 7.008 -27.828 -1.595 1 98 88 ILE B C 1
ATOM 2709 O O . ILE B 1 88 ? 7.125 -26.797 -0.931 1 98 88 ILE B O 1
ATOM 2713 N N . ARG B 1 89 ? 7.445 -28.016 -2.764 1 97.5 89 ARG B N 1
ATOM 2714 C CA . ARG B 1 89 ? 8.031 -26.891 -3.5 1 97.5 89 ARG B CA 1
ATOM 2715 C C . ARG B 1 89 ? 6.949 -26.016 -4.109 1 97.5 89 ARG B C 1
ATOM 2717 O O . ARG B 1 89 ? 6.055 -26.5 -4.797 1 97.5 89 ARG B O 1
ATOM 2724 N N . ILE B 1 90 ? 7.086 -24.688 -3.883 1 98.5 90 ILE B N 1
ATOM 2725 C CA . ILE B 1 90 ? 6.094 -23.766 -4.426 1 98.5 90 ILE B CA 1
ATOM 2726 C C . ILE B 1 90 ? 6.605 -23.172 -5.734 1 98.5 90 ILE B C 1
ATOM 2728 O O . ILE B 1 90 ? 7.656 -22.531 -5.762 1 98.5 90 ILE B O 1
ATOM 2732 N N . GLY B 1 91 ? 5.859 -23.391 -6.75 1 98.31 91 GLY B N 1
ATOM 2733 C CA . GLY B 1 91 ? 6.234 -22.875 -8.055 1 98.31 91 GLY B CA 1
ATOM 2734 C C . GLY B 1 91 ? 5.336 -21.75 -8.531 1 98.31 91 GLY B C 1
ATOM 2735 O O . GLY B 1 91 ? 5.699 -21 -9.445 1 98.31 91 GLY B O 1
ATOM 2736 N N . LEU B 1 92 ? 4.129 -21.641 -7.977 1 98.75 92 LEU B N 1
ATOM 2737 C CA . LEU B 1 92 ? 3.154 -20.594 -8.297 1 98.75 92 LEU B CA 1
ATOM 2738 C C . LEU B 1 92 ? 2.514 -20.047 -7.031 1 98.75 92 LEU B C 1
ATOM 2740 O O . LEU B 1 92 ? 1.941 -20.797 -6.238 1 98.75 92 LEU B O 1
ATOM 2744 N N . LEU B 1 93 ? 2.699 -18.766 -6.828 1 98.88 93 LEU B N 1
ATOM 2745 C CA . LEU B 1 93 ? 2.135 -18.094 -5.66 1 98.88 93 LEU B CA 1
ATOM 2746 C C . LEU B 1 93 ? 1.015 -17.141 -6.07 1 98.88 93 LEU B C 1
ATOM 2748 O O . LEU B 1 93 ? 1.244 -16.188 -6.82 1 98.88 93 LEU B O 1
ATOM 2752 N N . ILE B 1 94 ? -0.207 -17.453 -5.609 1 98.88 94 ILE B N 1
ATOM 2753 C CA . ILE B 1 94 ? -1.366 -16.594 -5.805 1 98.88 94 ILE B CA 1
ATOM 2754 C C . ILE B 1 94 ? -1.599 -15.75 -4.555 1 98.88 94 ILE B C 1
ATOM 2756 O O . ILE B 1 94 ? -2.182 -16.234 -3.576 1 98.88 94 ILE B O 1
ATOM 2760 N N . ASN B 1 95 ? -1.122 -14.531 -4.609 1 98.75 95 ASN B N 1
ATOM 2761 C CA . ASN B 1 95 ? -1.429 -13.578 -3.543 1 98.75 95 ASN B CA 1
ATOM 2762 C C . ASN B 1 95 ? -2.846 -13.031 -3.676 1 98.75 95 ASN B C 1
ATOM 2764 O O . ASN B 1 95 ? -3.045 -11.945 -4.223 1 98.75 95 ASN B O 1
ATOM 2768 N N . ASN B 1 96 ? -3.748 -13.758 -3.111 1 97.94 96 ASN B N 1
ATOM 2769 C CA . ASN B 1 96 ? -5.16 -13.477 -3.348 1 97.94 96 ASN B CA 1
ATOM 2770 C C . ASN B 1 96 ? -5.848 -12.953 -2.09 1 97.94 96 ASN B C 1
ATOM 2772 O O . ASN B 1 96 ? -6.832 -12.219 -2.176 1 97.94 96 ASN B O 1
ATOM 2776 N N . ALA B 1 97 ? -5.324 -13.328 -0.908 1 97.38 97 ALA B N 1
ATOM 2777 C CA . ALA B 1 97 ? -5.984 -12.977 0.347 1 97.38 97 ALA B CA 1
ATOM 2778 C C . ALA B 1 97 ? -6.156 -11.461 0.463 1 97.38 97 ALA B C 1
ATOM 2780 O O . ALA B 1 97 ? -5.258 -10.695 0.107 1 97.38 97 ALA B O 1
ATOM 2781 N N . GLY B 1 98 ? -7.293 -11.07 0.931 1 95.81 98 GLY B N 1
ATOM 2782 C CA . GLY B 1 98 ? -7.582 -9.664 1.142 1 95.81 98 GLY B CA 1
ATOM 2783 C C . GLY B 1 98 ? -9.023 -9.398 1.52 1 95.81 98 GLY B C 1
ATOM 2784 O O . GLY B 1 98 ? -9.867 -10.297 1.461 1 95.81 98 GLY B O 1
ATOM 2785 N N . PHE B 1 99 ? -9.273 -8.203 1.971 1 94.06 99 PHE B N 1
ATOM 2786 C CA . PHE B 1 99 ? -10.625 -7.742 2.254 1 94.06 99 PHE B CA 1
ATOM 2787 C C . PHE B 1 99 ? -10.711 -6.223 2.162 1 94.06 99 PHE B C 1
ATOM 2789 O O . PHE B 1 99 ? -9.703 -5.555 1.92 1 94.06 99 PHE B O 1
ATOM 2796 N N . GLY B 1 100 ? -11.93 -5.75 2.154 1 94.25 100 GLY B N 1
ATOM 2797 C CA . GLY B 1 100 ? -12.195 -4.32 2.133 1 94.25 100 GLY B CA 1
ATOM 2798 C C . GLY B 1 100 ? -13.242 -3.893 3.145 1 94.25 100 GLY B C 1
ATOM 2799 O O . GLY B 1 100 ? -13.977 -4.73 3.682 1 94.25 100 GLY B O 1
ATOM 2800 N N . THR B 1 101 ? -13.18 -2.662 3.473 1 93.69 101 THR B N 1
ATOM 2801 C CA . THR B 1 101 ? -14.203 -2.027 4.293 1 93.69 101 THR B CA 1
ATOM 2802 C C . THR B 1 101 ? -14.836 -0.853 3.555 1 93.69 101 THR B C 1
ATOM 2804 O O . THR B 1 101 ? -14.156 -0.118 2.84 1 93.69 101 THR B O 1
ATOM 2807 N N . TYR B 1 102 ? -16.078 -0.707 3.795 1 93 102 TYR B N 1
ATOM 2808 C CA . TYR B 1 102 ? -16.828 0.361 3.156 1 93 102 TYR B CA 1
ATOM 2809 C C . TYR B 1 102 ? -17.391 1.327 4.191 1 93 102 TYR B C 1
ATOM 2811 O O . TYR B 1 102 ? -18 0.905 5.18 1 93 102 TYR B O 1
ATOM 2819 N N . GLY B 1 103 ? -17.219 2.633 3.998 1 93.69 103 GLY B N 1
ATOM 2820 C CA . GLY B 1 103 ? -17.734 3.684 4.863 1 93.69 103 GLY B CA 1
ATOM 2821 C C . GLY B 1 103 ? -16.797 4.879 4.965 1 93.69 103 GLY B C 1
ATOM 2822 O O . GLY B 1 103 ? -15.719 4.875 4.379 1 93.69 103 GLY B O 1
ATOM 2823 N N . SER B 1 104 ? -17.328 5.953 5.633 1 94.94 104 SER B N 1
ATOM 2824 C CA . SER B 1 104 ? -16.438 7.078 5.934 1 94.94 104 SER B CA 1
ATOM 2825 C C . SER B 1 104 ? -15.258 6.641 6.785 1 94.94 104 SER B C 1
ATOM 2827 O O . SER B 1 104 ? -15.438 6.047 7.852 1 94.94 104 SER B O 1
ATOM 2829 N N . PHE B 1 105 ? -14.07 6.941 6.301 1 97.31 105 PHE B N 1
ATOM 2830 C CA . PHE B 1 105 ? -12.859 6.457 6.957 1 97.31 105 PHE B CA 1
ATOM 2831 C C . PHE B 1 105 ? -12.859 6.836 8.438 1 97.31 105 PHE B C 1
ATOM 2833 O O . PHE B 1 105 ? -12.508 6.02 9.289 1 97.31 105 PHE B O 1
ATOM 2840 N N . ALA B 1 106 ? -13.312 8.016 8.711 1 96.5 106 ALA B N 1
ATOM 2841 C CA . ALA B 1 106 ? -13.281 8.539 10.07 1 96.5 106 ALA B CA 1
ATOM 2842 C C . ALA B 1 106 ? -14.188 7.723 10.992 1 96.5 106 ALA B C 1
ATOM 2844 O O . ALA B 1 106 ? -14.086 7.828 12.219 1 96.5 106 ALA B O 1
ATOM 2845 N N . GLU B 1 107 ? -15.039 6.898 10.406 1 95.88 107 GLU B N 1
ATOM 2846 C CA . GLU B 1 107 ? -16.031 6.164 11.18 1 95.88 107 GLU B CA 1
ATOM 2847 C C . GLU B 1 107 ? -15.75 4.664 11.164 1 95.88 107 GLU B C 1
ATOM 2849 O O . GLU B 1 107 ? -16.438 3.891 11.844 1 95.88 107 GLU B O 1
ATOM 2854 N N . LEU B 1 108 ? -14.82 4.262 10.43 1 96.12 108 LEU B N 1
ATOM 2855 C CA . LEU B 1 108 ? -14.508 2.842 10.297 1 96.12 108 LEU B CA 1
ATOM 2856 C C . LEU B 1 108 ? -13.688 2.35 11.484 1 96.12 108 LEU B C 1
ATOM 2858 O O . LEU B 1 108 ? -13.055 3.148 12.18 1 96.12 108 LEU B O 1
ATOM 2862 N N . ASP B 1 109 ? -13.758 1.069 11.766 1 97.19 109 ASP B N 1
ATOM 2863 C CA . ASP B 1 109 ? -12.977 0.437 12.82 1 97.19 109 ASP B CA 1
ATOM 2864 C C . ASP B 1 109 ? -11.477 0.546 12.531 1 97.19 109 ASP B C 1
ATOM 2866 O O . ASP B 1 109 ? -10.977 -0.071 11.586 1 97.19 109 ASP B O 1
ATOM 2870 N N . PRO B 1 110 ? -10.758 1.309 13.383 1 97.31 110 PRO B N 1
ATOM 2871 C CA . PRO B 1 110 ? -9.328 1.511 13.125 1 97.31 110 PRO B CA 1
ATOM 2872 C C . PRO B 1 110 ? -8.547 0.2 13.078 1 97.31 110 PRO B C 1
ATOM 2874 O O . PRO B 1 110 ? -7.586 0.078 12.32 1 97.31 110 PRO B O 1
ATOM 2877 N N . GLN B 1 111 ? -8.898 -0.7 13.875 1 97.25 111 GLN B N 1
ATOM 2878 C CA . GLN B 1 111 ? -8.188 -1.978 13.914 1 97.25 111 GLN B CA 1
ATOM 2879 C C . GLN B 1 111 ? -8.375 -2.74 12.602 1 97.25 111 GLN B C 1
ATOM 2881 O O . GLN B 1 111 ? -7.434 -3.367 12.109 1 97.25 111 GLN B O 1
ATOM 2886 N N . LYS B 1 112 ? -9.562 -2.668 12.039 1 97.31 112 LYS B N 1
ATOM 2887 C CA . LYS B 1 112 ? -9.82 -3.326 10.766 1 97.31 112 LYS B CA 1
ATOM 2888 C C . LYS B 1 112 ? -9.031 -2.668 9.633 1 97.31 112 LYS B C 1
ATOM 2890 O O . LYS B 1 112 ? -8.523 -3.352 8.742 1 97.31 112 LYS B O 1
ATOM 2895 N N . GLU B 1 113 ? -8.953 -1.365 9.719 1 98.12 113 GLU B N 1
ATOM 2896 C CA . GLU B 1 113 ? -8.211 -0.639 8.695 1 98.12 113 GLU B CA 1
ATOM 2897 C C . GLU B 1 113 ? -6.73 -1.005 8.719 1 98.12 113 GLU B C 1
ATOM 2899 O O . GLU B 1 113 ? -6.121 -1.226 7.672 1 98.12 113 GLU B O 1
ATOM 2904 N N . SER B 1 114 ? -6.215 -1.062 9.938 1 98 114 SER B N 1
ATOM 2905 C CA . SER B 1 114 ? -4.816 -1.46 10.078 1 98 114 SER B CA 1
ATOM 2906 C C . SER B 1 114 ? -4.605 -2.9 9.625 1 98 114 SER B C 1
ATOM 2908 O O . SER B 1 114 ? -3.627 -3.205 8.938 1 98 114 SER B O 1
ATOM 2910 N N . MET B 1 115 ? -5.473 -3.75 10.008 1 97.94 115 MET B N 1
ATOM 2911 C CA . MET B 1 115 ? -5.41 -5.16 9.633 1 97.94 115 MET B CA 1
ATOM 2912 C C . MET B 1 115 ? -5.469 -5.324 8.117 1 97.94 115 MET B C 1
ATOM 2914 O O . MET B 1 115 ? -4.82 -6.211 7.559 1 97.94 115 MET B O 1
ATOM 2918 N N . MET B 1 116 ? -6.207 -4.504 7.473 1 98.31 116 MET B N 1
ATOM 2919 C CA . MET B 1 116 ? -6.32 -4.547 6.02 1 98.31 116 MET B CA 1
ATOM 2920 C C . MET B 1 116 ? -4.961 -4.324 5.359 1 98.31 116 MET B C 1
ATOM 2922 O O . MET B 1 116 ? -4.621 -5 4.387 1 98.31 116 MET B O 1
ATOM 2926 N N . VAL B 1 117 ? -4.203 -3.377 5.891 1 98.75 117 VAL B N 1
ATOM 2927 C CA . VAL B 1 117 ? -2.867 -3.125 5.359 1 98.75 117 VAL B CA 1
ATOM 2928 C C . VAL B 1 117 ? -1.986 -4.355 5.566 1 98.75 117 VAL B C 1
ATOM 2930 O O . VAL B 1 117 ? -1.244 -4.754 4.668 1 98.75 117 VAL B O 1
ATOM 2933 N N . ASP B 1 118 ? -2.098 -4.953 6.711 1 98.56 118 ASP B N 1
ATOM 2934 C CA . ASP B 1 118 ? -1.314 -6.141 7.035 1 98.56 118 ASP B CA 1
ATOM 2935 C C . ASP B 1 118 ? -1.632 -7.285 6.074 1 98.56 118 ASP B C 1
ATOM 2937 O O . ASP B 1 118 ? -0.724 -7.922 5.539 1 98.56 118 ASP B O 1
ATOM 2941 N N . LEU B 1 119 ? -2.848 -7.434 5.844 1 98.38 119 LEU B N 1
ATOM 2942 C CA . LEU B 1 119 ? -3.285 -8.562 5.031 1 98.38 119 LEU B CA 1
ATOM 2943 C C . LEU B 1 119 ? -3.076 -8.281 3.547 1 98.38 119 LEU B C 1
ATOM 2945 O O . LEU B 1 119 ? -2.482 -9.094 2.832 1 98.38 119 LEU B O 1
ATOM 2949 N N . ASN B 1 120 ? -3.537 -7.109 3.09 1 98.69 120 ASN B N 1
ATOM 2950 C CA . ASN B 1 120 ? -3.586 -6.824 1.661 1 98.69 120 ASN B CA 1
ATOM 2951 C C . ASN B 1 120 ? -2.213 -6.445 1.117 1 98.69 120 ASN B C 1
ATOM 2953 O O . ASN B 1 120 ? -1.951 -6.594 -0.079 1 98.69 120 ASN B O 1
ATOM 2957 N N . CYS B 1 121 ? -1.368 -5.895 1.968 1 98.81 121 CYS B N 1
ATOM 2958 C CA . CYS B 1 121 ? -0.097 -5.383 1.468 1 98.81 121 CYS B CA 1
ATOM 2959 C C . CYS B 1 121 ? 1.073 -6.164 2.053 1 98.81 121 CYS B C 1
ATOM 2961 O O . CYS B 1 121 ? 1.896 -6.707 1.312 1 98.81 121 CYS B O 1
ATOM 2963 N N . ARG B 1 122 ? 1.116 -6.262 3.357 1 98.69 122 ARG B N 1
ATOM 2964 C CA . ARG B 1 122 ? 2.281 -6.887 3.973 1 98.69 122 ARG B CA 1
ATOM 2965 C C . ARG B 1 122 ? 2.355 -8.375 3.625 1 98.69 122 ARG B C 1
ATOM 2967 O O . ARG B 1 122 ? 3.436 -8.898 3.344 1 98.69 122 ARG B O 1
ATOM 2974 N N . ALA B 1 123 ? 1.255 -9.047 3.658 1 98.75 123 ALA B N 1
ATOM 2975 C CA . ALA B 1 123 ? 1.239 -10.484 3.383 1 98.75 123 ALA B CA 1
ATOM 2976 C C . ALA B 1 123 ? 1.796 -10.781 1.995 1 98.75 123 ALA B C 1
ATOM 2978 O O . ALA B 1 123 ? 2.713 -11.594 1.849 1 98.75 123 ALA B O 1
ATOM 2979 N N . PRO B 1 124 ? 1.354 -10.109 0.94 1 98.81 124 PRO B N 1
ATOM 2980 C CA . PRO B 1 124 ? 1.944 -10.359 -0.377 1 98.81 124 PRO B CA 1
ATOM 2981 C C . PRO B 1 124 ? 3.457 -10.148 -0.395 1 98.81 124 PRO B C 1
ATOM 2983 O O . PRO B 1 124 ? 4.184 -10.906 -1.042 1 98.81 124 PRO B O 1
ATOM 2986 N N . VAL B 1 125 ? 3.93 -9.133 0.273 1 98.88 1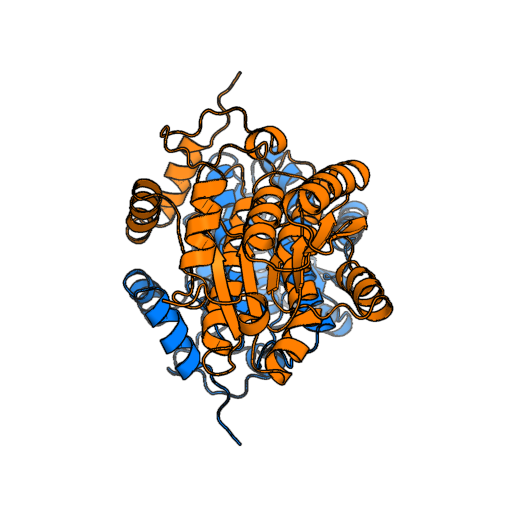25 VAL B N 1
ATOM 2987 C CA . VAL B 1 125 ? 5.359 -8.836 0.31 1 98.88 125 VAL B CA 1
ATOM 2988 C C . VAL B 1 125 ? 6.102 -9.984 0.995 1 98.88 125 VAL B C 1
ATOM 2990 O O . VAL B 1 125 ? 7.094 -10.492 0.466 1 98.88 125 VAL B O 1
ATOM 2993 N N . THR B 1 126 ? 5.617 -10.438 2.133 1 98.75 126 THR B N 1
ATOM 2994 C CA . THR B 1 126 ? 6.332 -11.438 2.928 1 98.75 126 THR B CA 1
ATOM 2995 C C . THR B 1 126 ? 6.266 -12.805 2.26 1 98.75 126 THR B C 1
ATOM 2997 O O . THR B 1 126 ? 7.246 -13.555 2.271 1 98.75 126 THR B O 1
ATOM 3000 N N . PHE B 1 127 ? 5.129 -13.164 1.677 1 98.81 127 PHE B N 1
ATOM 3001 C CA . PHE B 1 127 ? 5.016 -14.43 0.967 1 98.81 127 PHE B CA 1
ATOM 3002 C C . PHE B 1 127 ? 5.918 -14.445 -0.262 1 98.81 127 PHE B C 1
ATOM 3004 O O . PHE B 1 127 ? 6.551 -15.461 -0.562 1 98.81 127 PHE B O 1
ATOM 3011 N N . THR B 1 128 ? 5.906 -13.344 -0.97 1 98.81 128 THR B N 1
ATOM 3012 C CA . THR B 1 128 ? 6.777 -13.242 -2.137 1 98.81 128 THR B CA 1
ATOM 3013 C C . THR B 1 128 ? 8.242 -13.359 -1.727 1 98.81 128 THR B C 1
ATOM 3015 O O . THR B 1 128 ? 9.016 -14.07 -2.365 1 98.81 128 THR B O 1
ATOM 3018 N N . SER B 1 129 ? 8.617 -12.656 -0.63 1 98.5 129 SER B N 1
ATOM 3019 C CA . SER B 1 129 ? 9.984 -12.734 -0.13 1 98.5 129 SER B CA 1
ATOM 3020 C C . SER B 1 129 ? 10.359 -14.164 0.233 1 98.5 129 SER B C 1
ATOM 3022 O O . SER B 1 129 ? 11.516 -14.57 0.074 1 98.5 129 SER B O 1
ATOM 3024 N N . LYS B 1 130 ? 9.414 -14.898 0.721 1 98.25 130 LYS B N 1
ATOM 3025 C CA . LYS B 1 130 ? 9.648 -16.266 1.179 1 98.25 130 LYS B CA 1
ATOM 3026 C C . LYS B 1 130 ? 9.898 -17.203 0.002 1 98.25 130 LYS B C 1
ATOM 3028 O O . LYS B 1 130 ? 10.805 -18.031 0.046 1 98.25 130 LYS B O 1
ATOM 3033 N N . TYR B 1 131 ? 9.211 -17.047 -1.143 1 98.5 131 TYR B N 1
ATOM 3034 C CA . TYR B 1 131 ? 9.18 -18.109 -2.141 1 98.5 131 TYR B CA 1
ATOM 3035 C C . TYR B 1 131 ? 9.914 -17.688 -3.408 1 98.5 131 TYR B C 1
ATOM 3037 O O . TYR B 1 131 ? 10.383 -18.531 -4.176 1 98.5 131 TYR B O 1
ATOM 3045 N N . LEU B 1 132 ? 10.055 -16.406 -3.652 1 98.62 132 LEU B N 1
ATOM 3046 C CA . LEU B 1 132 ? 10.602 -15.898 -4.906 1 98.62 132 LEU B CA 1
ATOM 3047 C C . LEU B 1 132 ? 12.062 -16.297 -5.066 1 98.62 132 LEU B C 1
ATOM 3049 O O . LEU B 1 132 ? 12.484 -16.703 -6.152 1 98.62 132 LEU B O 1
ATOM 3053 N N . PRO B 1 133 ? 12.906 -16.203 -3.992 1 98.19 133 PRO B N 1
ATOM 3054 C CA . PRO B 1 133 ? 14.312 -16.562 -4.176 1 98.19 133 PRO B CA 1
ATOM 3055 C C . PRO B 1 133 ? 14.508 -17.969 -4.715 1 98.19 133 PRO B C 1
ATOM 3057 O O . PRO B 1 133 ? 15.328 -18.203 -5.605 1 98.19 133 PRO B O 1
ATOM 3060 N N . ALA B 1 134 ? 13.773 -18.922 -4.266 1 97.56 134 ALA B N 1
ATOM 3061 C CA . ALA B 1 134 ? 13.875 -20.297 -4.742 1 97.56 134 ALA B CA 1
ATOM 3062 C C . ALA B 1 134 ? 13.391 -20.406 -6.184 1 97.56 134 ALA B C 1
ATOM 3064 O O . ALA B 1 134 ? 13.938 -21.188 -6.969 1 97.56 134 ALA B O 1
ATOM 3065 N N . MET B 1 135 ? 12.336 -19.703 -6.531 1 98.12 135 MET B N 1
ATOM 3066 C CA . MET B 1 135 ? 11.852 -19.672 -7.91 1 98.12 135 MET B CA 1
ATOM 3067 C C . MET B 1 135 ? 12.93 -19.156 -8.859 1 98.12 135 MET B C 1
ATOM 3069 O O . MET B 1 135 ? 13.164 -19.75 -9.914 1 98.12 135 MET B O 1
ATOM 3073 N N . LYS B 1 136 ? 13.492 -18.078 -8.43 1 97.5 136 LYS B N 1
ATOM 3074 C CA . LYS B 1 136 ? 14.539 -17.469 -9.242 1 97.5 136 LYS B CA 1
ATOM 3075 C C . LYS B 1 136 ? 15.711 -18.422 -9.43 1 97.5 136 LYS B C 1
ATOM 3077 O O . LYS B 1 136 ? 16.234 -18.578 -10.539 1 97.5 136 LYS B O 1
ATOM 3082 N N . LYS B 1 137 ? 16.109 -19.031 -8.367 1 96.81 137 LYS B N 1
ATOM 3083 C CA . LYS B 1 137 ? 17.219 -19.984 -8.414 1 96.81 137 LYS B CA 1
ATOM 3084 C C . LYS B 1 137 ? 16.922 -21.141 -9.367 1 96.81 137 LYS B C 1
ATOM 3086 O O . LYS B 1 137 ? 17.797 -21.578 -10.117 1 96.81 137 LYS B O 1
ATOM 3091 N N . ARG B 1 138 ? 15.711 -21.578 -9.414 1 96.19 138 ARG B N 1
ATOM 3092 C CA . ARG B 1 138 ? 15.281 -22.672 -10.266 1 96.19 138 ARG B CA 1
ATOM 3093 C C . ARG B 1 138 ? 15.078 -22.219 -11.703 1 96.19 138 ARG B C 1
ATOM 3095 O O . ARG B 1 138 ? 15.055 -23.031 -12.625 1 96.19 138 ARG B O 1
ATOM 3102 N N . GLY B 1 139 ? 14.852 -20.969 -11.891 1 97.06 139 GLY B N 1
ATOM 3103 C CA . GLY B 1 139 ? 14.633 -20.375 -13.203 1 97.06 139 GLY B CA 1
ATOM 3104 C C . GLY B 1 139 ? 13.227 -20.578 -13.719 1 97.06 139 GLY B C 1
ATOM 3105 O O . GLY B 1 139 ? 12.992 -20.562 -14.93 1 97.06 139 GLY B O 1
ATOM 3106 N N . LYS B 1 140 ? 12.344 -20.875 -12.883 1 97 140 LYS B N 1
ATOM 3107 C CA . LYS B 1 140 ? 10.93 -20.984 -13.234 1 97 140 LYS B CA 1
ATOM 3108 C C . LYS B 1 140 ? 10.039 -20.719 -12.023 1 97 140 LYS B C 1
ATOM 3110 O O . LYS B 1 140 ? 10.43 -21 -10.883 1 97 140 LYS B O 1
ATOM 3115 N N . GLY B 1 141 ? 8.938 -20.188 -12.195 1 97.94 141 GLY B N 1
ATOM 3116 C CA . GLY B 1 141 ? 7.949 -19.859 -11.188 1 97.94 141 GLY B CA 1
ATOM 3117 C C . GLY B 1 141 ? 7 -18.766 -11.617 1 97.94 141 GLY B C 1
ATOM 3118 O O . GLY B 1 141 ? 7.074 -18.281 -12.758 1 97.94 141 GLY B O 1
ATOM 3119 N N . ALA B 1 142 ? 6.031 -18.469 -10.75 1 98.69 142 ALA B N 1
ATOM 3120 C CA . ALA B 1 142 ? 5.09 -17.406 -11.109 1 98.69 142 ALA B CA 1
ATOM 3121 C C . ALA B 1 142 ? 4.48 -16.781 -9.859 1 98.69 142 ALA B C 1
ATOM 3123 O O . ALA B 1 142 ? 4.363 -17.422 -8.82 1 98.69 142 ALA B O 1
ATOM 3124 N N . LEU B 1 143 ? 4.176 -15.578 -9.969 1 98.81 143 LEU B N 1
ATOM 3125 C CA . LEU B 1 143 ? 3.516 -14.773 -8.945 1 98.81 143 LEU B CA 1
ATOM 3126 C C . LEU B 1 143 ? 2.281 -14.078 -9.516 1 98.81 143 LEU B C 1
ATOM 3128 O O . LEU B 1 143 ? 2.324 -13.531 -10.617 1 98.81 143 LEU B O 1
ATOM 3132 N N . VAL B 1 144 ? 1.187 -14.133 -8.82 1 98.88 144 VAL B N 1
ATOM 3133 C CA . VAL B 1 144 ? -0.017 -13.367 -9.133 1 98.88 144 VAL B CA 1
ATOM 3134 C C . VAL B 1 144 ? -0.354 -12.438 -7.969 1 98.88 144 VAL B C 1
ATOM 3136 O O . VAL B 1 144 ? -0.348 -12.852 -6.809 1 98.88 144 VAL B O 1
ATOM 3139 N N . PHE B 1 145 ? -0.551 -11.211 -8.258 1 98.75 145 PHE B N 1
ATOM 3140 C CA . PHE B 1 145 ? -0.975 -10.227 -7.27 1 98.75 145 PHE B CA 1
ATOM 3141 C C . PHE B 1 145 ? -2.393 -9.75 -7.559 1 98.75 145 PHE B C 1
ATOM 3143 O O . PHE B 1 145 ? -2.713 -9.391 -8.695 1 98.75 145 PHE B O 1
ATOM 3150 N N . LEU B 1 146 ? -3.213 -9.742 -6.555 1 96.94 146 LEU B N 1
ATOM 3151 C CA . LEU B 1 146 ? -4.594 -9.305 -6.715 1 96.94 146 LEU B CA 1
ATOM 3152 C C . LEU B 1 146 ? -4.723 -7.801 -6.477 1 96.94 146 LEU B C 1
ATOM 3154 O O . LEU B 1 146 ? -4.73 -7.348 -5.332 1 96.94 146 LEU B O 1
ATOM 3158 N N . ALA B 1 147 ? -4.859 -7.098 -7.555 1 95.88 147 ALA B N 1
ATOM 3159 C CA . ALA B 1 147 ? -5.223 -5.684 -7.527 1 95.88 147 ALA B CA 1
ATOM 3160 C C . ALA B 1 147 ? -6.73 -5.5 -7.637 1 95.88 147 ALA B C 1
ATOM 3162 O O . ALA B 1 147 ? -7.5 -6.176 -6.949 1 95.88 147 ALA B O 1
ATOM 3163 N N . SER B 1 148 ? -7.148 -4.465 -8.281 1 90.75 148 SER B N 1
ATOM 3164 C CA . SER B 1 148 ? -8.539 -4.105 -8.523 1 90.75 148 SER B CA 1
ATOM 3165 C C . SER B 1 148 ? -8.656 -2.941 -9.492 1 90.75 148 SER B C 1
ATOM 3167 O O . SER B 1 148 ? -7.68 -2.229 -9.734 1 90.75 148 SER B O 1
ATOM 3169 N N . ILE B 1 149 ? -9.797 -2.84 -10.109 1 89.06 149 ILE B N 1
ATOM 3170 C CA . ILE B 1 149 ? -10.016 -1.615 -10.867 1 89.06 149 ILE B CA 1
ATOM 3171 C C . ILE B 1 149 ? -9.961 -0.409 -9.938 1 89.06 149 ILE B C 1
ATOM 3173 O O . ILE B 1 149 ? -9.625 0.7 -10.367 1 89.06 149 ILE B O 1
ATOM 317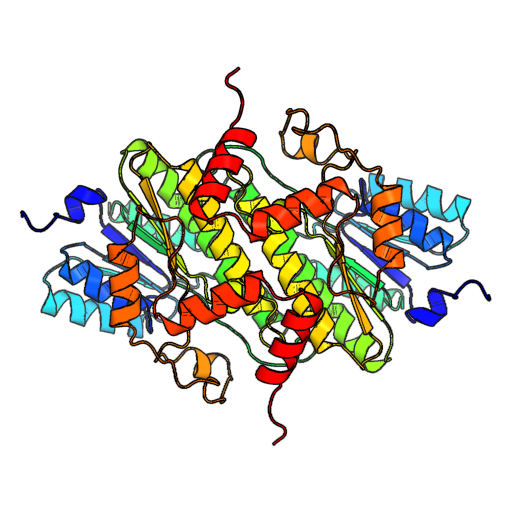7 N N . ALA B 1 150 ? -10.164 -0.597 -8.688 1 86.69 150 ALA B N 1
ATOM 3178 C CA . ALA B 1 150 ? -10.07 0.438 -7.656 1 86.69 150 ALA B CA 1
ATOM 3179 C C . ALA B 1 150 ? -8.625 0.906 -7.48 1 86.69 150 ALA B C 1
ATOM 3181 O O . ALA B 1 150 ? -8.375 1.938 -6.852 1 86.69 150 ALA B O 1
ATOM 3182 N N . ALA B 1 151 ? -7.703 0.202 -8.055 1 91.88 151 ALA B N 1
ATOM 3183 C CA . ALA B 1 151 ? -6.285 0.51 -7.902 1 91.88 151 ALA B CA 1
ATOM 3184 C C . ALA B 1 151 ? -5.883 1.691 -8.781 1 91.88 151 ALA B C 1
ATOM 3186 O O . ALA B 1 151 ? -4.797 2.252 -8.625 1 91.88 151 ALA B O 1
ATOM 3187 N N . TYR B 1 152 ? -6.738 2.049 -9.695 1 91.44 152 TYR B N 1
ATOM 3188 C CA . TYR B 1 152 ? -6.32 2.955 -10.766 1 91.44 152 TYR B CA 1
ATOM 3189 C C . TYR B 1 152 ? -6.828 4.371 -10.5 1 91.44 152 TYR B C 1
ATOM 3191 O O . TYR B 1 152 ? -6.57 5.281 -11.289 1 91.44 152 TYR B O 1
ATOM 3199 N N . GLN B 1 153 ? -7.535 4.555 -9.414 1 89.81 153 GLN B N 1
ATOM 3200 C CA . GLN B 1 153 ? -8.086 5.863 -9.07 1 89.81 153 GLN B CA 1
ATOM 3201 C C . GLN B 1 153 ? -8.383 5.957 -7.582 1 89.81 153 GLN B C 1
ATOM 3203 O O . GLN B 1 153 ? -8.492 4.938 -6.898 1 89.81 153 GLN B O 1
ATOM 3208 N N . PRO B 1 154 ? -8.516 7.27 -7.121 1 92 154 PRO B N 1
ATOM 3209 C CA . PRO B 1 154 ? -8.984 7.391 -5.742 1 92 154 PRO B CA 1
ATOM 3210 C C . PRO B 1 154 ? -10.367 6.777 -5.527 1 92 154 PRO B C 1
ATOM 3212 O O . PRO B 1 154 ? -11.234 6.887 -6.398 1 92 154 PRO B O 1
ATOM 3215 N N . THR B 1 155 ? -10.516 6.094 -4.395 1 92.19 155 THR B N 1
ATOM 3216 C CA . THR B 1 155 ? -11.789 5.441 -4.105 1 92.19 155 THR B CA 1
ATOM 3217 C C . THR B 1 155 ? -12.32 5.867 -2.738 1 92.19 155 THR B C 1
ATOM 3219 O O . THR B 1 155 ? -12.266 5.094 -1.78 1 92.19 155 THR B O 1
ATOM 3222 N N . PRO B 1 156 ? -12.984 7.02 -2.688 1 94.12 156 PRO B N 1
ATOM 3223 C CA . PRO B 1 156 ? -13.617 7.426 -1.43 1 94.12 156 PRO B CA 1
ATOM 3224 C C . PRO B 1 156 ? -14.578 6.367 -0.884 1 94.12 156 PRO B C 1
ATOM 3226 O O . PRO B 1 156 ? -15.227 5.656 -1.657 1 94.12 156 PRO B O 1
ATOM 3229 N N . PHE B 1 157 ? -14.617 6.18 0.464 1 93.88 157 PHE B N 1
ATOM 3230 C CA . PHE B 1 157 ? -15.445 5.25 1.218 1 93.88 157 PHE B CA 1
ATOM 3231 C C . PHE B 1 157 ? -14.914 3.828 1.104 1 93.88 157 PHE B C 1
ATOM 3233 O O . PHE B 1 157 ? -15.453 2.904 1.716 1 93.88 157 PHE B O 1
ATOM 3240 N N . PHE B 1 158 ? -13.898 3.662 0.29 1 94.31 158 PHE B N 1
ATOM 3241 C CA . PHE B 1 158 ? -13.031 2.494 0.198 1 94.31 158 PHE B CA 1
ATOM 3242 C C . PHE B 1 158 ? -11.562 2.904 0.225 1 94.31 158 PHE B C 1
ATOM 3244 O O . PHE B 1 158 ? -10.742 2.344 -0.504 1 94.31 158 PHE B O 1
ATOM 3251 N N . ALA B 1 159 ? -11.289 3.902 0.972 1 96.75 159 ALA B N 1
ATOM 3252 C CA . ALA B 1 159 ? -10.016 4.605 0.863 1 96.75 159 ALA B CA 1
ATOM 3253 C C . ALA B 1 159 ? -8.844 3.658 1.102 1 96.75 159 ALA B C 1
ATOM 3255 O O . ALA B 1 159 ? -7.926 3.572 0.278 1 96.75 159 ALA B O 1
ATOM 3256 N N . THR B 1 160 ? -8.867 2.902 2.236 1 98.25 160 THR B N 1
ATOM 3257 C CA . THR B 1 160 ? -7.766 2.002 2.553 1 98.25 160 THR B CA 1
ATOM 3258 C C . T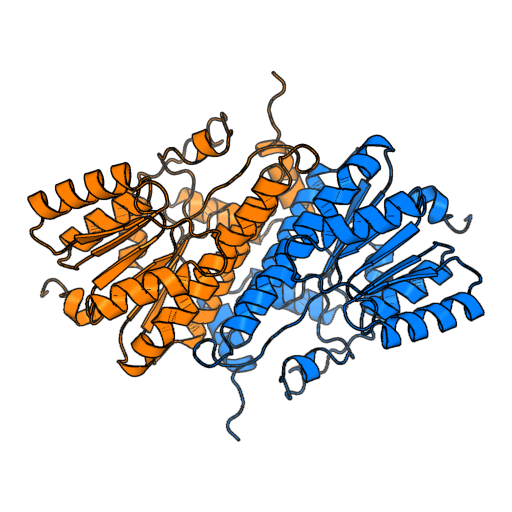HR B 1 160 ? -7.699 0.852 1.553 1 98.25 160 THR B C 1
ATOM 3260 O O . THR B 1 160 ? -6.621 0.498 1.073 1 98.25 160 THR B O 1
ATOM 3263 N N . TYR B 1 161 ? -8.82 0.329 1.199 1 96.88 161 TYR B N 1
ATOM 3264 C CA . TYR B 1 161 ? -8.875 -0.792 0.268 1 96.88 161 TYR B CA 1
ATOM 3265 C C . TYR B 1 161 ? -8.281 -0.409 -1.084 1 96.88 161 TYR B C 1
ATOM 3267 O O . TYR B 1 161 ? -7.379 -1.08 -1.585 1 96.88 161 TYR B O 1
ATOM 3275 N N . GLY B 1 162 ? -8.836 0.697 -1.65 1 97.06 162 GLY B N 1
ATOM 3276 C CA . GLY B 1 162 ? -8.312 1.163 -2.922 1 97.06 162 GLY B CA 1
ATOM 3277 C C . GLY B 1 162 ? -6.812 1.387 -2.902 1 97.06 162 GLY B C 1
ATOM 3278 O O . GLY B 1 162 ? -6.113 1.03 -3.854 1 97.06 162 GLY B O 1
ATOM 3279 N N . ALA B 1 163 ? -6.344 1.953 -1.838 1 98.5 163 ALA B N 1
ATOM 3280 C CA . ALA B 1 163 ? -4.914 2.201 -1.685 1 98.5 163 ALA B CA 1
ATOM 3281 C C . ALA B 1 163 ? -4.129 0.892 -1.666 1 98.5 163 ALA B C 1
ATOM 3283 O O . ALA B 1 163 ? -3.062 0.792 -2.277 1 98.5 163 ALA B O 1
ATOM 3284 N N . THR B 1 164 ? -4.621 -0.144 -0.977 1 98.5 164 THR B N 1
ATOM 3285 C CA . THR B 1 164 ? -3.934 -1.429 -0.919 1 98.5 164 THR B CA 1
ATOM 3286 C C . THR B 1 164 ? -3.877 -2.074 -2.301 1 98.5 164 THR B C 1
ATOM 3288 O O . THR B 1 164 ? -2.896 -2.74 -2.641 1 98.5 164 THR B O 1
ATOM 3291 N N . LYS B 1 165 ? -4.898 -1.918 -3.051 1 98.19 165 LYS B N 1
ATOM 3292 C CA . LYS B 1 165 ? -4.934 -2.521 -4.379 1 98.19 165 LYS B CA 1
ATOM 3293 C C . LYS B 1 165 ? -4.012 -1.782 -5.348 1 98.19 165 LYS B C 1
ATOM 3295 O O . LYS B 1 165 ? -3.426 -2.391 -6.242 1 98.19 165 LYS B O 1
ATOM 3300 N N . ALA B 1 166 ? -3.891 -0.473 -5.145 1 98.12 166 ALA B N 1
ATOM 3301 C CA . ALA B 1 166 ? -2.871 0.268 -5.883 1 98.12 166 ALA B CA 1
ATOM 3302 C C . ALA B 1 166 ? -1.472 -0.239 -5.543 1 98.12 166 ALA B C 1
ATOM 3304 O O . ALA B 1 166 ? -0.619 -0.361 -6.426 1 98.12 166 ALA B O 1
ATOM 3305 N N . PHE B 1 167 ? -1.256 -0.501 -4.266 1 98.62 167 PHE B N 1
ATOM 3306 C CA . PHE B 1 167 ? -0.005 -1.1 -3.816 1 98.62 167 PHE B CA 1
ATOM 3307 C C . PHE B 1 167 ? 0.287 -2.385 -4.582 1 98.62 167 PHE B C 1
ATOM 3309 O O . PHE B 1 167 ? 1.355 -2.529 -5.18 1 98.62 167 PHE B O 1
ATOM 3316 N N . ASN B 1 168 ? -0.653 -3.311 -4.645 1 98.75 168 ASN B N 1
ATOM 3317 C CA . ASN B 1 168 ? -0.466 -4.609 -5.285 1 98.75 168 ASN B CA 1
ATOM 3318 C C . ASN B 1 168 ? -0.242 -4.465 -6.789 1 98.75 168 ASN B C 1
ATOM 3320 O O . ASN B 1 168 ? 0.551 -5.203 -7.375 1 98.75 168 ASN B O 1
ATOM 3324 N N . LEU B 1 169 ? -0.977 -3.539 -7.387 1 98.31 169 LEU B N 1
ATOM 3325 C CA . LEU B 1 169 ? -0.824 -3.293 -8.812 1 98.31 169 LEU B CA 1
ATOM 3326 C C . LEU B 1 169 ? 0.619 -2.934 -9.156 1 98.31 169 LEU B C 1
ATOM 3328 O O . LEU B 1 169 ? 1.259 -3.609 -9.961 1 98.31 169 LEU B O 1
ATOM 3332 N N . LEU B 1 170 ? 1.146 -1.956 -8.484 1 98.19 170 LEU B N 1
ATOM 3333 C CA . LEU B 1 170 ? 2.453 -1.433 -8.867 1 98.19 170 LEU B CA 1
ATOM 3334 C C . LEU B 1 170 ? 3.57 -2.344 -8.367 1 98.19 170 LEU B C 1
ATOM 3336 O O . LEU B 1 170 ? 4.609 -2.475 -9.016 1 98.19 170 LEU B O 1
ATOM 3340 N N . PHE B 1 171 ? 3.355 -3.002 -7.203 1 98.62 171 PHE B N 1
ATOM 3341 C CA . PHE B 1 171 ? 4.312 -3.986 -6.711 1 98.62 171 PHE B CA 1
ATOM 3342 C C . PHE B 1 171 ? 4.496 -5.113 -7.719 1 98.62 171 PHE B C 1
ATOM 3344 O O . PHE B 1 171 ? 5.625 -5.441 -8.094 1 98.62 171 PHE B O 1
ATOM 3351 N N . GLY B 1 172 ? 3.395 -5.609 -8.227 1 98.75 172 GLY B N 1
ATOM 3352 C CA . GLY B 1 172 ? 3.43 -6.676 -9.211 1 98.75 172 GLY B CA 1
ATOM 3353 C C . GLY B 1 172 ? 4.039 -6.246 -10.539 1 98.75 172 GLY B C 1
ATOM 3354 O O . GLY B 1 172 ? 4.84 -6.973 -11.125 1 98.75 172 GLY B O 1
ATOM 3355 N N . GLU B 1 173 ? 3.646 -5.07 -10.984 1 98.31 173 GLU B N 1
ATOM 3356 C CA . GLU B 1 173 ? 4.188 -4.582 -12.25 1 98.31 173 GLU B CA 1
ATOM 3357 C C . GLU B 1 173 ? 5.695 -4.371 -12.156 1 98.31 173 GLU B C 1
ATOM 3359 O O . GLU B 1 173 ? 6.426 -4.629 -13.117 1 98.31 173 GLU B O 1
ATOM 3364 N N . ALA B 1 174 ? 6.145 -3.846 -11.031 1 97.94 174 ALA B N 1
ATOM 3365 C CA . ALA B 1 174 ? 7.578 -3.662 -10.828 1 97.94 174 ALA B CA 1
ATOM 3366 C C . ALA B 1 174 ? 8.312 -5 -10.852 1 97.94 174 ALA B C 1
ATOM 3368 O O . ALA B 1 174 ? 9.359 -5.129 -11.484 1 97.94 174 ALA B O 1
ATOM 3369 N N . LEU B 1 175 ? 7.773 -5.949 -10.18 1 98.44 175 LEU B N 1
ATOM 3370 C CA . LEU B 1 175 ? 8.398 -7.266 -10.133 1 98.44 175 LEU B CA 1
ATOM 3371 C C . LEU B 1 175 ? 8.367 -7.93 -11.508 1 98.44 175 LEU B C 1
ATOM 3373 O O . LEU B 1 175 ? 9.289 -8.664 -11.867 1 98.44 175 LEU B O 1
ATOM 3377 N N . TRP B 1 176 ? 7.262 -7.758 -12.242 1 98.31 176 TRP B N 1
ATOM 3378 C CA . TRP B 1 176 ? 7.184 -8.258 -13.617 1 98.31 176 TRP B CA 1
ATOM 3379 C C . TRP B 1 176 ? 8.398 -7.816 -14.422 1 98.31 176 TRP B C 1
ATOM 3381 O O . TRP B 1 176 ? 9.008 -8.625 -15.125 1 98.31 176 TRP B O 1
ATOM 3391 N N . ALA B 1 177 ? 8.742 -6.578 -14.297 1 97.06 177 ALA B N 1
ATOM 3392 C CA . ALA B 1 177 ? 9.883 -6.035 -15.031 1 97.06 177 ALA B CA 1
ATOM 3393 C C . ALA B 1 177 ? 11.203 -6.57 -14.469 1 97.06 177 ALA B C 1
ATOM 3395 O O . ALA B 1 177 ? 12.094 -6.957 -15.227 1 97.06 177 ALA B O 1
ATOM 3396 N N . GLU B 1 178 ? 11.344 -6.645 -13.156 1 96 178 GLU B N 1
ATOM 3397 C CA . GLU B 1 178 ? 12.57 -7.07 -12.492 1 96 178 GLU B CA 1
ATOM 3398 C C . GLU B 1 178 ? 12.906 -8.523 -12.836 1 96 178 GLU B C 1
ATOM 3400 O O . GLU B 1 178 ? 14.078 -8.891 -12.898 1 96 178 GLU B O 1
ATOM 3405 N N . LEU B 1 179 ? 11.859 -9.25 -13.047 1 97.12 179 LEU B N 1
ATOM 3406 C CA . LEU B 1 179 ? 12.07 -10.695 -13.141 1 97.12 179 LEU B CA 1
ATOM 3407 C C . LEU B 1 179 ? 12.086 -11.148 -14.594 1 97.12 179 LEU B C 1
ATOM 3409 O O . LEU B 1 179 ? 12.164 -12.344 -14.875 1 97.12 179 LEU B O 1
ATOM 3413 N N . ARG B 1 180 ? 12.008 -10.219 -15.445 1 94.38 180 ARG B N 1
ATOM 3414 C CA . ARG B 1 180 ? 12.125 -10.578 -16.859 1 94.38 180 ARG B CA 1
ATOM 3415 C C . ARG B 1 180 ? 13.445 -11.289 -17.125 1 94.38 180 ARG B C 1
ATOM 3417 O O . ARG B 1 180 ? 14.492 -10.883 -16.609 1 94.38 180 ARG B O 1
ATOM 3424 N N . GLY B 1 181 ? 13.344 -12.391 -17.828 1 94.38 181 GLY B N 1
ATOM 3425 C CA . GLY B 1 181 ? 14.547 -13.109 -18.203 1 94.38 181 GLY B CA 1
ATOM 3426 C C . GLY B 1 181 ? 14.977 -14.141 -17.172 1 94.38 181 GLY B C 1
ATOM 3427 O O . GLY B 1 181 ? 15.914 -14.906 -17.406 1 94.38 181 GLY B O 1
ATOM 3428 N N . THR B 1 182 ? 14.352 -14.18 -16.016 1 96.19 182 THR B N 1
ATOM 3429 C CA . THR B 1 182 ? 14.742 -15.109 -14.969 1 96.19 182 THR B CA 1
ATOM 3430 C C . THR B 1 182 ? 13.953 -16.422 -15.078 1 96.19 182 THR B C 1
ATOM 3432 O O . THR B 1 182 ? 14.273 -17.406 -14.414 1 96.19 182 THR B O 1
ATOM 3435 N N . GLY B 1 183 ? 12.867 -16.391 -15.898 1 97.38 183 GLY B N 1
ATOM 3436 C CA . GLY B 1 183 ? 11.977 -17.547 -15.992 1 97.38 183 GLY B CA 1
ATOM 3437 C C . GLY B 1 183 ? 10.797 -17.453 -15.039 1 97.38 183 GLY B C 1
ATOM 3438 O O . GLY B 1 183 ? 9.844 -18.234 -15.156 1 97.38 183 GLY B O 1
ATOM 3439 N N . VAL B 1 184 ? 10.844 -16.516 -14.109 1 98.19 184 VAL B N 1
ATOM 3440 C CA . VAL B 1 184 ? 9.727 -16.312 -13.195 1 98.19 184 VAL B CA 1
ATOM 3441 C C . VAL B 1 184 ? 8.719 -15.344 -13.82 1 98.19 184 VAL B C 1
ATOM 3443 O O . VAL B 1 184 ? 9.086 -14.258 -14.258 1 98.19 184 VAL B O 1
ATOM 3446 N N . GLN B 1 185 ? 7.461 -15.758 -13.875 1 98.38 185 GLN B N 1
ATOM 3447 C CA . GLN B 1 185 ? 6.391 -14.984 -14.5 1 98.38 185 GLN B CA 1
ATOM 3448 C C . GLN B 1 185 ? 5.566 -14.242 -13.453 1 98.38 185 GLN B C 1
ATOM 3450 O O . GLN B 1 185 ? 5.352 -14.742 -12.352 1 98.38 185 GLN B O 1
ATOM 3455 N N . VAL B 1 186 ? 5.141 -13.031 -13.812 1 98.69 186 VAL B N 1
ATOM 3456 C CA . VAL B 1 186 ? 4.398 -12.203 -12.875 1 98.69 186 VAL B CA 1
ATOM 3457 C C . VAL B 1 186 ? 3.221 -11.539 -13.578 1 98.69 186 VAL B C 1
ATOM 3459 O O . VAL B 1 186 ? 3.33 -11.148 -14.742 1 98.69 186 VAL B O 1
ATOM 3462 N N . VAL B 1 187 ? 2.078 -11.445 -12.867 1 98.56 187 VAL B N 1
ATOM 3463 C CA . VAL B 1 187 ? 0.99 -10.617 -13.375 1 98.56 187 VAL B CA 1
ATOM 3464 C C . VAL B 1 187 ? 0.211 -10.008 -12.211 1 98.56 187 VAL B C 1
ATOM 3466 O O . VAL B 1 187 ? 0.009 -10.664 -11.18 1 98.56 187 VAL B O 1
ATOM 3469 N N . SER B 1 188 ? -0.166 -8.758 -12.352 1 98.62 188 SER B N 1
ATOM 3470 C CA . SER B 1 188 ? -1.161 -8.148 -11.469 1 98.62 188 SER B CA 1
ATOM 3471 C C . SER B 1 188 ? -2.559 -8.227 -12.078 1 98.62 188 SER B C 1
ATOM 3473 O O . SER B 1 188 ? -2.777 -7.793 -13.211 1 98.62 188 SER B O 1
ATOM 3475 N N . LEU B 1 189 ? -3.486 -8.812 -11.344 1 98.44 189 LEU B N 1
ATOM 3476 C CA . LEU B 1 189 ? -4.871 -8.969 -11.773 1 98.44 189 LEU B CA 1
ATOM 3477 C C . LEU B 1 189 ? -5.758 -7.891 -11.164 1 98.44 189 LEU B C 1
ATOM 3479 O O . LEU B 1 189 ? -5.793 -7.723 -9.945 1 98.44 189 LEU B O 1
ATOM 3483 N N . SER B 1 190 ? -6.477 -7.184 -12.008 1 96.88 190 SER B N 1
ATOM 3484 C CA . SER B 1 190 ? -7.387 -6.145 -11.539 1 96.88 190 SER B CA 1
ATOM 3485 C C . SER B 1 190 ? -8.836 -6.473 -11.898 1 96.88 190 SER B C 1
ATOM 3487 O O . SER B 1 190 ? -9.359 -5.961 -12.883 1 96.88 190 SER B O 1
ATOM 3489 N N . PRO B 1 191 ? -9.453 -7.234 -10.992 1 94.06 191 PRO B N 1
ATOM 3490 C CA . PRO B 1 191 ? -10.867 -7.539 -11.242 1 94.06 191 PRO B CA 1
ATOM 3491 C C . PRO B 1 191 ? -11.766 -6.316 -11.086 1 94.06 191 PRO B C 1
ATOM 3493 O O . PRO B 1 191 ? -11.453 -5.402 -10.32 1 94.06 191 PRO B O 1
ATOM 3496 N N . GLY B 1 192 ? -12.781 -6.277 -11.844 1 89.38 192 GLY B N 1
ATOM 3497 C CA . GLY B 1 192 ? -13.898 -5.387 -11.578 1 89.38 192 GLY B CA 1
ATOM 3498 C C . GLY B 1 192 ? -14.93 -5.992 -10.648 1 89.38 192 GLY B C 1
ATOM 3499 O O . GLY B 1 192 ? -14.594 -6.77 -9.75 1 89.38 192 GLY B O 1
ATOM 3500 N N . TYR B 1 193 ? -16.156 -5.551 -10.734 1 79.06 193 TYR B N 1
ATOM 3501 C CA . TYR B 1 193 ? -17.234 -6.16 -9.961 1 79.06 193 TYR B CA 1
ATOM 3502 C C . TYR B 1 193 ? -17.391 -7.637 -10.312 1 79.06 193 TYR B C 1
ATOM 3504 O O . TYR B 1 193 ? -17.672 -7.98 -11.461 1 79.06 193 TYR B O 1
ATOM 3512 N N . THR B 1 194 ? -17.016 -8.383 -9.359 1 81.5 194 THR B N 1
ATOM 3513 C CA . THR B 1 194 ? -17.047 -9.836 -9.523 1 81.5 194 THR B CA 1
ATOM 3514 C C . THR B 1 194 ? -18.062 -10.461 -8.578 1 81.5 194 THR B C 1
ATOM 3516 O O . THR B 1 194 ? -18.188 -10.047 -7.418 1 81.5 194 THR B O 1
ATOM 3519 N N . LYS B 1 195 ? -18.844 -11.383 -9.055 1 75.81 195 LYS B N 1
ATOM 3520 C CA . LYS B 1 195 ? -19.875 -12.047 -8.266 1 75.81 195 LYS B CA 1
ATOM 3521 C C . LYS B 1 195 ? -19.25 -12.914 -7.172 1 75.81 195 LYS B C 1
ATOM 3523 O O . LYS B 1 195 ? -19.125 -14.133 -7.344 1 75.81 195 LYS B O 1
ATOM 3528 N N . THR B 1 196 ? -18.844 -12.32 -6.105 1 77 196 THR B N 1
ATOM 3529 C CA . THR B 1 196 ? -18.344 -12.945 -4.891 1 77 196 THR B CA 1
ATOM 3530 C C . THR B 1 196 ? -18.969 -12.312 -3.652 1 77 196 THR B C 1
ATOM 3532 O O . THR B 1 196 ? -19.797 -11.406 -3.764 1 77 196 THR B O 1
ATOM 3535 N N . LYS B 1 197 ? -18.625 -12.844 -2.559 1 73.62 197 LYS B N 1
ATOM 3536 C CA . LYS B 1 197 ? -19.156 -12.297 -1.313 1 73.62 197 LYS B CA 1
ATOM 3537 C C . LYS B 1 197 ? -18.344 -11.086 -0.856 1 73.62 197 LYS B C 1
ATOM 3539 O O . LYS B 1 197 ? -18.562 -10.555 0.232 1 73.62 197 LYS B O 1
ATOM 3544 N N . PHE B 1 198 ? -17.547 -10.57 -1.698 1 77.62 198 PHE B N 1
ATOM 3545 C CA . PHE B 1 198 ? -16.609 -9.516 -1.329 1 77.62 198 PHE B CA 1
ATOM 3546 C C . PHE B 1 198 ? -17.359 -8.227 -0.991 1 77.62 198 PHE B C 1
ATOM 3548 O O . PHE B 1 198 ? -17.094 -7.602 0.038 1 77.62 198 PHE B O 1
ATOM 3555 N N . GLN B 1 199 ? -18.25 -7.879 -1.782 1 72.69 199 GLN B N 1
ATOM 3556 C CA . GLN B 1 199 ? -18.969 -6.621 -1.585 1 72.69 199 GLN B CA 1
ATOM 3557 C C . GLN B 1 199 ? -19.828 -6.664 -0.324 1 72.69 199 GLN B C 1
ATOM 3559 O O . GLN B 1 199 ? -19.875 -5.691 0.432 1 72.69 199 GLN B O 1
ATOM 3564 N N . VAL B 1 200 ? -20.406 -7.871 -0.185 1 68.62 200 VAL B N 1
ATOM 3565 C CA . VAL B 1 200 ? -21.25 -8.055 0.995 1 68.62 200 VAL B CA 1
ATOM 3566 C C . VAL B 1 200 ? -20.391 -8.031 2.252 1 68.62 200 VAL B C 1
ATOM 3568 O O . VAL B 1 200 ? -20.719 -7.375 3.238 1 68.62 200 VAL B O 1
ATOM 3571 N N . ASN B 1 201 ? -19.266 -8.641 2.117 1 76.62 201 ASN B N 1
ATOM 3572 C CA . ASN B 1 201 ? -18.359 -8.719 3.258 1 76.62 201 ASN B CA 1
ATOM 3573 C C . ASN B 1 201 ? -17.75 -7.355 3.584 1 76.62 201 ASN B C 1
ATOM 3575 O O . ASN B 1 201 ? -17.391 -7.094 4.73 1 76.62 201 ASN B O 1
ATOM 3579 N N . ALA B 1 202 ? -17.719 -6.484 2.605 1 79 202 ALA B N 1
ATOM 3580 C CA . ALA B 1 202 ? -17.156 -5.148 2.789 1 79 202 ALA B CA 1
ATOM 3581 C C . ALA B 1 202 ? -18.188 -4.188 3.354 1 79 202 ALA B C 1
ATOM 3583 O O . ALA B 1 202 ? -17.859 -3.08 3.779 1 79 202 ALA B O 1
ATOM 3584 N N . GLY B 1 203 ? -19.438 -4.637 3.424 1 72.31 203 GLY B N 1
ATOM 3585 C CA . GLY B 1 203 ? -20.531 -3.797 3.873 1 72.31 203 GLY B CA 1
ATOM 3586 C C . GLY B 1 203 ? -21.125 -2.953 2.766 1 72.31 203 GLY B C 1
ATOM 3587 O O . GLY B 1 203 ? -21.844 -1.983 3.031 1 72.31 203 GLY B O 1
ATOM 3588 N N . TYR B 1 204 ? -20.656 -3.234 1.573 1 71.06 204 TYR B N 1
ATOM 3589 C CA . TYR B 1 204 ? -21.172 -2.498 0.424 1 71.06 204 TYR B CA 1
ATOM 3590 C C . TYR B 1 204 ? -22.422 -3.154 -0.129 1 71.06 204 TYR B C 1
ATOM 3592 O O . TYR B 1 204 ? -22.406 -4.32 -0.536 1 71.06 204 TYR B O 1
ATOM 3600 N N . GLY B 1 205 ? -23.547 -2.553 0.182 1 58.78 205 GLY B N 1
ATOM 3601 C CA . GLY B 1 205 ? -24.812 -3.098 -0.277 1 58.78 205 GLY B CA 1
ATOM 3602 C C . GLY B 1 205 ? -25.172 -2.66 -1.684 1 58.78 205 GLY B C 1
ATOM 3603 O O . GLY B 1 205 ? -26.266 -2.965 -2.172 1 58.78 205 GLY B O 1
ATOM 3604 N N . GLY B 1 206 ? -24.359 -1.732 -2.174 1 55.66 206 GLY B N 1
ATOM 3605 C CA . GLY B 1 206 ? -24.812 -1.122 -3.414 1 55.66 206 GLY B CA 1
ATOM 3606 C C . GLY B 1 206 ? -24.578 -2.004 -4.629 1 55.66 206 GLY B C 1
ATOM 3607 O O . GLY B 1 206 ? -23.859 -3 -4.555 1 55.66 206 GLY B O 1
ATOM 3608 N N . THR B 1 207 ? -25.594 -1.917 -5.52 1 50.53 207 THR B N 1
ATOM 3609 C CA . THR B 1 207 ? -25.5 -2.564 -6.824 1 50.53 207 THR B CA 1
ATOM 3610 C C . THR B 1 207 ? -24.391 -1.917 -7.66 1 50.53 207 THR B C 1
ATOM 3612 O O . THR B 1 207 ? -24.125 -0.724 -7.52 1 50.53 207 THR B O 1
ATOM 3615 N N . GLY B 1 208 ? -23.266 -2.443 -7.688 1 52.72 208 GLY B N 1
ATOM 3616 C CA . GLY B 1 208 ? -22.25 -1.846 -8.539 1 52.72 208 GLY B CA 1
ATOM 3617 C C . GLY B 1 208 ? -22.844 -1.067 -9.703 1 52.72 208 GLY B C 1
ATOM 3618 O O . GLY B 1 208 ? -23.938 -1.36 -10.164 1 52.72 208 GLY B O 1
ATOM 3619 N N . PRO B 1 209 ? -22.375 0.261 -9.727 1 49.28 209 PRO B N 1
ATOM 3620 C CA . PRO B 1 209 ? -23.047 1.138 -10.688 1 49.28 209 PRO B CA 1
ATOM 3621 C C . PRO B 1 209 ? -23.5 0.402 -11.945 1 49.28 209 PRO B C 1
ATOM 3623 O O . PRO B 1 209 ? -24.531 0.742 -12.531 1 49.28 209 PRO B O 1
ATOM 3626 N N . PHE B 1 210 ? -22.516 -0.269 -12.719 1 50.88 210 PHE B N 1
ATOM 3627 C CA . PHE B 1 210 ? -22.859 -0.404 -14.133 1 50.88 210 PHE B CA 1
ATOM 3628 C C . PHE B 1 210 ? -23.125 -1.86 -14.484 1 50.88 210 PHE B C 1
ATOM 3630 O O . PHE B 1 210 ? -23.062 -2.244 -15.656 1 50.88 210 PHE B O 1
ATOM 3637 N N . GLY B 1 211 ? -23.688 -2.609 -13.648 1 54.97 211 GLY B N 1
ATOM 3638 C CA . GLY B 1 211 ? -24.156 -3.887 -14.156 1 54.97 211 GLY B CA 1
ATOM 3639 C C . GLY B 1 211 ? -23.062 -4.738 -14.758 1 54.97 211 GLY B C 1
ATOM 3640 O O . GLY B 1 211 ? -23.328 -5.742 -15.414 1 54.97 211 GLY B O 1
ATOM 3641 N N . ILE B 1 212 ? -21.797 -4.227 -14.734 1 64.44 212 ILE B N 1
ATOM 3642 C CA . ILE B 1 212 ? -20.797 -5.027 -15.445 1 64.44 212 ILE B CA 1
ATOM 3643 C C . ILE B 1 212 ? -20.156 -6.023 -14.484 1 64.44 212 ILE B C 1
ATOM 3645 O O . ILE B 1 212 ? -19.266 -5.668 -13.711 1 64.44 212 ILE B O 1
ATOM 3649 N N . TRP B 1 213 ? -20.875 -7.203 -14.398 1 78.75 213 TRP B N 1
ATOM 3650 C CA . TRP B 1 213 ? -20.359 -8.242 -13.508 1 78.75 213 TRP B CA 1
ATOM 3651 C C . TRP B 1 213 ? -19.625 -9.32 -14.297 1 78.75 213 TRP B C 1
ATOM 3653 O O . TRP B 1 213 ? -20.062 -9.727 -15.375 1 78.75 213 TRP B O 1
ATOM 3663 N N . SER B 1 214 ? -18.406 -9.609 -13.82 1 86.12 214 SER B N 1
ATOM 3664 C CA . SER B 1 214 ? -17.703 -10.797 -14.289 1 86.12 214 SER B CA 1
ATOM 3665 C C . SER B 1 214 ? -17.891 -11.969 -13.336 1 86.12 214 SER B C 1
ATOM 3667 O O . SER B 1 214 ? -18.125 -11.773 -12.141 1 86.12 214 SER B O 1
ATOM 3669 N N . THR B 1 215 ? -17.922 -13.227 -13.984 1 90.62 215 THR B N 1
ATOM 3670 C CA . THR B 1 215 ? -17.875 -14.398 -13.117 1 90.62 215 THR B CA 1
ATOM 3671 C C . THR B 1 215 ? -16.453 -14.641 -12.609 1 90.62 215 THR B C 1
ATOM 3673 O O . THR B 1 215 ? -15.477 -14.273 -13.266 1 90.62 215 THR B O 1
ATOM 3676 N N . PRO B 1 216 ? -16.344 -15.273 -11.469 1 94.75 216 PRO B N 1
ATOM 3677 C CA . PRO B 1 216 ? -15.008 -15.609 -10.969 1 94.75 216 PRO B CA 1
ATOM 3678 C C . PRO B 1 216 ? -14.195 -16.438 -11.969 1 94.75 216 PRO B C 1
ATOM 3680 O O . PRO B 1 216 ? -12.992 -16.219 -12.117 1 94.75 216 PRO B O 1
ATOM 3683 N N . GLU B 1 217 ? -14.836 -17.281 -12.703 1 95.5 217 GLU B N 1
ATOM 3684 C CA . GLU B 1 217 ? -14.164 -18.125 -13.68 1 95.5 217 GLU B CA 1
ATOM 3685 C C . GLU B 1 217 ? -13.562 -17.297 -14.812 1 95.5 217 GLU B C 1
ATOM 3687 O O . GLU B 1 217 ? -12.43 -17.531 -15.227 1 95.5 217 GLU B O 1
ATOM 3692 N N . GLU B 1 218 ? -14.312 -16.328 -15.273 1 94.62 218 GLU B N 1
ATOM 3693 C CA . GLU B 1 218 ? -13.828 -15.461 -16.328 1 94.62 218 GLU B CA 1
ATOM 3694 C C . GLU B 1 218 ? -12.609 -14.664 -15.883 1 94.62 218 GLU B C 1
ATOM 3696 O O . GLU B 1 218 ? -11.641 -14.508 -16.625 1 94.62 218 GLU B O 1
ATOM 3701 N N . VAL B 1 219 ? -12.664 -14.219 -14.664 1 96.25 219 VAL B N 1
ATOM 3702 C CA . VAL B 1 219 ? -11.594 -13.406 -14.086 1 96.25 219 VAL B CA 1
ATOM 3703 C C . VAL B 1 219 ? -10.328 -14.242 -13.953 1 96.25 219 VAL B C 1
ATOM 3705 O O . VAL B 1 219 ? -9.258 -13.852 -14.438 1 96.25 219 VAL B O 1
ATOM 3708 N N . VAL B 1 220 ? -10.445 -15.414 -13.461 1 97.56 220 VAL B N 1
ATOM 3709 C CA . VAL B 1 220 ? -9.305 -16.281 -13.203 1 97.56 220 VAL B CA 1
ATOM 3710 C C . VAL B 1 220 ? -8.734 -16.797 -14.523 1 97.56 220 VAL B C 1
ATOM 3712 O O . VAL B 1 220 ? -7.512 -16.828 -14.703 1 97.56 220 VAL B O 1
ATOM 3715 N N . ASP B 1 221 ? -9.578 -17.125 -15.445 1 97 221 ASP B N 1
ATOM 3716 C CA . ASP B 1 221 ? -9.125 -17.625 -16.75 1 97 221 ASP B CA 1
ATOM 3717 C C . ASP B 1 221 ? -8.297 -16.562 -17.469 1 97 221 ASP B C 1
ATOM 3719 O O . ASP B 1 221 ? -7.254 -16.875 -18.047 1 97 221 ASP B O 1
ATOM 3723 N N . GLN B 1 222 ? -8.766 -15.406 -17.438 1 96.69 222 GLN B N 1
ATOM 3724 C CA . GLN B 1 222 ? -8.008 -14.336 -18.094 1 96.69 222 GLN B CA 1
ATOM 3725 C C . GLN B 1 222 ? -6.664 -14.117 -17.391 1 96.69 222 GLN B C 1
ATOM 3727 O O . GLN B 1 222 ? -5.648 -13.891 -18.047 1 96.69 222 GLN B O 1
ATOM 3732 N N . CYS B 1 223 ? -6.688 -14.117 -16.125 1 97.75 223 CYS B N 1
ATOM 3733 C CA . CYS B 1 223 ? -5.453 -13.961 -15.359 1 97.75 223 CYS B CA 1
ATOM 3734 C C . CYS B 1 223 ? -4.422 -15 -15.773 1 97.75 223 CYS B C 1
ATOM 3736 O O . CYS B 1 223 ? -3.293 -14.656 -16.125 1 97.75 223 CYS B O 1
ATOM 3738 N N . LEU B 1 224 ? -4.816 -16.266 -15.812 1 97.5 224 LEU B N 1
ATOM 3739 C CA . LEU B 1 224 ? -3.906 -17.375 -16.094 1 97.5 224 LEU B CA 1
ATOM 3740 C C . LEU B 1 224 ? -3.449 -17.328 -17.547 1 97.5 224 LEU B C 1
ATOM 3742 O O . LEU B 1 224 ? -2.311 -17.688 -17.859 1 97.5 224 LEU B O 1
ATOM 3746 N N . ARG B 1 225 ? -4.316 -16.859 -18.422 1 96.94 225 ARG B N 1
ATOM 3747 C CA . ARG B 1 225 ? -3.959 -16.734 -19.828 1 96.94 225 ARG B CA 1
ATOM 3748 C C . ARG B 1 225 ? -2.904 -15.648 -20.031 1 96.94 225 ARG B C 1
ATOM 3750 O O . ARG B 1 225 ? -2.061 -15.758 -20.938 1 96.94 225 ARG B O 1
ATOM 3757 N N . LYS B 1 226 ? -2.908 -14.648 -19.188 1 97.25 226 LYS B N 1
ATOM 3758 C CA . LYS B 1 226 ? -2.051 -13.477 -19.375 1 97.25 226 LYS B CA 1
ATOM 3759 C C . LYS B 1 226 ? -0.802 -13.562 -18.516 1 97.25 226 LYS B C 1
ATOM 3761 O O . LYS B 1 226 ? 0.084 -12.711 -18.594 1 97.25 226 LYS B O 1
ATOM 3766 N N . LEU B 1 227 ? -0.773 -14.594 -17.734 1 97 227 LEU B N 1
ATOM 3767 C CA . LEU B 1 227 ? 0.329 -14.766 -16.797 1 97 227 LEU B CA 1
ATOM 3768 C C . LEU B 1 227 ? 1.671 -14.734 -17.516 1 97 227 LEU B C 1
ATOM 3770 O O . LEU B 1 227 ? 1.894 -15.516 -18.453 1 97 227 LEU B O 1
ATOM 3774 N N . GLY B 1 228 ? 2.557 -13.734 -17.125 1 95.5 228 GLY B N 1
ATOM 3775 C CA . GLY B 1 228 ? 3.896 -13.625 -17.688 1 95.5 228 GLY B CA 1
ATOM 3776 C C . GLY B 1 228 ? 3.951 -12.789 -18.953 1 95.5 228 GLY B C 1
ATOM 3777 O O . GLY B 1 228 ? 5.027 -12.352 -19.359 1 95.5 228 GLY B O 1
ATOM 3778 N N . LYS B 1 229 ? 2.814 -12.469 -19.594 1 95.69 229 LYS B N 1
ATOM 3779 C CA . LYS B 1 229 ? 2.785 -11.812 -20.906 1 95.69 229 LYS B CA 1
ATOM 3780 C C . LYS B 1 229 ? 2.676 -10.297 -20.75 1 95.69 229 LYS B C 1
ATOM 3782 O O . LYS B 1 229 ? 3.186 -9.547 -21.594 1 95.69 229 LYS B O 1
ATOM 3787 N N . VAL B 1 230 ? 1.977 -9.891 -19.75 1 96.75 230 VAL B N 1
ATOM 3788 C CA . VAL B 1 230 ? 1.742 -8.477 -19.469 1 96.75 230 VAL B CA 1
ATOM 3789 C C . VAL B 1 230 ? 1.939 -8.211 -17.969 1 96.75 230 VAL B C 1
ATOM 3791 O O . VAL B 1 230 ? 1.805 -9.117 -17.156 1 96.75 230 VAL B O 1
ATOM 3794 N N . PRO B 1 231 ? 2.299 -7.012 -17.656 1 97.5 231 PRO B N 1
ATOM 3795 C CA . PRO B 1 231 ? 2.492 -6.715 -16.234 1 97.5 231 PRO B CA 1
ATOM 3796 C C . PRO B 1 231 ? 1.188 -6.762 -15.445 1 97.5 231 PRO B C 1
ATOM 3798 O O . PRO B 1 231 ? 1.204 -7.035 -14.242 1 97.5 231 PRO B O 1
ATOM 3801 N N . SER B 1 232 ? 0.078 -6.406 -16.109 1 97.5 232 SER B N 1
ATOM 3802 C CA . SER B 1 232 ? -1.223 -6.398 -15.445 1 97.5 232 SER B CA 1
ATOM 3803 C C . SER B 1 232 ? -2.352 -6.66 -16.438 1 97.5 232 SER B C 1
ATOM 3805 O O . SER B 1 232 ? -2.176 -6.492 -17.641 1 97.5 232 SER B O 1
ATOM 3807 N N . THR B 1 233 ? -3.475 -7.156 -15.859 1 96.94 233 THR B N 1
ATOM 3808 C CA . THR B 1 233 ? -4.629 -7.449 -16.703 1 96.94 233 THR B CA 1
ATOM 3809 C C . THR B 1 233 ? -5.926 -7.051 -16 1 96.94 233 THR B C 1
ATOM 3811 O O . THR B 1 233 ? -6.027 -7.141 -14.773 1 96.94 233 THR B O 1
ATOM 3814 N N . ILE B 1 234 ? -6.879 -6.559 -16.75 1 95.5 234 ILE B N 1
ATOM 3815 C CA . ILE B 1 234 ? -8.203 -6.156 -16.297 1 95.5 234 ILE B CA 1
ATOM 3816 C C . ILE B 1 234 ? -9.266 -6.965 -17.047 1 95.5 234 ILE B C 1
ATOM 3818 O O . ILE B 1 234 ? -9.578 -6.684 -18.203 1 95.5 234 ILE B O 1
ATOM 3822 N N . PRO B 1 235 ? -9.852 -7.922 -16.359 1 94 235 PRO B N 1
ATOM 3823 C CA . PRO B 1 235 ? -10.906 -8.695 -17.016 1 94 235 PRO B CA 1
ATOM 3824 C C . PRO B 1 235 ? -12.133 -7.859 -17.344 1 94 235 PRO B C 1
ATOM 3826 O O . PRO B 1 235 ? -12.555 -7.023 -16.547 1 94 235 PRO B O 1
ATOM 3829 N N . GLY B 1 236 ? -12.688 -8.102 -18.531 1 90 236 GLY B N 1
ATOM 3830 C CA . GLY B 1 236 ? -13.891 -7.41 -18.953 1 90 236 GLY B CA 1
ATOM 3831 C C . GLY B 1 236 ? -13.609 -6.18 -19.797 1 90 236 GLY B C 1
ATOM 3832 O O . GLY B 1 236 ? -12.867 -5.285 -19.359 1 90 236 GLY B O 1
ATOM 3833 N N . PHE B 1 237 ? -14.219 -6.074 -20.891 1 87.81 237 PHE B N 1
ATOM 3834 C CA . PHE B 1 237 ? -13.992 -4.992 -21.844 1 87.81 237 PHE B CA 1
ATOM 3835 C C . PHE B 1 237 ? -14.414 -3.652 -21.25 1 87.81 237 PHE B C 1
ATOM 3837 O O . PHE B 1 237 ? -13.672 -2.67 -21.328 1 87.81 237 PHE B O 1
ATOM 3844 N N . LEU B 1 238 ? -15.531 -3.623 -20.641 1 86.44 238 LEU B N 1
ATOM 3845 C CA . LEU B 1 238 ? -16.047 -2.377 -20.094 1 86.44 238 LEU B CA 1
ATOM 3846 C C . LEU B 1 238 ? -15.195 -1.894 -18.922 1 86.44 238 LEU B C 1
ATOM 3848 O O . LEU B 1 238 ? -15.016 -0.688 -18.734 1 86.44 238 LEU B O 1
ATOM 3852 N N . ASN B 1 239 ? -14.625 -2.855 -18.156 1 89.75 239 ASN B N 1
ATOM 3853 C CA . ASN B 1 239 ? -13.688 -2.496 -17.109 1 89.75 239 ASN B CA 1
ATOM 3854 C C . ASN B 1 239 ? -12.438 -1.834 -17.672 1 89.75 239 ASN B C 1
ATOM 3856 O O . ASN B 1 239 ? -11.93 -0.861 -17.109 1 89.75 239 ASN B O 1
ATOM 3860 N N . ARG B 1 240 ? -12 -2.332 -18.781 1 90.88 240 ARG B N 1
ATOM 3861 C CA . ARG B 1 240 ? -10.812 -1.776 -19.422 1 90.88 240 ARG B CA 1
ATOM 3862 C C . ARG B 1 240 ? -11.078 -0.358 -19.922 1 90.88 240 ARG B C 1
ATOM 3864 O O . ARG B 1 240 ? -10.219 0.516 -19.797 1 90.88 240 ARG B O 1
ATOM 3871 N N . ILE B 1 241 ? -12.227 -0.141 -20.406 1 89.06 241 ILE B N 1
ATOM 3872 C CA . ILE B 1 241 ? -12.594 1.184 -20.891 1 89.06 241 ILE B CA 1
ATOM 3873 C C . ILE B 1 241 ? -12.68 2.162 -19.719 1 89.06 241 ILE B C 1
ATOM 3875 O O . ILE B 1 241 ? -12.18 3.289 -19.812 1 89.06 241 ILE B O 1
ATOM 3879 N N . LEU B 1 242 ? -13.266 1.647 -18.672 1 85.81 242 LEU B N 1
ATOM 3880 C CA . LEU B 1 242 ? -13.398 2.488 -17.484 1 85.81 242 LEU B CA 1
ATOM 3881 C C . LEU B 1 242 ? -12.031 2.906 -16.969 1 85.81 242 LEU B C 1
ATOM 3883 O O . LEU B 1 242 ? -11.773 4.094 -16.75 1 85.81 242 LEU B O 1
ATOM 3887 N N . VAL B 1 243 ? -11.156 1.957 -16.828 1 89.69 243 VAL B N 1
ATOM 3888 C CA . VAL B 1 243 ? -9.812 2.225 -16.312 1 89.69 243 VAL B CA 1
ATOM 3889 C C . VAL B 1 243 ? -9.055 3.115 -17.297 1 89.69 243 VAL B C 1
ATOM 3891 O O . VAL B 1 243 ? -8.359 4.047 -16.891 1 89.69 243 VAL B O 1
ATOM 3894 N N . GLY B 1 244 ? -9.234 2.846 -18.562 1 88.25 244 GLY B N 1
ATOM 3895 C CA . GLY B 1 244 ? -8.602 3.656 -19.594 1 88.25 244 GLY B CA 1
ATOM 3896 C C . GLY B 1 244 ? -9.055 5.105 -19.578 1 88.25 244 GLY B C 1
ATOM 3897 O O . GLY B 1 244 ? -8.25 6.012 -19.797 1 88.25 244 GLY B O 1
ATOM 3898 N N . SER B 1 245 ? -10.273 5.379 -19.25 1 86.62 245 SER B N 1
ATOM 3899 C CA . SER B 1 245 ? -10.82 6.734 -19.25 1 86.62 245 SER B CA 1
ATOM 3900 C C . SER B 1 245 ? -10.281 7.543 -18.078 1 86.62 245 SER B C 1
ATOM 3902 O O . SER B 1 245 ? -10.141 8.766 -18.172 1 86.62 245 SER B O 1
ATOM 3904 N N . ILE B 1 246 ? -9.961 6.883 -17.062 1 85.81 246 ILE B N 1
ATOM 3905 C CA . ILE B 1 246 ? -9.453 7.551 -15.867 1 85.81 246 ILE B CA 1
ATOM 3906 C C . ILE B 1 246 ? -8.086 8.156 -16.156 1 85.81 246 ILE B C 1
ATOM 3908 O O . ILE B 1 246 ? -7.707 9.164 -15.555 1 85.81 246 ILE B O 1
ATOM 3912 N N . ARG B 1 247 ? -7.383 7.551 -17.047 1 82.94 247 ARG B N 1
ATOM 3913 C CA . ARG B 1 247 ? -6.051 8.008 -17.422 1 82.94 247 ARG B CA 1
ATOM 3914 C C . ARG B 1 247 ? -6.086 9.453 -17.906 1 82.94 247 ARG B C 1
ATOM 3916 O O . ARG B 1 247 ? -5.098 10.18 -17.781 1 82.94 247 ARG B O 1
ATOM 3923 N N . PHE B 1 248 ? -7.254 9.875 -18.344 1 83.88 248 PHE B N 1
ATOM 3924 C CA . PHE B 1 248 ? -7.344 11.195 -18.969 1 83.88 248 PHE B CA 1
ATOM 3925 C C . PHE B 1 248 ? -8.141 12.148 -18.078 1 83.88 248 PHE B C 1
ATOM 3927 O O . PHE B 1 248 ? -8.359 13.305 -18.453 1 83.88 248 PHE B O 1
ATOM 3934 N N . THR B 1 249 ? -8.539 11.711 -17.031 1 87.88 249 THR B N 1
ATOM 3935 C CA . THR B 1 249 ? -9.336 12.516 -16.109 1 87.88 249 THR B CA 1
ATOM 3936 C C . THR B 1 249 ? -8.438 13.172 -15.07 1 87.88 249 THR B C 1
ATOM 3938 O O . THR B 1 249 ? -7.629 12.508 -14.422 1 87.88 249 THR B O 1
ATOM 3941 N N . PRO B 1 250 ? -8.633 14.562 -15 1 89.19 250 PRO B N 1
ATOM 3942 C CA . PRO B 1 250 ? -7.879 15.188 -13.906 1 89.19 250 PRO B CA 1
ATOM 3943 C C . PRO B 1 250 ? -8.141 14.523 -12.555 1 89.19 250 PRO B C 1
ATOM 3945 O O . PRO B 1 250 ? -9.258 14.094 -12.281 1 89.19 250 PRO B O 1
ATOM 3948 N N . ARG B 1 251 ? -7.129 14.445 -11.797 1 89.19 251 ARG B N 1
ATOM 3949 C CA . ARG B 1 251 ? -7.16 13.664 -10.57 1 89.19 251 ARG B CA 1
ATOM 3950 C C . ARG B 1 251 ? -8.219 14.195 -9.609 1 89.19 251 ARG B C 1
ATOM 3952 O O . ARG B 1 251 ? -8.867 13.422 -8.898 1 89.19 251 ARG B O 1
ATOM 3959 N N . ASN B 1 252 ? -8.375 15.555 -9.523 1 92.38 252 ASN B N 1
ATOM 3960 C CA . ASN B 1 252 ? -9.43 16.109 -8.672 1 92.38 252 ASN B CA 1
ATOM 3961 C C . ASN B 1 252 ? -10.812 15.688 -9.156 1 92.38 252 ASN B C 1
ATOM 3963 O O . ASN B 1 252 ? -11.688 15.383 -8.352 1 92.38 252 ASN B O 1
ATOM 3967 N N . VAL B 1 253 ? -10.977 15.641 -10.453 1 91.94 253 VAL B N 1
ATOM 3968 C CA . VAL B 1 253 ? -12.25 15.242 -11.047 1 91.94 253 VAL B CA 1
ATOM 3969 C C . VAL B 1 253 ? -12.5 13.758 -10.789 1 91.94 253 VAL B C 1
ATOM 3971 O O . VAL B 1 253 ? -13.602 13.367 -10.391 1 91.94 253 VAL B O 1
ATOM 3974 N N . ALA B 1 254 ? -11.484 12.961 -10.969 1 90.56 254 ALA B N 1
ATOM 3975 C CA . ALA B 1 254 ? -11.609 11.523 -10.719 1 90.56 254 ALA B CA 1
ATOM 3976 C C . ALA B 1 254 ? -12.008 11.25 -9.273 1 90.56 254 ALA B C 1
ATOM 3978 O O . ALA B 1 254 ? -12.898 10.438 -9.016 1 90.56 254 ALA B O 1
ATOM 3979 N N . ALA B 1 255 ? -11.391 11.922 -8.383 1 90.81 255 ALA B N 1
ATOM 3980 C CA . ALA B 1 255 ? -11.68 11.727 -6.965 1 90.81 255 ALA B CA 1
ATOM 3981 C C . ALA B 1 255 ? -13.117 12.125 -6.637 1 90.81 255 ALA B C 1
ATOM 3983 O O . ALA B 1 255 ? -13.812 11.414 -5.906 1 90.81 255 ALA B O 1
ATOM 3984 N N . LEU B 1 256 ? -13.562 13.211 -7.172 1 91.06 256 LEU B N 1
ATOM 3985 C CA . LEU B 1 256 ? -14.891 13.727 -6.867 1 91.06 256 LEU B CA 1
ATOM 3986 C C . LEU B 1 256 ? -15.969 12.867 -7.516 1 91.06 256 LEU B C 1
ATOM 3988 O O . LEU B 1 256 ? -17.016 12.609 -6.91 1 91.06 256 LEU B O 1
ATOM 3992 N N . VAL B 1 257 ? -15.703 12.438 -8.742 1 87.12 257 VAL B N 1
ATOM 3993 C CA . VAL B 1 257 ? -16.656 11.562 -9.422 1 87.12 257 VAL B CA 1
ATOM 3994 C C . VAL B 1 257 ? -16.781 10.25 -8.656 1 87.12 257 VAL B C 1
ATOM 3996 O O . VAL B 1 257 ? -17.891 9.766 -8.43 1 87.12 257 VAL B O 1
ATOM 3999 N N . SER B 1 258 ? -15.688 9.711 -8.273 1 88.38 258 SER B N 1
ATOM 4000 C CA . SER B 1 258 ? -15.695 8.484 -7.484 1 88.38 258 SER B CA 1
ATOM 4001 C C . SER B 1 258 ? -16.438 8.68 -6.164 1 88.38 258 SER B C 1
ATOM 4003 O O . SER B 1 258 ? -17.141 7.781 -5.707 1 88.38 258 SER B O 1
ATOM 4005 N N . TYR B 1 259 ? -16.234 9.828 -5.551 1 89.5 259 TYR B N 1
ATOM 4006 C CA . TYR B 1 259 ? -16.953 10.172 -4.328 1 89.5 259 TYR B CA 1
ATOM 4007 C C . TYR B 1 259 ? -18.469 10.094 -4.543 1 89.5 259 TYR B C 1
ATOM 4009 O O . TYR B 1 259 ? -19.172 9.453 -3.764 1 89.5 259 TYR B O 1
ATOM 4017 N N . TRP B 1 260 ? -18.891 10.648 -5.59 1 87 260 TRP B N 1
ATOM 4018 C CA . TRP B 1 260 ? -20.328 10.711 -5.859 1 87 260 TRP B CA 1
ATOM 4019 C C . TRP B 1 260 ? -20.875 9.32 -6.184 1 87 260 TRP B C 1
ATOM 4021 O O . TRP B 1 260 ? -22 8.992 -5.809 1 87 260 TRP B O 1
ATOM 4031 N N . ILE B 1 261 ? -20.078 8.484 -6.75 1 80.12 261 ILE B N 1
ATOM 4032 C CA . ILE B 1 261 ? -20.484 7.141 -7.137 1 80.12 261 ILE B CA 1
ATOM 4033 C C . ILE B 1 261 ? -20.531 6.242 -5.906 1 80.12 261 ILE B C 1
ATOM 4035 O O . ILE B 1 261 ? -21.422 5.398 -5.781 1 80.12 261 ILE B O 1
ATOM 4039 N N . SER B 1 262 ? -19.672 6.512 -4.973 1 84.12 262 SER B N 1
ATOM 4040 C CA . SER B 1 262 ? -19.453 5.551 -3.898 1 84.12 262 SER B CA 1
ATOM 4041 C C . SER B 1 262 ? -20.109 6.016 -2.602 1 84.12 262 SER B C 1
ATOM 4043 O O . SER B 1 262 ? -20.203 5.254 -1.637 1 84.12 262 SER B O 1
ATOM 4045 N N . LYS B 1 263 ? -20.547 7.254 -2.605 1 85.19 263 LYS B N 1
ATOM 4046 C CA . LYS B 1 263 ? -21.109 7.785 -1.373 1 85.19 263 LYS B CA 1
ATOM 4047 C C . LYS B 1 263 ? -22.297 6.945 -0.906 1 85.19 263 LYS B C 1
ATOM 4049 O O . LYS B 1 263 ? -23.156 6.582 -1.706 1 85.19 263 LYS B O 1
ATOM 4054 N N . PRO B 1 264 ? -22.125 6.492 0.391 1 76 264 PRO B N 1
ATOM 4055 C CA . PRO B 1 264 ? -23.266 5.738 0.924 1 76 264 PRO B CA 1
ATOM 4056 C C . PRO B 1 264 ? -24.594 6.469 0.742 1 76 264 PRO B C 1
ATOM 4058 O O . PRO B 1 264 ? -24.656 7.688 0.916 1 76 264 PRO B O 1
ATOM 4061 N N . LYS B 1 265 ? -25.484 5.797 0.077 1 62.62 265 LYS B N 1
ATOM 4062 C CA . LYS B 1 265 ? -26.828 6.34 -0.07 1 62.62 265 LYS B CA 1
ATOM 4063 C C . LYS B 1 265 ? -27.547 6.406 1.276 1 62.62 265 LYS B C 1
ATOM 4065 O O . LYS B 1 265 ? -27.328 5.559 2.143 1 62.62 265 LYS B O 1
ATOM 4070 N N . HIS B 1 266 ? -27.859 7.652 1.892 1 47.84 266 HIS B N 1
ATOM 4071 C CA . HIS B 1 266 ? -28.672 7.824 3.086 1 47.84 266 HIS B CA 1
ATOM 4072 C C . HIS B 1 266 ? -29.781 6.77 3.152 1 47.84 266 HIS B C 1
ATOM 4074 O O . HIS B 1 266 ? -30.516 6.566 2.178 1 47.84 266 HIS B O 1
ATOM 4080 N N . ALA B 1 267 ? -29.703 5.77 3.908 1 32.88 267 ALA B N 1
ATOM 4081 C CA . ALA B 1 267 ? -31.016 5.34 4.391 1 32.88 267 ALA B CA 1
ATOM 4082 C C . ALA B 1 267 ? -31.766 6.5 5.043 1 32.88 267 ALA B C 1
ATOM 4084 O O . ALA B 1 267 ? -31.156 7.363 5.68 1 32.88 267 ALA B O 1
#

Secondary structure (DSSP, 8-state):
-----HHHHHSSEEEEESTTSHHHHHHHHHHHHTT--EEEEES-HHHHHHHHHHHHHHH---EEEEE--TTSTTHHHHHHHHHHHTT--EEEEEE-------S-GGGS-HHHHHHHHIIIIIHHHHHHHHHHHHHHHHT-EEEEEE--GGGGS--TTSHHHHHHHHHHHHHHHHHHHHTTTTTEEEEEE---SBSSSHHHHHT--S--TT--PBPHHHHHHHHHHHTTTSSEE--SHHHHHHHHHHTTS-HHHHHHHHHHHHS----/-----HHHHHTSEEEEESTTSHHHHHHHHHHHHTT--EEEEES-HHHHHHHHHHHHHHH---EEEEE--TTSTTHHHHHHHHHHHTT--EEEEEE-------S-GGGS-HHHHHHHHIIIIIHHHHHHHHHHHHHHHHT-EEEEEE--GGGGS--TTSHHHHHHHHHHHHHHHHHHHHTTTTTEEEEEE---SBSSSHHHHHT--S--TT--PBPHHHHHHHHHHHTTTSSEE--SHHHHHHHHHHTTS-HHHHHHHHHHHHS----

Sequence (534 aa):
MRKQDWKERFGGAALVTGASGGLGETFARKLAEKGLDLVLVARRKEELERVAQEIRATHGVRVETIGQDLSQSDAAEKVGAVTDKLNIRIGLLINNAGFGTYGSFAELDPQKESMMVDLNCRAPVTFTSKYLPAMKKRGKGALVFLASIAAYQPTPFFATYGATKAFNLLFGEALWAELRGTGVQVVSLSPGYTKTKFQVNAGYGGTGPFGIWSTPEEVVDQCLRKLGKVPSTIPGFLNRILVGSIRFTPRNVAALVSYWISKPKHAMRKQDWKERFGGAALVTGASGGLGETFARKLAEKGLDLVLVARRKEELERVAQEIRATHGVRVETIGQDLSQSDAAEKVGAVTDKLNIRIGLLINNAGFGTYGSFAELDPQKESMMVDLNCRAPVTFTSKYLPAMKKRGKGALVFLASIAAYQPTPFFATYGATKAFNLLFGEALWAELRGTGVQVVSLSPGYTKTKFQVNAGYGGTGPFGIWSTPEEVVDQCLRKLGKVPSTIPGFLNRILVGSIRFTPRNVAALVSYWISKPKHA

InterPro domains:
  IPR002347 Short-chain dehydrogenase/reductase SDR [PF00106] (13-200)
  IPR002347 Short-chain dehydrogenase/reductase SDR [PR00081] (13-30)
  IPR002347 Short-chain dehydrogenase/reductase SDR [PR00081] (88-99)
  IPR002347 Short-chain dehydrogenase/reductase SDR [PR00081] (135-151)
  IPR002347 Short-chain dehydrogenase/reductase SDR [PR00081] (161-180)
  IPR002347 Short-chain dehydrogenase/reductase SDR [PR00081] (182-199)
  IPR002347 Short-chain dehydrogenase/reductase SDR [PR00081] (209-229)
  IPR036291 NAD(P)-binding domain superfamily [SSF51735] (11-245)
  IPR051019 VLCFA Elongation and Steroid Dehydrogenase [PTHR43899] (3-257)

Organism: NCBI:txid2484979

Solvent-accessible surface area (backbone atoms only — not comparable to full-atom values): 26019 Å² total; per-residue (Å²): 128,79,77,78,52,48,38,71,60,18,65,31,22,33,35,30,29,33,25,57,42,57,60,23,35,45,45,53,51,55,42,32,72,51,64,24,31,38,37,38,27,25,62,52,48,69,50,32,48,52,53,37,52,54,44,34,72,72,57,71,40,59,62,47,72,46,66,40,56,50,51,44,92,56,32,45,58,53,52,47,51,52,34,57,75,68,68,52,51,64,8,30,41,37,41,51,39,66,71,51,56,52,45,56,71,72,74,49,61,56,68,58,57,42,43,37,40,29,26,40,42,32,31,46,52,43,43,45,53,67,43,42,44,62,17,50,74,71,38,21,14,34,42,37,25,52,28,26,56,44,31,77,47,31,26,22,34,26,25,67,38,20,9,34,16,20,19,27,34,28,29,24,22,5,45,26,43,64,30,58,90,40,50,37,28,20,21,10,33,19,49,54,55,52,77,46,63,58,46,62,72,16,63,41,82,68,72,66,89,74,77,65,67,43,52,48,63,57,44,48,51,50,45,66,73,39,52,51,76,39,31,58,48,52,50,55,70,67,49,41,50,54,59,56,52,50,60,74,41,57,67,60,56,43,15,46,54,33,28,67,71,48,51,78,74,81,125,129,78,79,77,53,48,38,70,61,18,63,31,22,34,36,30,30,32,25,57,42,56,59,24,35,45,45,52,52,56,41,31,71,51,63,25,32,37,37,36,27,26,62,52,48,70,48,32,48,53,54,38,51,53,44,34,73,72,57,71,43,59,61,46,73,46,67,43,58,50,51,42,92,57,32,46,58,54,51,47,48,52,33,56,74,68,69,52,52,64,8,30,41,37,40,51,40,64,71,51,56,51,43,58,69,71,74,48,60,56,67,58,57,43,42,39,42,30,27,40,43,34,31,49,53,43,41,45,54,70,45,43,44,60,16,49,74,70,38,21,14,36,41,36,26,52,28,27,56,45,31,76,47,31,26,21,34,25,24,68,38,19,10,34,16,20,20,26,34,29,29,24,22,4,46,28,43,66,30,59,90,40,50,36,28,21,20,9,33,21,50,53,56,50,78,46,63,58,47,61,71,17,63,41,82,69,73,65,90,72,77,65,68,42,52,47,65,59,45,46,50,49,45,66,72,38,53,51,76,39,31,57,48,53,49,55,71,67,50,42,51,53,58,57,53,49,59,76,41,56,66,61,55,44,15,46,52,32,28,68,71,47,50,79,73,82,127

pLDDT: mean 91.98, std 11.61, range [32.12, 98.88]

Foldseek 3Di:
DPLPQVCVLQVFAEEFEPLLWDLNLLLVQVVLQSVGEYEYEEQDQVSQVVSQVVSCVPRVHHYHYDHFDLLDLCRLVVSLVVCVVVVGAHREYELDDAAFAFAAPVPDDPVVLSSRCSNLAVSLVSNCVSRVVVSLVVLAGEYEHEAALLLLAQAGRRRSVSVSSVNRLVVQLVVLVVCPPSRYWTEYFHEYAEPICRCVRNVNPDDQPPPQYDYSNQRSVVCVVCIRPHSYDYGDPVSVVVSVVVVVDDRVRRNVVSCVNRPPDDD/DPLPQVCVLQVFAEEFEPLLWDLNLLLVQVVLQSVGEYEYEEQDQVSQVVSQVVSCVPRVHHYHYDHFDLLDLCRLVVSLVVCVVVVGAHREYELDDAAFAFAAPVPDDPVVLSSRCSNLAVSLVSNCVSRVVVSLVVLAGEYEHEAALLLLAQAGRRRSVSVSSVNRLVVQLVVLVVCPPSRYWTEYFHEYAEPICRCVRNVNPDDQPPPDYDYSNQRSVVCVVCIRPHSYDYGDPVSVVVSVVVVVDDRVRRNVVSCVNRPPDDD

Nearest PDB structures (foldseek):
  3ai3-assembly1_G  TM=8.673E-01  e=2.845E-19  Gluconobacter frateurii
  3ai1-assembly1_A  TM=8.787E-01  e=3.592E-18  Gluconobacter frateurii
  2p68-assembly1_A  TM=8.802E-01  e=5.822E-18  Aquifex aeolicus VF5
  4jro-assembly1_C  TM=8.744E-01  e=1.711E-16  Listeria monocytogenes EGD-e
  4fc7-assembly1_D  TM=8.356E-01  e=9.772E-15  Homo sapiens

Radius of gyration: 22.8 Å; Cα contacts (8 Å, |Δi|>4): 1184; chains: 2; bounding box: 61×77×58 Å